Protein 3GFA (pdb70)

Nearest PDB structures (foldseek):
  3gfa-assembly1_B  TM=1.000E+00  e=1.120E-33  Clostridioides difficile 630
  3gr3-assembly1_B  TM=7.393E-01  e=3.574E-12  Bartonella henselae str. Houston-1
  2isj-assembly1_A  TM=7.343E-01  e=1.725E-10  Sinorhizobium meliloti
  3gag-assembly2_C  TM=7.138E-01  e=1.256E-08  Streptococcus mutans
  3gag-assembly2_D  TM=7.125E-01  e=4.572E-08  Streptococcus mutans

Solvent-accessible surface area: 15750 Å² total

B-factor: mean 18.46, std 8.07, range [6.86, 73.03]

Structure (mmCIF, N/CA/C/O backbone):
data_3GFA
#
_entry.id   3GFA
#
_cell.length_a   73.336
_cell.length_b   109.891
_cell.lengt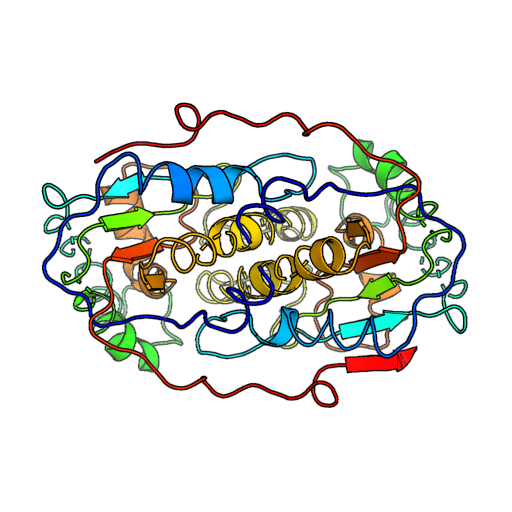h_c   60.635
_cell.angle_alpha   90.00
_cell.angle_beta   104.84
_cell.angle_gamma   90.00
#
_symmetry.space_group_name_H-M   'C 1 2 1'
#
loop_
_entity.id
_entity.type
_entity.pdbx_description
1 polymer 'Putative nitroreductase'
2 non-polymer 'FLAVIN MONONUCLEOTIDE'
3 non-polymer 'CHLORIDE ION'
4 non-polymer GLYCEROL
5 non-polymer (4S)-2-METHYL-2,4-PENTANEDIOL
6 non-polymer (4R)-2-METHYLPENTANE-2,4-DIOL
7 water water
#
loop_
_atom_site.group_PDB
_atom_site.id
_atom_site.type_symbol
_atom_site.label_atom_id
_atom_site.label_alt_id
_atom_site.label_comp_id
_atom_site.label_asym_id
_atom_site.label_entity_id
_atom_site.label_seq_id
_atom_site.pdbx_PDB_ins_code
_atom_site.Cartn_x
_atom_site.Cartn_y
_atom_site.Cartn_z
_atom_site.occupancy
_atom_site.B_iso_or_equiv
_atom_site.auth_seq_id
_atom_site.auth_comp_id
_atom_site.auth_asym_id
_atom_site.auth_atom_id
_atom_site.pdbx_PDB_model_num
ATOM 6 N N . ILE A 1 3 ? 16.537 61.211 -7.633 1.00 34.58 2 ILE A N 1
ATOM 7 C CA . ILE A 1 3 ? 16.507 60.981 -6.219 1.00 32.35 2 ILE A CA 1
ATOM 8 C C . ILE A 1 3 ? 15.081 60.940 -5.790 1.00 30.63 2 ILE A C 1
ATOM 9 O O . ILE A 1 3 ? 14.748 60.238 -4.843 1.00 26.27 2 ILE A O 1
ATOM 10 N N . SER A 1 4 ? 14.225 61.690 -6.476 1.00 30.50 3 SER A N 1
ATOM 11 C CA . SER A 1 4 ? 12.833 61.667 -6.129 1.00 30.14 3 SER A CA 1
ATOM 12 C C . SER A 1 4 ? 12.368 60.231 -6.297 1.00 28.77 3 SER A C 1
ATOM 13 O O . SER A 1 4 ? 11.581 59.744 -5.488 1.00 25.41 3 SER A O 1
ATOM 15 N N . ASP A 1 5 ? 12.848 59.555 -7.348 1.00 28.01 4 ASP A N 1
ATOM 16 C CA . ASP A 1 5 ? 12.428 58.157 -7.552 1.00 25.35 4 ASP A CA 1
ATOM 17 C C . ASP A 1 5 ? 12.855 57.266 -6.386 1.00 20.63 4 ASP A C 1
ATOM 18 O O . ASP A 1 5 ? 12.031 56.519 -5.854 1.00 19.53 4 ASP A O 1
ATOM 23 N N . SER A 1 6 ? 14.118 57.335 -5.973 1.00 18.47 5 SER A N 1
ATOM 24 C CA A SER A 1 6 ? 14.552 56.525 -4.845 0.50 17.13 5 SER A CA 1
ATOM 25 C CA B SER A 1 6 ? 14.585 56.557 -4.830 0.50 18.15 5 SER A CA 1
ATOM 26 C C . SER A 1 6 ? 13.862 56.926 -3.530 1.00 15.83 5 SER A C 1
ATOM 27 O O . SER A 1 6 ? 13.574 56.073 -2.716 1.00 15.90 5 SER A O 1
ATOM 32 N N . ILE A 1 7 ? 13.598 58.217 -3.323 1.00 14.13 6 ILE A N 1
ATOM 33 C CA . ILE A 1 7 ? 12.900 58.635 -2.127 1.00 13.71 6 ILE A CA 1
ATOM 34 C C . ILE A 1 7 ? 11.530 58.014 -2.028 1.00 14.55 6 ILE A C 1
ATOM 35 O O . ILE A 1 7 ? 11.119 57.574 -0.941 1.00 14.34 6 ILE A O 1
ATOM 40 N N . SER A 1 8 ? 10.799 57.983 -3.141 1.00 15.70 7 SER A N 1
ATOM 41 C CA A SER A 1 8 ? 9.459 57.395 -3.199 0.50 17.07 7 SER A CA 1
ATOM 42 C CA B SER A 1 8 ? 9.456 57.413 -3.082 0.50 16.82 7 SER A CA 1
ATOM 43 C C . SER A 1 8 ? 9.450 55.879 -3.074 1.00 16.66 7 SER A C 1
ATOM 44 O O . SER A 1 8 ? 8.562 55.301 -2.461 1.00 17.56 7 SER A O 1
ATOM 49 N N . LYS A 1 9 ? 10.426 55.257 -3.722 1.00 16.39 8 LYS A N 1
ATOM 50 C CA A LYS A 1 9 ? 10.448 53.796 -3.841 0.50 16.81 8 LYS A CA 1
ATOM 51 C CA B LYS A 1 9 ? 10.550 53.801 -3.889 0.50 17.34 8 LYS A CA 1
ATOM 52 C C . LYS A 1 9 ? 11.043 53.082 -2.647 1.00 15.52 8 LYS A C 1
ATOM 53 O O . LYS A 1 9 ? 10.756 51.913 -2.423 1.00 16.68 8 LYS A O 1
ATOM 58 N N . ARG A 1 10 ? 11.845 53.777 -1.858 1.00 14.31 9 ARG A N 1
ATOM 59 C CA . ARG A 1 10 ? 12.508 53.171 -0.721 1.00 13.56 9 ARG A CA 1
ATOM 60 C C . ARG A 1 10 ? 11.502 52.562 0.252 1.00 12.57 9 ARG A C 1
ATOM 61 O O . ARG A 1 10 ? 10.501 53.194 0.603 1.00 13.32 9 ARG A O 1
ATOM 69 N N . ARG A 1 11 ? 11.795 51.343 0.706 1.00 13.89 10 ARG A N 1
ATOM 70 C CA . ARG A 1 11 ? 11.025 50.665 1.756 1.00 13.53 10 ARG A CA 1
ATOM 71 C C . ARG A 1 11 ? 11.970 50.069 2.778 1.00 13.34 10 ARG A C 1
ATOM 72 O O . ARG A 1 11 ? 13.103 49.742 2.439 1.00 13.51 10 ARG A O 1
ATOM 80 N N . SER A 1 12 ? 11.485 49.869 3.993 1.00 13.51 11 SER A N 1
ATOM 81 C CA . SER A 1 12 ? 12.179 49.016 4.959 1.00 13.15 11 SER A CA 1
ATOM 82 C C . SER A 1 12 ? 12.064 47.561 4.491 1.00 13.30 11 SER A C 1
ATOM 83 O O . SER A 1 12 ? 10.959 47.056 4.322 1.00 16.05 11 SER A O 1
ATOM 86 N N . ILE A 1 13 ? 13.210 46.939 4.240 1.00 13.36 12 ILE A N 1
ATOM 87 C CA . ILE A 1 13 ? 13.272 45.570 3.723 1.00 13.97 12 ILE A CA 1
ATOM 88 C C . ILE A 1 13 ? 13.748 44.612 4.796 1.00 15.12 12 ILE A C 1
ATOM 89 O O . ILE A 1 13 ? 14.766 44.830 5.461 1.00 16.33 12 ILE A O 1
ATOM 94 N N . ARG A 1 14 ? 12.972 43.542 4.989 1.00 15.98 13 ARG A N 1
ATOM 95 C CA . ARG A 1 14 ? 13.203 42.617 6.086 1.00 16.58 13 ARG A CA 1
ATOM 96 C C . ARG A 1 14 ? 13.342 41.172 5.608 1.00 18.34 13 ARG A C 1
ATOM 97 O O . ARG A 1 14 ? 13.481 40.263 6.419 1.00 21.43 13 ARG A O 1
ATOM 105 N N . LYS A 1 15 ? 13.355 40.980 4.298 1.00 19.76 14 LYS A N 1
ATOM 106 C CA . LYS A 1 15 ? 13.618 39.674 3.674 1.00 20.12 14 LYS A CA 1
ATOM 107 C C . LYS A 1 15 ? 14.616 39.936 2.586 1.00 18.41 14 LYS A C 1
ATOM 108 O O . LYS A 1 15 ? 14.383 40.823 1.744 1.00 18.66 14 LYS A O 1
ATOM 112 N N . TYR A 1 16 ? 15.705 39.184 2.597 1.00 18.13 15 TYR A N 1
ATOM 113 C CA . TYR A 1 16 ? 16.804 39.358 1.682 1.00 19.36 15 TYR A CA 1
ATOM 114 C C . TYR A 1 16 ? 17.164 38.096 0.887 1.00 18.63 15 TYR A C 1
ATOM 115 O O . TYR A 1 16 ? 16.958 36.951 1.373 1.00 21.17 15 TYR A O 1
ATOM 124 N N . LYS A 1 17 ? 17.776 38.297 -0.280 1.00 20.42 16 LYS A N 1
ATOM 125 C CA A LYS A 1 17 ? 18.417 37.198 -0.992 0.50 20.99 16 LYS A CA 1
ATOM 126 C CA B LYS A 1 17 ? 18.451 37.229 -1.030 0.50 19.46 16 LYS A CA 1
ATOM 127 C C . LYS A 1 17 ? 19.693 36.804 -0.250 1.00 19.66 16 LYS A C 1
ATOM 128 O O . LYS A 1 17 ? 20.432 37.671 0.276 1.00 20.40 16 LYS A O 1
ATOM 139 N N A ASN A 1 18 ? 20.004 35.515 -0.209 0.50 19.46 17 ASN A N 1
ATOM 140 N N B ASN A 1 18 ? 19.982 35.509 -0.256 0.50 17.27 17 ASN A N 1
ATOM 141 C CA A ASN A 1 18 ? 21.135 35.060 0.584 0.50 20.67 17 ASN A CA 1
ATOM 142 C CA B ASN A 1 18 ? 21.169 34.979 0.382 0.50 17.17 17 ASN A CA 1
ATOM 143 C C A ASN A 1 18 ? 22.522 35.476 -0.001 0.50 22.15 17 ASN A C 1
ATOM 144 C C B ASN A 1 18 ? 22.350 35.097 -0.562 0.50 17.70 17 ASN A C 1
ATOM 145 O O A ASN A 1 18 ? 23.548 35.141 0.575 0.50 25.80 17 ASN A O 1
ATOM 146 O O B ASN A 1 18 ? 23.030 34.120 -0.919 0.50 15.24 17 ASN A O 1
ATOM 155 N N . GLN A 1 19 ? 22.539 36.320 -1.031 1.00 20.48 18 GLN A N 1
ATOM 156 C CA A GLN A 1 19 ? 23.693 36.600 -1.873 0.50 21.95 18 GLN A CA 1
ATOM 157 C CA B GLN A 1 19 ? 23.699 36.624 -1.858 0.50 21.89 18 GLN A CA 1
ATOM 158 C C . GLN A 1 19 ? 24.623 37.625 -1.204 1.00 21.33 18 GLN A C 1
ATOM 159 O O . GLN A 1 19 ? 24.153 38.607 -0.624 1.00 20.82 18 GLN A O 1
ATOM 170 N N . SER A 1 20 ? 25.922 37.392 -1.329 1.00 22.74 19 SER A N 1
ATOM 171 C CA A SER A 1 20 ? 26.911 38.278 -0.711 0.50 22.95 19 SER A CA 1
ATOM 172 C CA B SER A 1 20 ? 26.943 38.267 -0.756 0.50 23.16 19 SER A CA 1
ATOM 173 C C . SER A 1 20 ? 26.894 39.659 -1.377 1.00 22.73 19 SER A C 1
ATOM 174 O O . SER A 1 20 ? 26.521 39.824 -2.552 1.00 22.67 19 SER A O 1
ATOM 179 N N . ILE A 1 21 ? 27.246 40.658 -0.585 1.00 20.32 20 ILE A N 1
ATOM 180 C CA . ILE A 1 21 ? 27.391 42.015 -1.075 1.00 19.54 20 ILE A CA 1
ATOM 181 C C . ILE A 1 21 ? 28.877 42.310 -1.123 1.00 19.99 20 ILE A C 1
ATOM 182 O O . ILE A 1 21 ? 29.611 42.050 -0.177 1.00 21.31 20 ILE A O 1
ATOM 187 N N . SER A 1 22 ? 29.328 42.858 -2.233 1.00 19.00 21 SER A N 1
ATOM 188 C CA . SER A 1 22 ? 30.745 43.113 -2.392 1.00 20.63 21 SER A CA 1
ATOM 189 C C . SER A 1 22 ? 31.182 44.274 -1.505 1.00 20.03 21 SER A C 1
ATOM 190 O O . SER A 1 22 ? 30.364 45.151 -1.145 1.00 18.85 21 SER A O 1
ATOM 193 N N . HIS A 1 23 ? 32.451 44.266 -1.134 1.00 19.33 22 HIS A N 1
ATOM 194 C CA A HIS A 1 23 ? 33.066 45.355 -0.398 0.50 19.26 22 HIS A CA 1
ATOM 195 C CA B HIS A 1 23 ? 33.012 45.380 -0.364 0.50 20.26 22 HIS A CA 1
ATOM 196 C C . HIS A 1 23 ? 32.850 46.688 -1.135 1.00 19.84 22 HIS A C 1
ATOM 197 O O . HIS A 1 23 ? 32.591 47.718 -0.518 1.00 17.53 22 HIS A O 1
ATOM 210 N N . GLU A 1 24 ? 32.953 46.649 -2.467 1.00 19.25 23 GLU A N 1
ATOM 211 C CA A GLU A 1 24 ? 32.820 47.848 -3.289 0.50 20.35 23 GLU A CA 1
ATOM 212 C CA B GLU A 1 24 ? 32.768 47.822 -3.359 0.50 19.69 23 GLU A CA 1
ATOM 213 C C . GLU A 1 24 ? 31.406 48.466 -3.208 1.00 19.12 23 GLU A C 1
ATOM 214 O O . GLU A 1 24 ? 31.257 49.691 -3.190 1.00 17.69 23 GLU A O 1
ATOM 225 N N . THR A 1 25 ? 30.388 47.626 -3.161 1.00 17.60 24 THR A N 1
ATOM 226 C CA . THR A 1 25 ? 29.038 48.101 -3.021 1.00 16.22 24 THR A CA 1
ATOM 227 C C . THR A 1 25 ? 28.878 48.783 -1.641 1.00 15.57 24 THR A C 1
ATOM 228 O O . THR A 1 25 ? 28.244 49.850 -1.524 1.00 15.17 24 THR A O 1
ATOM 232 N N . ILE A 1 26 ? 29.435 48.157 -0.613 1.00 14.84 25 ILE A N 1
ATOM 233 C CA . ILE A 1 26 ? 29.375 48.709 0.734 1.00 15.36 25 ILE A CA 1
ATOM 234 C C . ILE A 1 26 ? 30.095 50.055 0.766 1.00 15.35 25 ILE A C 1
ATOM 235 O O . ILE A 1 26 ? 29.613 51.017 1.373 1.00 15.39 25 ILE A O 1
ATOM 240 N N . GLU A 1 27 ? 31.242 50.134 0.117 1.00 16.32 26 GLU A N 1
ATOM 241 C CA A GLU A 1 27 ? 32.033 51.370 -0.020 0.50 18.26 26 GLU A CA 1
ATOM 242 C CA B GLU A 1 27 ? 31.975 51.398 0.072 0.50 16.60 26 GLU A CA 1
ATOM 243 C C . GLU A 1 27 ? 31.167 52.502 -0.601 1.00 15.78 26 GLU A C 1
ATOM 244 O O . GLU A 1 27 ? 31.147 53.644 -0.102 1.00 15.11 26 GLU A O 1
ATOM 255 N N . LYS A 1 28 ? 30.459 52.189 -1.681 1.00 14.94 27 LYS A N 1
ATOM 256 C CA A LYS A 1 28 ? 29.637 53.172 -2.365 0.50 15.18 27 LYS A CA 1
ATOM 257 C CA B LYS A 1 28 ? 29.626 53.182 -2.367 0.50 16.46 27 LYS A CA 1
ATOM 258 C C . LYS A 1 28 ? 28.547 53.700 -1.419 1.00 14.60 27 LYS A C 1
ATOM 259 O O . LYS A 1 28 ? 28.232 54.904 -1.407 1.00 14.42 27 LYS A O 1
ATOM 270 N N . ILE A 1 29 ? 27.956 52.810 -0.626 1.00 13.06 28 ILE A N 1
ATOM 271 C CA . ILE A 1 29 ? 26.875 53.184 0.289 1.00 11.91 28 ILE A CA 1
ATOM 272 C C . ILE A 1 29 ? 27.445 54.075 1.405 1.00 11.19 28 ILE A C 1
ATOM 273 O O . ILE A 1 29 ? 26.883 55.122 1.732 1.00 12.06 28 ILE A O 1
ATOM 278 N N . ILE A 1 30 ? 28.576 53.683 1.982 1.00 11.20 29 ILE A N 1
ATOM 279 C CA . ILE A 1 30 ? 29.167 54.496 3.043 1.00 11.56 29 ILE A CA 1
ATOM 280 C C . ILE A 1 30 ? 29.595 55.862 2.521 1.00 11.91 29 ILE A C 1
ATOM 281 O O . ILE A 1 30 ? 29.414 56.867 3.195 1.00 10.78 29 ILE A O 1
ATOM 286 N N A GLU A 1 31 ? 30.174 55.907 1.331 0.50 11.99 30 GLU A N 1
ATOM 287 N N B GLU A 1 31 ? 30.164 55.901 1.313 0.50 11.69 30 GLU A N 1
ATOM 288 C CA A GLU A 1 31 ? 30.621 57.187 0.794 0.50 12.24 30 GLU A CA 1
ATOM 289 C CA B GLU A 1 31 ? 30.498 57.173 0.627 0.50 11.81 30 GLU A CA 1
ATOM 290 C C A GLU A 1 31 ? 29.419 58.150 0.509 0.50 12.49 30 GLU A C 1
ATOM 291 C C B GLU A 1 31 ? 29.361 58.147 0.637 0.50 12.23 30 GLU A C 1
ATOM 292 O O A GLU A 1 31 ? 29.597 59.367 0.555 0.50 11.97 30 GLU A O 1
ATOM 293 O O B GLU A 1 31 ? 29.514 59.334 0.921 0.50 11.19 30 GLU A O 1
ATOM 304 N N . ALA A 1 32 ? 28.190 57.631 0.319 1.00 12.71 31 ALA A N 1
ATOM 305 C CA . ALA A 1 32 ? 27.009 58.491 0.265 1.00 12.16 31 ALA A CA 1
ATOM 306 C C . ALA A 1 32 ? 26.686 59.034 1.653 1.00 11.66 31 ALA A C 1
ATOM 307 O O . ALA A 1 32 ? 26.352 60.214 1.799 1.00 11.29 31 ALA A O 1
ATOM 309 N N . GLY A 1 33 ? 26.846 58.190 2.667 1.00 11.29 32 GLY A N 1
ATOM 310 C CA . GLY A 1 33 ? 26.662 58.660 4.039 1.00 11.26 32 GLY A CA 1
ATOM 311 C C . GLY A 1 33 ? 27.617 59.795 4.378 1.00 11.18 32 GLY A C 1
ATOM 312 O O . GLY A 1 33 ? 27.253 60.802 4.977 1.00 11.14 32 GLY A O 1
ATOM 313 N N . ILE A 1 34 ? 28.872 59.613 3.989 1.00 10.36 33 ILE A N 1
ATOM 314 C CA . ILE A 1 34 ? 29.932 60.613 4.224 1.00 11.03 33 ILE A CA 1
ATOM 315 C C . ILE A 1 34 ? 29.607 61.974 3.645 1.00 10.45 33 ILE A C 1
ATOM 316 O O . ILE A 1 34 ? 29.971 63.002 4.198 1.00 10.85 33 ILE A O 1
ATOM 321 N N . ASN A 1 35 ? 28.863 61.979 2.552 1.00 9.75 34 ASN A N 1
ATOM 322 C CA . ASN A 1 35 ? 28.451 63.213 1.901 1.00 11.30 34 ASN A CA 1
ATOM 323 C C . ASN A 1 35 ? 27.256 63.908 2.525 1.00 9.95 34 ASN A C 1
ATOM 324 O O . ASN A 1 35 ? 26.825 64.951 2.024 1.00 11.10 34 ASN A O 1
ATOM 329 N N . ALA A 1 36 ? 26.679 63.336 3.571 1.00 9.68 35 ALA A N 1
ATOM 330 C CA . ALA A 1 36 ? 25.631 64.036 4.268 1.00 9.70 35 ALA A CA 1
ATOM 331 C C . ALA A 1 36 ? 26.127 65.358 4.826 1.00 9.83 35 ALA A C 1
ATOM 332 O O . ALA A 1 36 ? 27.294 65.508 5.129 1.00 9.59 35 ALA A O 1
ATOM 334 N N . PRO A 1 37 ? 25.213 66.309 5.014 1.00 9.44 36 PRO A N 1
ATOM 335 C CA . PRO A 1 37 ? 25.544 67.508 5.768 1.00 9.66 36 PRO A CA 1
ATOM 336 C C . PRO A 1 37 ? 25.654 67.157 7.249 1.00 9.20 36 PRO A C 1
ATOM 337 O O . PRO A 1 37 ? 25.154 66.113 7.673 1.00 9.57 36 PRO A O 1
ATOM 341 N N . SER A 1 38 ? 26.315 68.010 8.039 1.00 9.79 37 SER A N 1
ATOM 342 C CA . SER A 1 38 ? 26.349 67.831 9.489 1.00 9.50 37 SER A CA 1
ATOM 343 C C . SER A 1 38 ? 26.579 69.169 10.161 1.00 9.34 37 SER A C 1
ATOM 344 O O . SER A 1 38 ? 27.217 70.066 9.576 1.00 10.79 37 SER A O 1
ATOM 347 N N . SER A 1 39 ? 26.043 69.308 11.361 1.00 10.64 38 SER A N 1
ATOM 348 C CA . SER A 1 39 ? 26.246 70.514 12.139 1.00 10.88 38 SER A CA 1
ATOM 349 C C . SER A 1 39 ? 27.744 70.775 12.303 1.00 10.77 38 SER A C 1
ATOM 350 O O . SER A 1 39 ? 28.502 69.897 12.719 1.00 10.75 38 SER A O 1
ATOM 353 N N . LYS A 1 40 ? 28.142 71.996 11.942 1.00 10.99 39 LYS A N 1
ATOM 354 C CA . LYS A 1 40 ? 29.542 72.454 11.954 1.00 11.60 39 LYS A CA 1
ATOM 355 C C . LYS A 1 40 ? 30.493 71.590 11.145 1.00 11.86 39 LYS A C 1
ATOM 356 O O . LYS A 1 40 ? 31.687 71.585 11.380 1.00 12.51 39 LYS A O 1
ATOM 362 N N . ASN A 1 41 ? 29.942 70.853 10.183 1.00 10.32 40 ASN A N 1
ATOM 363 C CA . ASN A 1 41 ? 30.692 69.876 9.415 1.00 10.89 40 ASN A CA 1
ATOM 364 C C . ASN A 1 41 ? 31.492 68.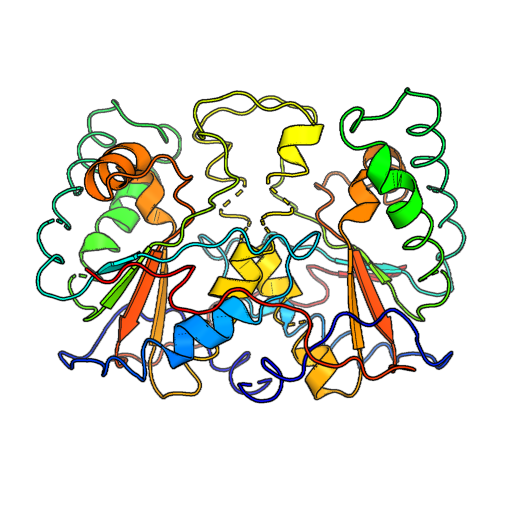935 10.299 1.00 11.85 40 ASN A C 1
ATOM 365 O O . ASN A 1 41 ? 32.552 68.474 9.919 1.00 11.93 40 ASN A O 1
ATOM 370 N N . ARG A 1 42 ? 30.937 68.588 11.452 1.00 11.51 41 ARG A N 1
ATOM 371 C CA A ARG A 1 42 ? 31.612 67.727 12.434 0.50 11.59 41 ARG A CA 1
ATOM 372 C CA B ARG A 1 42 ? 31.674 67.734 12.374 0.50 11.26 41 ARG A CA 1
ATOM 373 C C . ARG A 1 42 ? 31.681 66.264 12.006 1.00 11.46 41 ARG A C 1
ATOM 374 O O . ARG A 1 42 ? 32.497 65.507 12.536 1.00 12.44 41 ARG A O 1
ATOM 389 N N . GLN A 1 43 ? 30.789 65.864 11.097 1.00 10.48 42 GLN A N 1
ATOM 390 C CA . GLN A 1 43 ? 30.826 64.504 10.553 1.00 11.16 42 GLN A CA 1
ATOM 391 C C . GLN A 1 43 ? 30.989 63.442 11.652 1.00 10.83 42 GLN A C 1
ATOM 392 O O . GLN A 1 43 ? 31.952 62.674 11.650 1.00 11.88 42 GLN A O 1
ATOM 398 N N . PRO A 1 44 ? 30.032 63.387 12.583 1.00 9.72 43 PRO A N 1
ATOM 399 C CA . PRO A 1 44 ? 30.222 62.576 13.801 1.00 10.07 43 PRO A CA 1
ATOM 400 C C . PRO A 1 44 ? 29.998 61.073 13.627 1.00 10.78 43 PRO A C 1
ATOM 401 O O . PRO A 1 44 ? 30.260 60.270 14.543 1.00 11.77 43 PRO A O 1
ATOM 405 N N . TRP A 1 45 ? 29.515 60.689 12.457 1.00 10.08 44 TRP A N 1
ATOM 406 C CA . TRP A 1 45 ? 29.265 59.279 12.149 1.00 10.84 44 TRP A CA 1
ATOM 407 C C . TRP A 1 45 ? 30.516 58.442 12.057 1.00 11.28 44 TRP A C 1
ATOM 408 O O . TRP A 1 45 ? 31.505 58.879 11.473 1.00 11.88 44 TRP A O 1
ATOM 419 N N . ARG A 1 46 ? 30.462 57.222 12.611 1.00 10.67 45 ARG A N 1
ATOM 420 C CA . ARG A 1 46 ? 31.506 56.220 12.379 1.00 11.13 45 ARG A CA 1
ATOM 421 C C . ARG A 1 46 ? 30.785 54.913 12.124 1.00 11.01 45 ARG A C 1
ATOM 422 O O . ARG A 1 46 ? 29.692 54.674 12.633 1.00 12.14 45 ARG A O 1
ATOM 430 N N . PHE A 1 47 ? 31.403 54.052 11.337 1.00 11.63 46 PHE A N 1
ATOM 431 C CA . PHE A 1 47 ? 30.756 52.858 10.829 1.00 11.21 46 PHE A CA 1
ATOM 432 C C . PHE A 1 47 ? 31.588 51.623 11.184 1.00 12.19 46 PHE A C 1
ATOM 433 O O . PHE A 1 47 ? 32.814 51.653 11.018 1.00 13.50 46 PHE A O 1
ATOM 441 N N . VAL A 1 48 ? 30.914 50.551 11.603 1.00 11.72 47 VAL A N 1
ATOM 442 C CA . VAL A 1 48 ? 31.564 49.261 11.802 1.00 12.47 47 VAL A CA 1
ATOM 443 C C . VAL A 1 48 ? 30.781 48.262 10.957 1.00 11.14 47 VAL A C 1
ATOM 444 O O . VAL A 1 48 ? 29.609 47.957 11.250 1.00 13.17 47 VAL A O 1
ATOM 448 N N . VAL A 1 49 ? 31.447 47.754 9.924 1.00 12.74 48 VAL A N 1
ATOM 449 C CA . VAL A 1 49 ? 30.838 46.804 8.995 1.00 13.04 48 VAL A CA 1
ATOM 450 C C . VAL A 1 49 ? 30.997 45.400 9.574 1.00 14.54 48 VAL A C 1
ATOM 451 O O . VAL A 1 49 ? 32.109 44.953 9.803 1.00 15.88 48 VAL A O 1
ATOM 455 N N . ILE A 1 50 ? 29.876 44.748 9.821 1.00 14.51 49 ILE A N 1
ATOM 456 C CA . ILE A 1 50 ? 29.813 43.384 10.376 1.00 16.79 49 ILE A CA 1
ATOM 457 C C . ILE A 1 50 ? 29.529 42.435 9.176 1.00 20.07 49 ILE A C 1
ATOM 458 O O . ILE A 1 50 ? 28.454 42.463 8.529 1.00 21.77 49 ILE A O 1
ATOM 463 N N . THR A 1 51 ? 30.524 41.646 8.889 1.00 23.32 50 T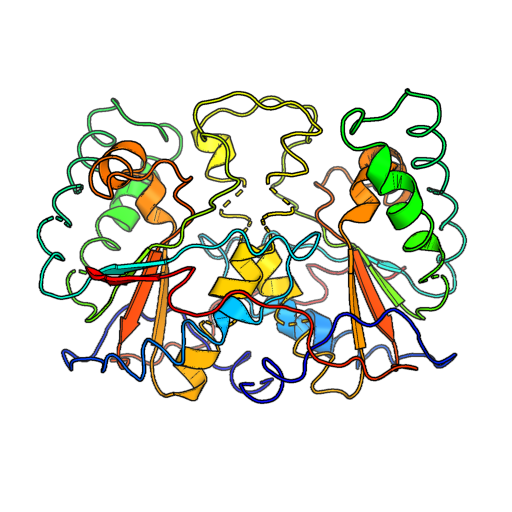HR A N 1
ATOM 464 C CA . THR A 1 51 ? 30.405 40.605 7.864 1.00 25.75 50 THR A CA 1
ATOM 465 C C . THR A 1 51 ? 30.229 39.227 8.504 1.00 26.66 50 THR A C 1
ATOM 466 O O . THR A 1 51 ? 30.168 39.074 9.738 1.00 24.93 50 THR A O 1
ATOM 470 N N . GLU A 1 52 ? 30.176 38.209 7.646 1.00 27.60 51 GLU A N 1
ATOM 471 C CA . GLU A 1 52 ? 30.033 36.830 8.090 1.00 30.13 51 GLU A CA 1
ATOM 472 C C . GLU A 1 52 ? 31.067 36.486 9.151 1.00 31.34 51 GLU A C 1
ATOM 473 O O . GLU A 1 52 ? 30.779 35.779 10.094 1.00 32.52 51 GLU A O 1
ATOM 475 N N . LYS A 1 53 ? 32.263 37.041 9.027 1.00 35.15 52 LYS A N 1
ATOM 476 C CA . LYS A 1 53 ? 33.319 36.842 10.020 1.00 37.57 52 LYS A CA 1
ATOM 477 C C . LYS A 1 53 ? 32.803 36.879 11.471 1.00 37.54 52 LYS A C 1
ATOM 478 O O . LYS A 1 53 ? 33.091 35.983 12.273 1.00 39.53 52 LYS A O 1
ATOM 482 N N . GLU A 1 54 ? 32.013 37.900 11.788 1.00 35.28 53 GLU A N 1
ATOM 483 C CA . GLU A 1 54 ? 31.706 38.257 13.179 1.00 33.55 53 GLU A CA 1
ATOM 484 C C . GLU A 1 54 ? 30.228 38.327 13.505 1.00 29.27 53 GLU A C 1
ATOM 485 O O . GLU A 1 54 ? 29.845 38.690 14.626 1.00 25.57 53 GLU A O 1
ATOM 491 N N . LYS A 1 55 ? 29.389 37.992 12.529 1.00 26.37 54 LYS A N 1
ATOM 492 C CA . LYS A 1 55 ? 27.956 38.069 12.686 1.00 26.16 54 LYS A CA 1
ATOM 493 C C . LYS A 1 55 ? 27.464 37.300 13.905 1.00 24.92 54 LYS A C 1
ATOM 494 O O . LYS A 1 55 ? 26.650 37.790 14.663 1.00 22.31 54 LYS A O 1
ATOM 500 N N . GLU A 1 56 ? 27.925 36.068 14.091 1.00 25.93 55 GLU A N 1
ATOM 501 C CA . GLU A 1 56 ? 27.356 35.256 15.151 1.00 26.43 55 GLU A CA 1
ATOM 502 C C . GLU A 1 56 ? 27.654 35.861 16.515 1.00 24.32 55 GLU A C 1
ATOM 503 O O . GLU A 1 56 ? 26.797 35.897 17.403 1.00 23.49 55 GLU A O 1
ATOM 506 N N . SER A 1 57 ? 28.863 36.349 16.668 1.00 25.39 56 SER A N 1
ATOM 507 C CA . SER A 1 57 ? 29.292 36.970 17.906 1.00 26.36 56 SER A CA 1
ATOM 508 C C . SER A 1 57 ? 28.448 38.234 18.221 1.00 24.16 56 SER A C 1
ATOM 509 O O . SER A 1 57 ? 28.005 38.462 19.361 1.00 24.05 56 SER A O 1
ATOM 525 N N . LEU A 1 59 ? 25.386 38.795 17.098 1.00 19.28 58 LEU A N 1
ATOM 526 C CA . LEU A 1 59 ? 24.026 38.391 17.405 1.00 20.40 58 LEU A CA 1
ATOM 527 C C . LEU A 1 59 ? 23.918 37.881 18.831 1.00 20.13 58 LEU A C 1
ATOM 528 O O . LEU A 1 59 ? 22.907 38.102 19.499 1.00 20.94 58 LEU A O 1
ATOM 533 N N . LYS A 1 60 ? 24.972 37.230 19.304 1.00 20.94 59 LYS A N 1
ATOM 534 C CA . LYS A 1 60 ? 24.997 36.726 20.695 1.00 22.41 59 LYS A CA 1
ATOM 535 C C . LYS A 1 60 ? 24.941 37.882 21.685 1.00 21.42 59 LYS A C 1
ATOM 536 O O . LYS A 1 60 ? 24.233 37.835 22.695 1.00 22.31 59 LYS A O 1
ATOM 538 N N . ALA A 1 61 ? 25.679 38.944 21.387 1.00 20.33 60 ALA A N 1
ATOM 539 C CA . ALA A 1 61 ? 25.664 40.122 22.256 1.00 19.62 60 ALA A CA 1
ATOM 540 C C . ALA A 1 61 ? 24.292 40.763 22.260 1.00 19.86 60 ALA A C 1
ATOM 541 O O . ALA A 1 61 ? 23.775 41.151 23.304 1.00 19.71 60 ALA A O 1
ATOM 556 N N . SER A 1 63 ? 21.390 39.309 21.615 1.00 20.30 62 SER A N 1
ATOM 557 C CA . SER A 1 63 ? 20.483 38.416 22.305 1.00 21.72 62 SER A CA 1
ATOM 558 C C . SER A 1 63 ? 20.649 38.482 23.815 1.00 20.96 62 SER A C 1
ATOM 559 O O . SER A 1 63 ? 19.661 38.469 24.539 1.00 22.34 62 SER A O 1
ATOM 562 N N . LYS A 1 64 ? 21.879 38.600 24.276 1.00 20.33 63 LYS A N 1
ATOM 563 C CA . LYS A 1 64 ? 22.162 38.767 25.717 1.00 21.29 63 LYS A CA 1
ATOM 564 C C . LYS A 1 64 ? 21.522 40.030 26.273 1.00 20.43 63 LYS A C 1
ATOM 565 O O . LYS A 1 64 ? 20.896 40.022 27.338 1.00 20.22 63 LYS A O 1
ATOM 568 N N . GLY A 1 65 ? 21.618 41.127 25.523 1.00 18.59 64 GLY A N 1
ATOM 569 C CA . GLY A 1 65 ? 20.967 42.330 25.959 1.00 18.29 64 GLY A CA 1
ATOM 570 C C . GLY A 1 65 ? 19.469 42.210 26.034 1.00 17.99 64 GLY A C 1
ATOM 571 O O . GLY A 1 65 ? 18.844 42.650 26.999 1.00 18.50 64 GLY A O 1
ATOM 572 N N . ILE 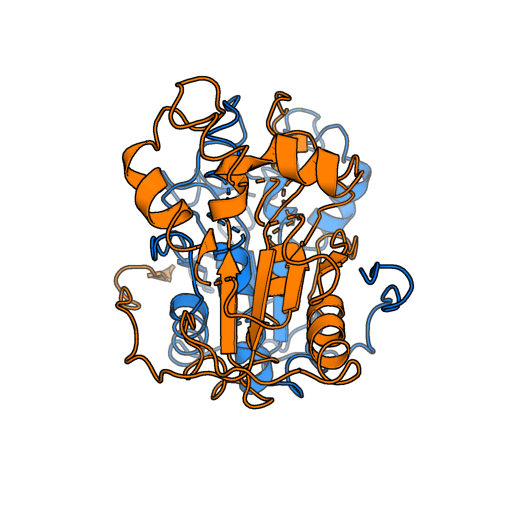A 1 66 ? 18.865 41.593 25.014 1.00 18.18 65 ILE A N 1
ATOM 573 C CA . ILE A 1 66 ? 17.424 41.435 24.985 1.00 18.30 65 ILE A CA 1
ATOM 574 C C . ILE A 1 66 ? 16.975 40.546 26.165 1.00 19.26 65 ILE A C 1
ATOM 575 O O . ILE A 1 66 ? 15.978 40.833 26.824 1.00 19.75 65 ILE A O 1
ATOM 580 N N . GLN A 1 67 ? 17.739 39.506 26.439 1.00 20.23 66 GLN A N 1
ATOM 581 C CA . GLN A 1 67 ? 17.421 38.612 27.579 1.00 22.04 66 GLN A CA 1
ATOM 582 C C . GLN A 1 67 ? 17.508 39.388 28.887 1.00 22.54 66 GLN A C 1
ATOM 583 O O . GLN A 1 67 ? 16.663 39.229 29.771 1.00 22.52 66 GLN A O 1
ATOM 589 N N . ASN A 1 68 ? 18.503 40.257 28.991 1.00 22.28 67 ASN A N 1
ATOM 590 C CA A ASN A 1 68 ? 18.660 41.095 30.187 0.50 22.43 67 ASN A CA 1
ATOM 591 C CA B ASN A 1 68 ? 18.669 41.074 30.173 0.50 22.13 67 ASN A CA 1
ATOM 592 C C . ASN A 1 68 ? 17.457 41.984 30.358 1.00 21.95 67 ASN A C 1
ATOM 593 O O . ASN A 1 68 ? 16.990 42.202 31.473 1.00 23.97 67 ASN A O 1
ATOM 602 N N . GLU A 1 69 ? 16.943 42.526 29.244 1.00 20.84 68 GLU A N 1
ATOM 603 C CA A GLU A 1 69 ? 15.714 43.313 29.278 0.50 21.24 68 GLU A CA 1
ATOM 604 C CA B GLU A 1 69 ? 15.729 43.302 29.269 0.50 20.84 68 GLU A CA 1
ATOM 605 C C . GLU A 1 69 ? 14.531 42.470 29.731 1.00 21.73 68 GLU A C 1
ATOM 606 O O . GLU A 1 69 ? 13.736 42.915 30.550 1.00 21.95 68 GLU A O 1
ATOM 617 N N . ILE A 1 70 ? 14.399 41.267 29.174 1.00 22.30 69 ILE A N 1
ATOM 618 C CA . ILE A 1 70 ? 13.299 40.354 29.537 1.00 23.09 69 ILE A CA 1
ATOM 619 C C . ILE A 1 70 ? 13.337 40.088 31.044 1.00 23.21 69 ILE A C 1
ATOM 620 O O . ILE A 1 70 ? 12.285 40.085 31.692 1.00 24.83 69 ILE A O 1
ATOM 625 N N . ASN A 1 71 ? 14.538 39.914 31.579 1.00 23.68 70 ASN A N 1
ATOM 626 C CA . ASN A 1 71 ? 14.762 39.685 33.026 1.00 25.26 70 ASN A CA 1
ATOM 627 C C . ASN A 1 71 ? 14.591 40.940 33.902 1.00 27.15 70 ASN A C 1
ATOM 628 O O . ASN A 1 71 ? 14.746 40.857 35.123 1.00 28.33 70 ASN A O 1
ATOM 633 N N . ASP A 1 72 ? 14.250 42.078 33.301 1.00 27.91 71 ASP A N 1
ATOM 634 C CA . ASP A 1 72 ? 14.009 43.347 34.016 1.00 29.08 71 ASP A CA 1
ATOM 635 C C . ASP A 1 72 ? 15.297 43.920 34.604 1.00 28.02 71 ASP A C 1
ATOM 636 O O . ASP A 1 72 ? 15.259 44.611 35.629 1.00 28.63 71 ASP A O 1
ATOM 641 N N . ASN A 1 73 ? 16.424 43.653 33.946 1.00 25.12 72 ASN A N 1
ATOM 642 C CA . ASN A 1 73 ? 17.720 44.205 34.304 1.00 24.40 72 ASN A CA 1
ATOM 643 C C . ASN A 1 73 ? 18.226 45.111 33.187 1.00 22.33 72 ASN A C 1
ATOM 644 O O . ASN A 1 73 ? 19.428 45.281 33.026 1.00 22.46 72 ASN A O 1
ATOM 649 N N . GLY A 1 74 ? 17.285 45.641 32.421 1.00 21.05 73 GLY A N 1
ATOM 650 C CA . GLY A 1 74 ? 17.605 46.407 31.219 1.00 20.59 73 GLY A CA 1
ATOM 651 C C . GLY A 1 74 ? 17.380 47.897 31.363 1.00 19.25 73 GLY A C 1
ATOM 652 O O . GLY A 1 74 ? 17.344 48.436 32.463 1.00 20.58 73 GLY A O 1
ATOM 653 N N . LEU A 1 75 ? 17.268 48.578 30.227 1.00 18.16 74 LEU A N 1
ATOM 654 C CA . LEU A 1 75 ? 17.179 50.033 30.198 1.00 17.47 74 LEU A CA 1
ATOM 655 C C . LEU A 1 75 ? 15.859 50.605 29.695 1.00 17.99 74 LEU A C 1
ATOM 656 O O . LEU A 1 75 ? 15.658 51.821 29.755 1.00 18.78 74 LEU A O 1
ATOM 661 N N . LEU A 1 76 ? 14.972 49.756 29.163 1.00 16.92 75 LEU A N 1
ATOM 662 C CA . LEU A 1 76 ? 13.728 50.229 28.566 1.00 18.69 75 LEU A CA 1
ATOM 663 C C . LEU A 1 76 ? 12.492 49.547 29.184 1.00 19.32 75 LEU A C 1
ATOM 664 O O . LEU A 1 76 ? 11.715 48.919 28.481 1.00 20.71 75 LEU A O 1
ATOM 669 N N . PRO A 1 77 ? 12.292 49.689 30.512 1.00 20.36 76 PRO A N 1
ATOM 670 C CA . PRO A 1 77 ? 11.161 49.008 31.159 1.00 21.26 76 PRO A CA 1
ATOM 671 C C . PRO A 1 77 ? 9.776 49.435 30.663 1.00 22.10 76 PRO A C 1
ATOM 672 O O . PRO A 1 77 ? 8.799 48.691 30.857 1.00 24.33 76 PRO A O 1
ATOM 676 N N . GLY A 1 78 ? 9.665 50.627 30.086 1.00 21.33 77 GLY A N 1
ATOM 677 C CA . GLY A 1 78 ? 8.440 51.119 29.490 1.00 22.34 77 GLY A CA 1
ATOM 678 C C . GLY A 1 78 ? 8.158 50.624 28.077 1.00 22.45 77 GLY A C 1
ATOM 679 O O . GLY A 1 78 ? 7.173 51.033 27.478 1.00 24.76 77 GLY A O 1
ATOM 680 N N . SER A 1 79 ? 9.038 49.767 27.551 1.00 22.25 78 SER A N 1
ATOM 681 C CA . SER A 1 79 ? 8.949 49.276 26.180 1.00 22.36 78 SER A CA 1
ATOM 682 C C . SER A 1 79 ? 8.978 47.765 26.080 1.00 22.38 78 SER A C 1
ATOM 683 O O . SER A 1 79 ? 9.370 47.208 25.060 1.00 21.82 78 SER A O 1
ATOM 686 N N . ARG A 1 80 ? 8.512 47.078 27.123 1.00 23.19 79 ARG A N 1
ATOM 687 C CA . ARG A 1 80 ? 8.468 45.614 27.089 1.00 23.96 79 ARG A CA 1
ATOM 688 C C . ARG A 1 80 ? 7.636 45.085 25.930 1.00 22.24 79 ARG A C 1
ATOM 689 O O . ARG A 1 80 ? 7.950 44.015 25.390 1.00 23.75 79 ARG A O 1
ATOM 697 N N . GLN A 1 81 ? 6.626 45.835 25.506 1.00 22.65 80 GLN A N 1
ATOM 698 C CA . GLN A 1 81 ? 5.785 45.417 24.378 1.00 23.71 80 GLN A CA 1
ATOM 699 C C . GLN A 1 81 ? 6.540 45.354 23.054 1.00 23.22 80 GLN A C 1
ATOM 700 O O . GLN A 1 81 ? 6.039 44.781 22.090 1.00 23.01 80 GLN A O 1
ATOM 706 N N . HIS A 1 82 ? 7.731 45.958 23.023 1.00 21.52 81 HIS A N 1
ATOM 707 C CA . HIS A 1 82 ? 8.557 46.021 21.818 1.00 21.23 81 HIS A CA 1
ATOM 708 C C . HIS A 1 82 ? 9.688 45.005 21.788 1.00 20.14 81 HIS A C 1
ATOM 709 O O . HIS A 1 82 ? 10.431 44.924 20.804 1.00 19.80 81 HIS A O 1
ATOM 716 N N . ILE A 1 83 ? 9.800 44.177 22.834 1.00 19.98 82 ILE A N 1
ATOM 717 C CA . ILE A 1 83 ? 10.818 43.140 22.886 1.00 19.78 82 ILE A CA 1
ATOM 718 C C . ILE A 1 83 ? 10.600 42.098 21.777 1.00 20.35 82 ILE A C 1
ATOM 719 O O . ILE A 1 83 ? 11.548 41.660 21.128 1.00 18.47 82 ILE A O 1
ATOM 724 N N . ALA A 1 84 ? 9.347 41.722 21.528 1.00 21.66 83 ALA A N 1
ATOM 725 C CA . ALA A 1 84 ? 9.062 40.764 20.452 1.00 21.23 83 ALA A CA 1
ATOM 726 C C . ALA A 1 84 ? 9.618 41.285 19.121 1.00 20.42 83 ALA A C 1
ATOM 727 O O . ALA A 1 84 ? 10.235 40.534 18.356 1.00 21.64 83 ALA A O 1
ATOM 729 N N . GLY A 1 85 ? 9.389 42.571 18.855 1.00 19.23 84 GLY A N 1
ATOM 730 C CA . GLY A 1 85 ? 9.941 43.213 17.639 1.00 18.60 84 GLY A CA 1
ATOM 731 C C . GLY A 1 85 ? 11.460 43.156 17.587 1.00 17.66 84 GLY A C 1
ATOM 732 O O . GLY A 1 85 ? 12.053 42.880 16.556 1.00 18.66 84 GLY A O 1
ATOM 733 N N . ALA A 1 86 ? 12.104 43.386 18.725 1.00 17.33 85 ALA A N 1
ATOM 734 C CA . ALA A 1 86 ? 13.555 43.274 18.787 1.00 15.99 85 ALA A CA 1
ATOM 735 C C . ALA A 1 86 ? 14.047 41.880 18.461 1.00 17.02 85 ALA A C 1
ATOM 736 O O . ALA A 1 86 ? 15.021 41.723 17.742 1.00 16.14 85 ALA A O 1
ATOM 738 N N . ASN A 1 87 ? 13.345 40.852 18.945 1.00 18.40 86 ASN A N 1
ATOM 739 C CA . ASN A 1 87 ? 13.710 39.497 18.595 1.00 19.08 86 ASN A CA 1
ATOM 740 C C . ASN A 1 87 ? 13.546 39.222 17.106 1.00 18.30 86 ASN A C 1
ATOM 741 O O . ASN A 1 87 ? 14.352 38.498 16.506 1.00 20.21 86 ASN A O 1
ATOM 746 N N . TYR A 1 88 ? 12.522 39.805 16.501 1.00 19.16 87 TYR A N 1
ATOM 747 C CA A TYR A 1 88 ? 12.340 39.700 15.053 0.50 19.91 87 TYR A CA 1
ATOM 748 C CA B TYR A 1 88 ? 12.337 39.690 15.045 0.50 19.94 87 TYR A CA 1
ATOM 749 C C . TYR A 1 88 ? 13.500 40.395 14.322 1.00 19.02 87 TYR A C 1
ATOM 750 O O . TYR A 1 88 ? 14.059 39.878 13.360 1.00 17.62 87 TYR A O 1
ATOM 767 N N . THR A 1 89 ? 13.906 41.568 14.807 1.00 16.62 88 THR A N 1
ATOM 768 C CA . THR A 1 89 ? 15.025 42.260 14.185 1.00 15.12 88 THR A CA 1
ATOM 769 C C . THR A 1 89 ? 16.307 41.451 14.262 1.00 15.20 88 THR A C 1
ATOM 770 O O . THR A 1 89 ? 17.089 41.460 13.331 1.00 15.09 88 THR A O 1
ATOM 774 N N . VAL A 1 90 ? 16.554 40.745 15.362 1.00 16.42 89 VAL A N 1
ATOM 775 C CA . VAL A 1 90 ? 17.731 39.924 15.460 1.00 17.18 89 VAL A CA 1
ATOM 776 C C . VAL A 1 90 ? 17.735 38.877 14.344 1.00 17.05 89 VAL A C 1
ATOM 777 O O . VAL A 1 90 ? 18.777 38.623 13.721 1.00 17.09 89 VAL A O 1
ATOM 781 N N . GLU A 1 91 ? 16.577 38.275 14.090 1.00 17.70 90 GLU A N 1
ATOM 782 C CA A GLU A 1 91 ? 16.426 37.268 13.024 0.50 18.02 90 GLU A CA 1
ATOM 783 C CA B GLU A 1 91 ? 16.540 37.260 13.039 0.50 17.40 90 GLU A CA 1
ATOM 784 C C . GLU A 1 91 ? 16.740 37.882 11.658 1.00 17.45 90 GLU A C 1
ATOM 785 O O . GLU A 1 91 ? 17.410 37.273 10.798 1.00 18.82 90 GLU A O 1
ATOM 796 N N . ILE A 1 92 ? 16.240 39.098 11.452 1.00 16.27 91 ILE A N 1
ATOM 797 C CA . ILE A 1 92 ? 16.503 39.802 10.186 1.00 15.95 91 ILE A CA 1
ATOM 798 C C . ILE A 1 92 ? 17.990 40.052 10.038 1.00 16.17 91 ILE A C 1
ATOM 799 O O . ILE A 1 92 ? 18.555 39.824 8.970 1.00 17.26 91 ILE A O 1
ATOM 812 N N . LYS A 1 94 ? 20.380 38.342 11.344 1.00 18.99 93 LYS A N 1
ATOM 813 C CA . LYS A 1 94 ? 21.037 37.050 11.130 1.00 19.09 93 LYS A CA 1
ATOM 814 C C . LYS A 1 94 ? 20.982 36.652 9.660 1.00 18.81 93 LYS A C 1
ATOM 815 O O . LYS A 1 94 ? 21.951 36.114 9.107 1.00 19.46 93 LYS A O 1
ATOM 821 N N . GLN A 1 95 ? 19.865 36.933 9.019 1.00 17.75 94 GLN A N 1
ATOM 822 C CA . GLN A 1 95 ? 19.733 36.602 7.606 1.00 18.88 94 GLN A CA 1
ATOM 823 C C . GLN A 1 95 ? 20.338 37.592 6.620 1.00 17.99 94 GLN A C 1
ATOM 824 O O . GLN A 1 95 ? 20.782 37.216 5.543 1.00 17.26 94 GLN A O 1
ATOM 830 N N . ALA A 1 96 ? 20.357 38.868 6.975 1.00 17.51 95 ALA A N 1
ATOM 831 C CA . ALA A 1 96 ? 20.866 39.871 6.060 1.00 16.48 95 ALA A CA 1
ATOM 832 C C . ALA A 1 96 ? 22.310 39.615 5.793 1.00 15.78 95 ALA A C 1
ATOM 833 O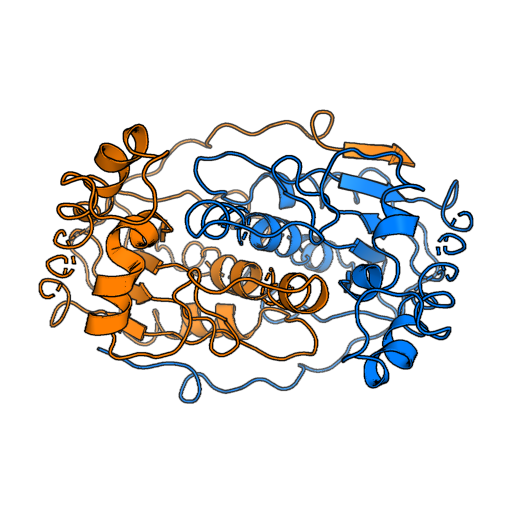 O . ALA A 1 96 ? 23.078 39.289 6.700 1.00 17.44 95 ALA A O 1
ATOM 835 N N . PRO A 1 97 ? 22.735 39.770 4.532 1.00 16.75 96 PRO A N 1
ATOM 836 C CA . PRO A 1 97 ? 24.154 39.553 4.313 1.00 17.50 96 PRO A CA 1
ATOM 837 C C . PRO A 1 97 ? 25.144 40.482 4.995 1.00 17.52 96 PRO A C 1
ATOM 838 O O . PRO A 1 97 ? 26.274 40.072 5.255 1.00 21.03 96 PRO A O 1
ATOM 842 N N . VAL A 1 98 ? 24.762 41.731 5.252 1.00 15.93 97 VAL A N 1
ATOM 843 C CA A VAL A 1 98 ? 25.653 42.733 5.840 0.50 15.34 97 VAL A CA 1
ATOM 844 C CA B VAL A 1 98 ? 25.662 42.593 5.972 0.50 15.88 97 VAL A CA 1
ATOM 845 C C . VAL A 1 98 ? 24.859 43.531 6.856 1.00 14.60 97 VAL A C 1
ATOM 846 O O . VAL A 1 98 ? 23.722 43.889 6.562 1.00 14.69 97 VAL A O 1
ATOM 853 N N . THR A 1 99 ? 25.469 43.856 7.993 1.00 13.29 98 THR A N 1
ATOM 854 C CA . THR A 1 99 ? 24.910 44.861 8.910 1.00 13.54 98 THR A CA 1
ATOM 855 C C . THR A 1 99 ? 26.026 45.828 9.227 1.00 13.81 98 THR A C 1
ATOM 856 O O . THR A 1 99 ? 27.152 45.409 9.481 1.00 16.06 98 THR A O 1
ATOM 860 N N . ILE A 1 100 ? 25.717 47.117 9.158 1.00 12.69 99 ILE A N 1
ATOM 861 C CA . ILE A 1 100 ? 26.670 48.158 9.496 1.00 12.38 99 ILE A CA 1
ATOM 862 C C . ILE A 1 100 ? 26.183 48.856 10.755 1.00 11.76 99 ILE A C 1
ATOM 863 O O . ILE A 1 100 ? 25.047 49.346 10.820 1.00 11.92 99 ILE A O 1
ATOM 868 N N . PHE A 1 101 ? 27.034 48.900 11.777 1.00 11.83 100 PHE A N 1
ATOM 869 C CA . PHE A 1 101 ? 26.712 49.696 12.963 1.00 11.66 100 PHE A CA 1
ATOM 870 C C . PHE A 1 101 ? 27.143 51.131 12.749 1.00 11.41 100 PHE A C 1
ATOM 871 O O . PHE A 1 101 ? 28.190 51.388 12.170 1.00 12.33 100 PHE A O 1
ATOM 879 N N . ILE A 1 102 ? 26.290 52.053 13.188 1.00 10.53 101 ILE A N 1
ATOM 880 C CA A ILE A 1 102 ? 26.546 53.486 13.078 0.50 9.98 101 ILE A CA 1
ATOM 881 C CA B ILE A 1 102 ? 26.545 53.486 13.086 0.50 10.74 101 ILE A CA 1
ATOM 882 C C . ILE A 1 102 ? 26.734 54.037 14.494 1.00 10.15 101 ILE A C 1
ATOM 883 O O . ILE A 1 102 ? 25.889 53.844 15.392 1.00 11.14 101 ILE A O 1
ATOM 892 N N . LEU A 1 103 ? 27.861 54.700 14.690 1.00 10.66 102 LEU A N 1
ATOM 893 C CA . LEU A 1 103 ? 28.235 55.282 15.958 1.00 11.16 102 LEU A CA 1
ATOM 894 C C . LEU A 1 103 ? 28.339 56.791 15.836 1.00 11.05 102 LEU A C 1
ATOM 895 O O . LEU A 1 103 ? 28.449 57.328 14.747 1.00 10.85 102 LEU A O 1
ATOM 900 N N . ASN A 1 104 ? 28.251 57.469 16.971 1.00 10.43 103 ASN A N 1
ATOM 901 C CA . ASN A 1 104 ? 28.402 58.930 17.056 1.00 9.80 103 ASN A CA 1
ATOM 902 C C . ASN A 1 104 ? 29.631 59.190 17.924 1.00 10.93 103 ASN A C 1
ATOM 903 O O . ASN A 1 104 ? 29.584 58.977 19.143 1.00 11.20 103 ASN A O 1
ATOM 908 N N . ILE A 1 105 ? 30.728 59.590 17.290 1.00 9.71 104 ILE A N 1
ATOM 909 C CA . ILE A 1 105 ? 31.989 59.843 18.014 1.00 10.90 104 ILE A CA 1
ATOM 910 C C . ILE A 1 105 ? 31.879 60.993 19.022 1.00 12.45 104 ILE A C 1
ATOM 911 O O . ILE A 1 105 ? 32.683 61.090 19.959 1.00 13.01 104 ILE A O 1
ATOM 916 N N . LEU A 1 106 ? 30.863 61.829 18.862 1.00 11.21 105 LEU A N 1
ATOM 917 C CA . LEU A 1 106 ? 30.637 62.983 19.722 1.00 10.30 105 LEU A CA 1
ATOM 918 C C . LEU A 1 106 ? 29.542 62.737 20.755 1.00 10.91 105 LEU A C 1
ATOM 919 O O . LEU A 1 106 ? 29.121 63.651 21.459 1.00 13.73 105 LEU A O 1
ATOM 924 N N . GLY A 1 107 ? 29.054 61.497 20.833 1.00 11.98 106 GLY A N 1
ATOM 925 C CA . GLY A 1 107 ? 27.885 61.221 21.632 1.00 12.32 106 GLY A CA 1
ATOM 926 C C . GLY A 1 107 ? 28.158 61.024 23.094 1.00 13.74 106 GLY A C 1
ATOM 927 O O . GLY A 1 107 ? 29.103 60.344 23.479 1.00 15.51 106 GLY A O 1
ATOM 928 N N . LYS A 1 108 ? 27.255 61.540 23.920 1.00 15.16 107 LYS A N 1
ATOM 929 C CA A LYS A 1 108 ? 27.327 61.238 25.345 0.50 15.91 107 LYS A CA 1
ATOM 930 C CA B LYS A 1 108 ? 27.258 61.318 25.364 0.50 16.63 107 LYS A CA 1
ATOM 931 C C . LYS A 1 108 ? 26.427 60.067 25.700 1.00 16.11 107 LYS A C 1
ATOM 932 O O . LYS A 1 108 ? 25.406 59.770 25.031 1.00 16.66 107 LYS A O 1
ATOM 943 N N . SER A 1 109 ? 26.813 59.349 26.748 1.00 15.08 108 SER A N 1
ATOM 944 C CA . SER A 1 109 ? 26.077 58.178 27.124 1.00 14.60 108 SER A CA 1
ATOM 945 C C . SER A 1 109 ? 24.602 58.414 27.339 1.00 13.95 108 SER A C 1
ATOM 946 O O . SER A 1 109 ? 24.225 59.400 27.960 1.00 13.62 108 SER A O 1
ATOM 949 N N A PRO A 1 110 ? 23.752 57.537 26.812 0.50 14.39 109 PRO A N 1
ATOM 950 N N B PRO A 1 110 ? 23.745 57.450 26.919 0.50 13.46 109 PRO A N 1
ATOM 951 C CA A PRO A 1 110 ? 22.340 57.506 27.198 0.50 13.68 109 PRO A CA 1
ATOM 952 C CA B PRO A 1 110 ? 22.328 57.582 27.259 0.50 12.34 109 PRO A CA 1
ATOM 953 C C A PRO A 1 110 ? 22.049 57.393 28.707 0.50 13.10 109 PRO A C 1
ATOM 954 C C B PRO A 1 110 ? 22.063 57.489 28.750 0.50 12.05 109 PRO A C 1
ATOM 955 O O A PRO A 1 110 ? 20.933 57.672 29.127 0.50 13.81 109 PRO A O 1
ATOM 956 O O B PRO A 1 110 ? 20.992 57.882 29.205 0.50 13.16 109 PRO A O 1
ATOM 963 N N . LEU A 1 111 ? 23.039 56.964 29.491 1.00 12.59 110 LEU A N 1
ATOM 964 C CA . LEU A 1 111 ? 22.885 56.774 30.925 1.00 13.88 110 LEU A CA 1
ATOM 965 C C . LEU A 1 111 ? 23.112 58.022 31.724 1.00 14.29 110 LEU A C 1
ATOM 966 O O . LEU A 1 111 ? 22.773 58.067 32.906 1.00 16.60 110 LEU A O 1
ATOM 971 N N . GLU A 1 112 ? 23.665 59.036 31.092 1.00 13.55 111 GLU A N 1
ATOM 972 C CA . GLU A 1 112 ? 24.004 60.308 31.745 1.00 14.99 111 GLU A CA 1
ATOM 973 C C . GLU A 1 112 ? 22.954 61.340 31.543 1.00 14.15 111 GLU A C 1
ATOM 974 O O . GLU A 1 112 ? 22.308 61.365 30.503 1.00 13.79 111 GLU A O 1
ATOM 980 N N . LYS A 1 113 ? 22.797 62.221 32.528 1.00 13.69 112 LYS A N 1
ATOM 981 C CA . LYS A 1 113 ? 21.870 63.349 32.452 1.00 14.02 112 LYS A CA 1
ATOM 982 C C . LYS A 1 113 ? 22.571 64.537 31.805 1.00 14.80 112 LYS A C 1
ATOM 983 O O . LYS A 1 113 ? 23.792 64.740 31.989 1.00 15.17 112 LYS A O 1
ATOM 989 N N . LEU A 1 114 ? 21.819 65.291 31.000 1.00 13.69 113 LEU A N 1
ATOM 990 C CA . LEU A 1 114 ? 22.390 66.284 30.111 1.00 13.53 113 LEU A CA 1
ATOM 991 C C . LEU A 1 114 ? 21.808 67.674 30.378 1.00 13.58 113 LEU A C 1
ATOM 992 O O . LEU A 1 114 ? 20.603 67.828 30.644 1.00 15.09 113 LEU A O 1
ATOM 997 N N . SER A 1 115 ? 22.674 68.665 30.302 1.00 13.33 114 SER A N 1
ATOM 998 C CA . SER A 1 115 ? 22.275 70.059 30.299 1.00 13.34 114 SER A CA 1
ATOM 999 C C . SER A 1 115 ? 21.515 70.370 29.024 1.00 13.34 114 SER A C 1
ATOM 1000 O O . SER A 1 115 ? 21.590 69.631 28.055 1.00 12.83 114 SER A O 1
ATOM 1003 N N . PRO A 1 116 ? 20.794 71.490 29.013 1.00 12.92 115 PRO A N 1
ATOM 1004 C CA . PRO A 1 116 ? 20.204 71.907 27.727 1.00 13.55 115 PRO A CA 1
ATOM 1005 C C . PRO A 1 116 ? 21.203 72.011 26.591 1.00 12.86 115 PRO A C 1
ATOM 1006 O O . PRO A 1 116 ? 20.924 71.555 25.482 1.00 13.18 115 PRO A O 1
ATOM 1010 N N . GLU A 1 117 ? 22.380 72.581 26.850 1.00 12.79 116 GLU A N 1
ATOM 1011 C CA . GLU A 1 117 ? 23.397 72.705 25.810 1.00 11.96 116 GLU A CA 1
ATOM 1012 C C . GLU A 1 117 ? 23.817 71.327 25.306 1.00 12.13 116 GLU A C 1
ATOM 1013 O O . GLU A 1 117 ? 23.984 71.117 24.102 1.00 12.27 116 GLU A O 1
ATOM 1019 N N . GLU A 1 118 ? 24.011 70.380 26.221 1.00 11.68 117 GLU A N 1
ATOM 1020 C CA A GLU A 1 118 ? 24.356 69.019 25.848 0.50 11.43 117 GLU A CA 1
ATOM 1021 C CA B GLU A 1 118 ? 24.387 69.050 25.796 0.50 11.61 117 GLU A CA 1
ATOM 1022 C C . GLU A 1 118 ? 23.279 68.396 24.978 1.00 11.20 117 GLU A C 1
ATOM 1023 O O . GLU A 1 118 ? 23.571 67.675 24.013 1.00 11.87 117 GLU A O 1
ATOM 1034 N N . ARG A 1 119 ? 22.030 68.642 25.337 1.00 11.69 118 ARG A N 1
ATOM 1035 C CA . ARG A 1 119 ? 20.907 68.141 24.559 1.00 11.62 118 ARG A CA 1
ATOM 1036 C C . ARG A 1 119 ? 20.928 68.700 23.149 1.00 11.15 118 ARG A C 1
ATOM 1037 O O . ARG A 1 119 ? 20.734 67.951 22.184 1.00 11.99 118 ARG A O 1
ATOM 1045 N N . PHE A 1 120 ? 21.173 69.997 23.023 1.00 10.21 119 PHE A N 1
ATOM 1046 C CA . PHE A 1 120 ? 21.204 70.598 21.703 1.00 11.51 119 PHE A CA 1
ATOM 1047 C C . PHE A 1 120 ? 22.315 70.005 20.833 1.00 11.25 119 PHE A C 1
ATOM 1048 O O . PHE A 1 120 ? 22.120 69.761 19.632 1.00 10.76 119 PHE A O 1
ATOM 1056 N N . TYR A 1 121 ? 23.509 69.772 21.409 1.00 11.18 120 TYR A N 1
ATOM 1057 C CA . TYR A 1 121 ? 24.571 69.105 20.652 1.00 12.03 120 TYR A CA 1
ATOM 1058 C C . TYR A 1 121 ? 24.146 67.701 20.223 1.00 11.48 120 TYR A C 1
ATOM 1059 O O . TYR A 1 121 ? 24.396 67.290 19.091 1.00 12.21 120 TYR A O 1
ATOM 1068 N N . GLU A 1 122 ? 23.534 66.946 21.120 1.00 11.01 121 GLU A N 1
ATOM 1069 C CA A GLU A 1 122 ? 23.027 65.612 20.760 0.50 10.97 121 GLU A CA 1
ATOM 1070 C CA B GLU A 1 122 ? 23.083 65.626 20.722 0.50 11.74 121 GLU A CA 1
ATOM 1071 C C . GLU A 1 122 ? 22.028 65.717 19.614 1.00 11.27 121 GLU A C 1
ATOM 1072 O O . GLU A 1 122 ? 22.078 64.939 18.662 1.00 12.12 121 GLU A O 1
ATOM 1091 N N . ALA A 1 124 ? 21.577 68.040 17.346 1.00 10.53 123 ALA A N 1
ATOM 1092 C CA . ALA A 1 124 ? 22.239 68.412 16.103 1.00 9.83 123 ALA A CA 1
ATOM 1093 C C . ALA A 1 124 ? 23.027 67.252 15.496 1.00 10.26 123 ALA A C 1
ATOM 1094 O O . ALA A 1 124 ? 22.927 66.974 14.293 1.00 10.88 123 ALA A O 1
ATOM 1096 N N . ASN A 1 125 ? 23.803 66.567 16.330 1.00 10.55 124 ASN A N 1
ATOM 1097 C CA . ASN A 1 125 ? 24.588 65.467 15.839 1.00 10.32 124 ASN A CA 1
ATOM 1098 C C . ASN A 1 125 ? 23.711 64.304 15.405 1.00 9.74 124 ASN A C 1
ATOM 1099 O O . ASN A 1 125 ? 24.009 63.659 14.389 1.00 10.57 124 ASN A O 1
ATOM 1117 N N . GLN A 1 127 ? 20.558 64.330 14.267 1.00 9.80 126 GLN A N 1
ATOM 1118 C CA A GLN A 1 127 ? 19.936 64.703 12.987 0.50 9.79 126 GLN A CA 1
ATOM 1119 C CA B GLN A 1 127 ? 19.883 64.504 13.015 0.50 8.44 126 GLN A CA 1
ATOM 1120 C C . GLN A 1 127 ? 20.879 64.492 11.836 1.00 8.91 126 GLN A C 1
ATOM 1121 O O . GLN A 1 127 ? 20.507 64.013 10.753 1.00 9.74 126 GLN A O 1
ATOM 1132 N N . SER A 1 128 ? 22.122 64.932 12.054 1.00 9.64 127 SER A N 1
ATOM 1133 C CA . SER A 1 128 ? 23.183 64.800 11.060 1.00 10.00 127 SER A CA 1
ATOM 1134 C C . SER A 1 128 ? 23.385 63.329 10.707 1.00 8.55 127 SER A C 1
ATOM 1135 O O . SER A 1 128 ? 23.513 62.977 9.530 1.00 9.14 127 SER A O 1
ATOM 1138 N N . ILE A 1 129 ? 23.477 62.480 11.727 1.00 9.10 128 ILE A N 1
ATOM 1139 C CA . ILE A 1 129 ? 23.659 61.069 11.482 1.00 9.56 128 ILE A CA 1
ATOM 1140 C C . ILE A 1 129 ? 22.450 60.476 10.761 1.00 9.07 128 ILE A C 1
ATOM 1141 O O . ILE A 1 129 ? 22.599 59.631 9.890 1.00 9.35 128 ILE A O 1
ATOM 1146 N N . GLY A 1 130 ? 21.246 60.945 11.087 1.00 9.18 129 GLY A N 1
ATOM 1147 C CA . GLY A 1 130 ? 20.109 60.512 10.306 1.00 9.73 129 GLY A CA 1
ATOM 1148 C C . GLY A 1 130 ? 20.225 60.870 8.840 1.00 9.23 129 GLY A C 1
ATOM 1149 O O . GLY A 1 130 ? 19.800 60.079 7.992 1.00 9.08 129 GLY A O 1
ATOM 1150 N N . ALA A 1 131 ? 20.749 62.053 8.537 1.00 8.94 130 ALA A N 1
ATOM 1151 C CA . ALA A 1 131 ? 21.004 62.394 7.129 1.00 8.26 130 ALA A CA 1
ATOM 1152 C C . ALA A 1 131 ? 21.938 61.377 6.459 1.00 8.35 130 ALA A C 1
ATOM 1153 O O . ALA A 1 131 ? 21.728 60.966 5.314 1.00 9.07 130 ALA A O 1
ATOM 1155 N N . ALA A 1 132 ? 23.001 61.013 7.169 1.00 8.64 131 ALA A N 1
ATOM 1156 C CA . ALA A 1 132 ? 23.930 60.034 6.635 1.00 9.05 131 ALA A CA 1
ATOM 1157 C C . ALA A 1 1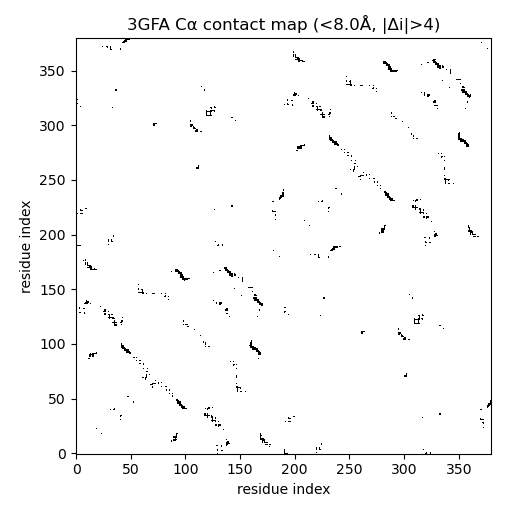32 ? 23.264 58.698 6.385 1.00 8.47 131 ALA A C 1
ATOM 1158 O O . ALA A 1 132 ? 23.458 58.108 5.319 1.00 9.11 131 ALA A O 1
ATOM 1160 N N . ILE A 1 133 ? 22.534 58.196 7.367 1.00 9.05 132 ILE A N 1
ATOM 1161 C CA . ILE A 1 133 ? 21.920 56.881 7.203 1.00 8.87 132 ILE A CA 1
ATOM 1162 C C . ILE A 1 133 ? 20.851 56.913 6.102 1.00 10.00 132 ILE A C 1
ATOM 1163 O O . ILE A 1 133 ? 20.676 55.951 5.348 1.00 10.55 132 ILE A O 1
ATOM 1168 N N . GLN A 1 134 ? 20.137 58.032 5.992 1.00 8.68 133 GLN A N 1
ATOM 1169 C CA . GLN A 1 134 ? 19.173 58.167 4.904 1.00 9.61 133 GLN A CA 1
ATOM 1170 C C . GLN A 1 134 ? 19.887 58.170 3.557 1.00 9.77 133 GLN A C 1
ATOM 1171 O O . GLN A 1 134 ? 19.440 57.524 2.589 1.00 10.30 133 GLN A O 1
ATOM 1177 N N . ASN A 1 135 ? 21.008 58.878 3.448 1.00 9.57 134 ASN A N 1
ATOM 1178 C CA . ASN A 1 135 ? 21.790 58.827 2.202 1.00 9.46 134 ASN A CA 1
ATOM 1179 C C . ASN A 1 135 ? 22.167 57.377 1.866 1.00 9.40 134 ASN A C 1
ATOM 1180 O O . ASN A 1 135 ? 22.165 56.975 0.689 1.00 10.06 134 ASN A O 1
ATOM 1198 N N . SER A 1 137 ? 20.656 54.663 2.788 1.00 10.29 136 SER A N 1
ATOM 1199 C CA . SER A 1 137 ? 19.440 53.944 2.448 1.00 11.01 136 SER A CA 1
ATOM 1200 C C . SER A 1 137 ? 19.051 54.197 0.995 1.00 10.48 136 SER A C 1
ATOM 1201 O O . SER A 1 137 ? 18.676 53.293 0.244 1.00 11.54 136 SER A O 1
ATOM 1204 N N . LEU A 1 138 ? 19.079 55.464 0.617 1.00 10.71 137 LEU A N 1
ATOM 1205 C CA . LEU A 1 138 ? 18.720 55.857 -0.734 1.00 11.19 137 LEU A CA 1
ATOM 1206 C C . LEU A 1 138 ? 19.704 55.313 -1.760 1.00 11.61 137 LEU A C 1
ATOM 1207 O O . LEU A 1 138 ? 19.334 54.932 -2.865 1.00 12.55 137 LEU A O 1
ATOM 1212 N N . THR A 1 139 ? 20.978 55.290 -1.413 1.00 10.98 138 THR A N 1
ATOM 1213 C CA . THR A 1 139 ? 21.991 54.761 -2.296 1.00 10.86 138 THR A CA 1
ATOM 1214 C C . THR A 1 139 ? 21.838 53.260 -2.476 1.00 12.23 138 THR A C 1
ATOM 1215 O O . THR A 1 139 ? 21.997 52.739 -3.589 1.00 12.81 138 THR A O 1
ATOM 1219 N N . ALA A 1 140 ? 21.496 52.559 -1.401 1.00 12.34 139 ALA A N 1
ATOM 1220 C CA . ALA A 1 140 ? 21.183 51.123 -1.520 1.00 12.65 139 ALA A CA 1
ATOM 1221 C C . ALA A 1 140 ? 20.061 50.911 -2.536 1.00 12.88 139 ALA A C 1
ATOM 1222 O O . ALA A 1 140 ? 20.192 50.074 -3.453 1.00 14.49 139 ALA A O 1
ATOM 1224 N N . VAL A 1 141 ? 19.001 51.720 -2.460 1.00 12.94 140 VAL A N 1
ATOM 1225 C CA . VAL A 1 141 ? 17.901 51.591 -3.423 1.00 14.06 140 VAL A CA 1
ATOM 1226 C C . VAL A 1 141 ? 18.428 51.792 -4.859 1.00 15.29 140 VAL A C 1
ATOM 1227 O O . VAL A 1 141 ? 18.119 51.018 -5.786 1.00 16.20 140 VAL A O 1
ATOM 1231 N N . GLU A 1 142 ? 19.246 52.827 -5.070 1.00 14.61 141 GLU A N 1
ATOM 1232 C CA . GLU A 1 142 ? 19.791 53.126 -6.388 1.00 15.47 141 GLU A CA 1
ATOM 1233 C C . GLU A 1 142 ? 20.598 51.971 -6.957 1.00 15.88 141 GLU A C 1
ATOM 1234 O O . GLU A 1 142 ? 20.615 51.745 -8.176 1.00 18.61 141 GLU A O 1
ATOM 1237 N N . LEU A 1 143 ? 21.280 51.252 -6.076 1.00 14.93 142 LEU A N 1
ATOM 1238 C CA . LEU A 1 143 ? 22.101 50.110 -6.439 1.00 15.06 142 LEU A CA 1
ATOM 1239 C C . LEU A 1 143 ? 21.324 48.795 -6.577 1.00 15.19 142 LEU A C 1
ATOM 1240 O O . LEU A 1 143 ? 21.929 47.769 -6.865 1.00 18.85 142 LEU A O 1
ATOM 1245 N N . GLY A 1 144 ? 20.018 48.813 -6.334 1.00 14.99 143 GLY A N 1
ATOM 1246 C CA . GLY A 1 144 ? 19.215 47.605 -6.441 1.00 15.91 143 GLY A CA 1
ATOM 1247 C C . GLY A 1 144 ? 19.175 46.807 -5.166 1.00 15.79 143 GLY A C 1
ATOM 1248 O O . GLY A 1 144 ? 18.648 45.691 -5.143 1.00 17.70 143 GLY A O 1
ATOM 1249 N N . LEU A 1 145 ? 19.750 47.353 -4.097 1.00 15.62 144 LEU A N 1
ATOM 1250 C CA . LEU A 1 145 ? 19.649 46.727 -2.776 1.00 15.49 144 LEU A CA 1
ATOM 1251 C C . LEU A 1 145 ? 18.455 47.240 -1.980 1.00 14.28 144 LEU A C 1
ATOM 1252 O O . LEU A 1 145 ? 17.780 48.190 -2.365 1.00 17.58 144 LEU A O 1
ATOM 1257 N N . GLY A 1 146 ? 18.170 46.563 -0.874 1.00 15.14 145 GLY A N 1
ATOM 1258 C CA . GLY A 1 146 ? 17.271 47.066 0.160 1.00 15.31 145 GLY A CA 1
ATOM 1259 C C . GLY A 1 146 ? 18.047 47.190 1.447 1.00 14.20 145 GLY A C 1
ATOM 1260 O O . GLY A 1 146 ? 19.162 46.722 1.558 1.00 13.21 145 GLY A O 1
ATOM 1261 N N . SER A 1 147 ? 17.425 47.846 2.404 1.00 12.39 146 SER A N 1
ATOM 1262 C CA . SER A 1 147 ? 18.009 48.014 3.718 1.00 12.21 146 SER A CA 1
ATOM 1263 C C . SER A 1 147 ? 16.932 48.136 4.788 1.00 12.85 146 SER A C 1
ATOM 1264 O O . SER A 1 147 ? 15.736 48.384 4.501 1.00 13.03 146 SER A O 1
ATOM 1267 N N . LEU A 1 148 ? 17.389 47.963 6.021 1.00 12.76 147 LEU A N 1
ATOM 1268 C CA . LEU A 1 148 ? 16.570 48.167 7.189 1.00 11.97 147 LEU A CA 1
ATOM 1269 C C . LEU A 1 148 ? 17.355 48.984 8.194 1.00 11.44 147 LEU A C 1
ATOM 1270 O O . LEU A 1 148 ? 18.422 48.556 8.641 1.00 12.43 147 LEU A O 1
ATOM 1275 N N . TRP A 1 149 ? 16.781 50.116 8.586 1.00 12.15 148 TRP A N 1
ATOM 1276 C CA . TRP A 1 149 ? 17.333 50.979 9.628 1.00 10.73 148 TRP A CA 1
ATOM 1277 C C . TRP A 1 149 ? 16.893 50.401 10.944 1.00 10.59 148 TRP A C 1
ATOM 1278 O O . TRP A 1 149 ? 15.717 50.080 11.093 1.00 12.03 148 TRP A O 1
ATOM 1289 N N . ILE A 1 150 ? 17.811 50.265 11.901 1.00 10.60 149 ILE A N 1
ATOM 1290 C CA . ILE A 1 150 ? 17.508 49.529 13.143 1.00 11.62 149 ILE A CA 1
ATOM 1291 C C . ILE A 1 150 ? 17.894 50.302 14.406 1.00 11.74 149 ILE A C 1
ATOM 1292 O O . ILE A 1 150 ? 19.062 50.591 14.607 1.00 12.06 149 ILE A O 1
ATOM 1297 N N . CYS A 1 151 ? 16.911 50.601 15.249 1.00 11.70 150 CYS A N 1
ATOM 1298 C CA . CYS A 1 151 ? 17.166 51.046 16.621 1.00 13.07 150 CYS A CA 1
ATOM 1299 C C . CYS A 1 151 ? 16.814 50.006 17.670 1.00 13.07 150 CYS A C 1
ATOM 1300 O O . CYS A 1 151 ? 17.053 50.244 18.843 1.00 12.89 150 CYS A O 1
ATOM 1303 N N . ASP A 1 152 ? 16.340 48.823 17.263 1.00 12.59 151 ASP A N 1
ATOM 1304 C CA . ASP A 1 152 ? 16.153 47.753 18.242 1.00 13.19 151 ASP A CA 1
ATOM 1305 C C . ASP A 1 152 ? 17.454 47.343 18.940 1.00 13.79 151 ASP A C 1
ATOM 1306 O O . ASP A 1 152 ? 17.408 46.699 19.988 1.00 13.97 151 ASP A O 1
ATOM 1311 N N . VAL A 1 153 ? 18.600 47.691 18.355 1.00 12.75 152 VAL A N 1
ATOM 1312 C CA . VAL A 1 153 ? 19.876 47.579 19.042 1.00 13.43 152 VAL A CA 1
ATOM 1313 C C . VAL A 1 153 ? 19.921 48.257 20.404 1.00 12.72 152 VAL A C 1
ATOM 1314 O O . VAL A 1 153 ? 20.770 47.897 21.225 1.00 13.62 152 VAL A O 1
ATOM 1318 N N . TYR A 1 154 ? 19.029 49.212 20.656 1.00 13.66 153 TYR A N 1
ATOM 1319 C CA . TYR A 1 154 ? 19.016 49.864 21.957 1.00 12.86 153 TYR A CA 1
ATOM 1320 C C . TYR A 1 154 ? 18.644 48.904 23.093 1.00 13.35 153 TYR A C 1
ATOM 1321 O O . TYR A 1 154 ? 19.011 49.143 24.228 1.00 14.65 153 TYR A O 1
ATOM 1330 N N . PHE A 1 155 ? 17.980 47.803 22.766 1.00 14.24 154 PHE A N 1
ATOM 1331 C CA . PHE A 1 155 ? 17.710 46.765 23.761 1.00 15.36 154 PHE A CA 1
ATOM 1332 C C . PHE A 1 155 ? 18.947 45.983 24.152 1.00 15.94 154 PHE A C 1
ATOM 1333 O O . PHE A 1 155 ? 18.860 45.098 25.012 1.00 17.31 154 PHE A O 1
ATOM 1341 N N . ALA A 1 156 ? 20.083 46.238 23.501 1.00 14.71 155 ALA A N 1
ATOM 1342 C CA . ALA A 1 156 ? 21.357 45.624 23.872 1.00 14.48 155 ALA A CA 1
ATOM 1343 C C . ALA A 1 156 ? 22.463 46.670 23.836 1.00 13.72 155 ALA A C 1
ATOM 1344 O O . ALA A 1 156 ? 23.581 46.413 23.419 1.00 14.50 155 ALA A O 1
ATOM 1346 N N . TYR A 1 157 ? 22.113 47.882 24.263 1.00 14.30 156 TYR A N 1
ATOM 1347 C CA . TYR A 1 157 ? 23.018 49.008 24.127 1.00 13.98 156 TYR A CA 1
ATOM 1348 C C . TYR A 1 157 ? 24.396 48.736 24.742 1.00 14.18 156 TYR A C 1
ATOM 1349 O O . TYR A 1 157 ? 25.446 48.869 24.100 1.00 14.62 156 TYR A O 1
ATOM 1358 N N . ARG A 1 158 ? 24.405 48.396 26.025 1.00 14.42 157 ARG A N 1
ATOM 1359 C CA . ARG A 1 158 ? 25.673 48.218 26.727 1.00 14.87 157 ARG A CA 1
ATOM 1360 C C . ARG A 1 158 ? 26.429 47.033 26.223 1.00 15.45 157 ARG A C 1
ATOM 1361 O O . ARG A 1 158 ? 27.650 47.042 26.112 1.00 16.05 157 ARG A O 1
ATOM 1369 N N . GLU A 1 159 ? 25.676 45.981 25.923 1.00 15.52 158 GLU A N 1
ATOM 1370 C CA . GLU A 1 159 ? 26.276 44.749 25.472 1.00 16.06 158 GLU A CA 1
ATOM 1371 C C . GLU A 1 159 ? 26.940 44.921 24.104 1.00 14.73 158 GLU A C 1
ATOM 1372 O O . GLU A 1 159 ? 28.036 44.406 23.866 1.00 16.32 158 GLU A O 1
ATOM 1378 N N . LEU A 1 160 ? 26.276 45.652 23.201 1.00 15.00 159 LEU A N 1
ATOM 1379 C CA . LEU A 1 160 ? 26.868 45.879 21.883 1.00 15.12 159 LEU A CA 1
ATOM 1380 C C . LEU A 1 160 ? 28.018 46.869 21.916 1.00 15.08 159 LEU A C 1
ATOM 1381 O O . LEU A 1 160 ? 28.971 46.734 21.189 1.00 15.33 159 LEU A O 1
ATOM 1386 N N . CYS A 1 161 ? 27.941 47.878 22.778 1.00 15.25 160 CYS A N 1
ATOM 1387 C CA . CYS A 1 161 ? 29.072 48.794 22.927 1.00 15.84 160 CYS A CA 1
ATOM 1388 C C . CYS A 1 161 ? 30.306 48.052 23.466 1.00 16.34 160 CYS A C 1
ATOM 1389 O O . CYS A 1 161 ? 31.402 48.329 23.038 1.00 17.53 160 CYS A O 1
ATOM 1392 N N . GLU A 1 162 ? 30.098 47.113 24.402 1.00 17.75 161 GLU A N 1
ATOM 1393 C CA A GLU A 1 162 ? 31.192 46.293 24.910 0.50 18.94 161 GLU A CA 1
ATOM 1394 C CA B GLU A 1 162 ? 31.176 46.261 24.914 0.50 20.41 161 GLU A CA 1
ATOM 1395 C C . GLU A 1 162 ? 31.727 45.406 23.782 1.00 18.87 161 GLU A C 1
ATOM 1396 O O . GLU A 1 162 ? 32.948 45.315 23.587 1.00 18.82 161 GLU A O 1
ATOM 1407 N N . TRP A 1 163 ? 30.812 44.780 23.036 1.00 17.77 162 TRP A N 1
ATOM 1408 C CA . TRP A 1 163 ? 31.204 43.879 21.925 1.00 19.11 162 TRP A CA 1
ATOM 1409 C C . TRP A 1 163 ? 32.037 44.628 20.880 1.00 18.47 162 TRP A C 1
ATOM 1410 O O . TRP A 1 163 ? 33.062 44.150 20.399 1.00 19.71 162 TRP A O 1
ATOM 1421 N N . LEU A 1 164 ? 31.576 45.814 20.513 1.00 17.01 163 LEU A N 1
ATOM 1422 C CA . LEU A 1 164 ? 32.296 46.661 19.587 1.00 18.27 163 LEU A CA 1
ATOM 1423 C C . LEU A 1 164 ? 33.594 47.217 20.162 1.00 17.46 163 LEU A C 1
ATOM 1424 O O . LEU A 1 164 ? 34.431 47.723 19.422 1.00 20.25 163 LEU A O 1
ATOM 1429 N N . ASN A 1 165 ? 33.735 47.170 21.491 1.00 17.84 164 ASN A N 1
ATOM 1430 C CA . ASN A 1 165 ? 34.847 47.756 22.213 1.00 17.76 164 ASN A CA 1
ATOM 1431 C C . ASN A 1 165 ? 35.073 49.195 21.766 1.00 17.67 164 ASN A C 1
ATOM 1432 O O . ASN A 1 165 ? 36.177 49.613 21.413 1.00 18.71 164 ASN A O 1
ATOM 1437 N N . THR A 1 166 ? 33.984 49.957 21.803 1.00 15.42 165 THR A N 1
ATOM 1438 C CA . THR A 1 166 ? 34.009 51.319 21.336 1.00 15.46 165 THR A CA 1
ATOM 1439 C C . THR A 1 166 ? 33.872 52.307 22.469 1.00 13.88 165 THR A C 1
ATOM 1440 O O . THR A 1 166 ? 33.188 52.011 23.439 1.00 15.31 165 THR A O 1
ATOM 1444 N N . ASP A 1 167 ? 34.484 53.478 22.361 1.00 14.49 166 ASP A N 1
ATOM 1445 C CA A ASP A 1 167 ? 34.214 54.573 23.292 0.50 14.67 166 ASP A CA 1
ATOM 1446 C CA B ASP A 1 167 ? 34.252 54.609 23.268 0.50 14.53 166 ASP A CA 1
ATOM 1447 C C . ASP A 1 167 ? 33.184 55.542 22.737 1.00 15.47 166 ASP A C 1
ATOM 1448 O O . ASP A 1 167 ? 32.889 56.559 23.349 1.00 18.02 166 ASP A O 1
ATOM 1457 N N . SER A 1 168 ? 32.633 55.232 21.575 1.00 13.69 167 SER A N 1
ATOM 1458 C CA . SER A 1 168 ? 31.608 56.079 20.959 1.00 13.70 167 SER A CA 1
ATOM 1459 C C . SER A 1 168 ? 30.201 55.636 21.320 1.00 11.85 167 SER A C 1
ATOM 1460 O O . SER A 1 168 ? 29.973 54.528 21.766 1.00 13.94 167 SER A O 1
ATOM 1463 N N . GLN A 1 169 ? 29.253 56.520 21.063 1.00 11.51 168 GLN A N 1
ATOM 1464 C CA . GLN A 1 169 ? 27.841 56.274 21.312 1.00 11.14 168 GLN A CA 1
ATOM 1465 C C . GLN A 1 169 ? 27.262 55.432 20.177 1.00 11.87 168 GLN A C 1
ATOM 1466 O O . GLN A 1 169 ? 27.471 55.735 19.021 1.00 12.45 168 GLN A O 1
ATOM 1472 N N . LEU A 1 170 ? 26.549 54.374 20.513 1.00 11.54 169 LEU A N 1
ATOM 1473 C CA . LEU A 1 170 ? 25.883 53.560 19.514 1.00 11.77 169 LEU A CA 1
ATOM 1474 C C . LEU A 1 170 ? 24.585 54.260 19.084 1.00 11.42 169 LEU A C 1
ATOM 1475 O O . LEU A 1 170 ? 23.747 54.581 19.926 1.00 12.69 169 LEU A O 1
ATOM 1480 N N . VAL A 1 171 ? 24.396 54.480 17.782 1.00 11.19 170 VAL A N 1
ATOM 1481 C CA . VAL A 1 171 ? 23.222 55.185 17.296 1.00 11.65 170 VAL A CA 1
ATOM 1482 C C . VAL A 1 171 ? 22.193 54.248 16.640 1.00 10.27 170 VAL A C 1
ATOM 1483 O O . VAL A 1 171 ? 20.998 54.405 16.820 1.00 11.83 170 VAL A O 1
ATOM 1487 N N . ALA A 1 172 ? 22.671 53.309 15.840 1.00 10.09 171 ALA A N 1
ATOM 1488 C CA . ALA A 1 172 ? 21.796 52.495 15.000 1.00 10.31 171 ALA A CA 1
ATOM 1489 C C . ALA A 1 172 ? 22.596 51.391 14.353 1.00 10.25 171 ALA A C 1
ATOM 1490 O O . ALA A 1 172 ? 23.825 51.394 14.403 1.00 11.68 171 ALA A O 1
ATOM 1492 N N . ALA A 1 173 ? 21.882 50.467 13.717 1.00 11.21 172 ALA A N 1
ATOM 1493 C CA . ALA A 1 173 ? 22.465 49.588 12.736 1.00 11.62 172 ALA A CA 1
ATOM 1494 C C . ALA A 1 173 ? 21.670 49.736 11.455 1.00 12.04 172 ALA A C 1
ATOM 1495 O O . ALA A 1 173 ? 20.536 50.215 11.470 1.00 12.32 172 ALA A O 1
ATOM 1497 N N . ILE A 1 174 ? 22.282 49.352 10.347 1.00 10.86 173 ILE A N 1
ATOM 1498 C CA . ILE A 1 174 ? 21.547 49.212 9.087 1.00 11.60 173 ILE A CA 1
ATOM 1499 C C . ILE A 1 174 ? 21.916 47.875 8.460 1.00 12.59 173 ILE A C 1
ATOM 1500 O O . ILE A 1 174 ? 23.087 47.570 8.259 1.00 12.77 173 ILE A O 1
ATOM 1505 N N . SER A 1 175 ? 20.901 47.052 8.200 1.00 12.08 174 SER A N 1
ATOM 1506 C CA . SER A 1 175 ? 21.106 45.766 7.509 1.00 12.77 174 SER A CA 1
ATOM 1507 C C . SER A 1 175 ? 20.836 45.988 6.040 1.00 13.61 174 SER A C 1
ATOM 1508 O O . SER A 1 175 ? 19.997 46.817 5.675 1.00 14.07 174 SER A O 1
ATOM 1511 N N . LEU A 1 176 ? 21.598 45.293 5.205 1.00 14.14 175 LEU A N 1
ATOM 1512 C CA . LEU A 1 176 ? 21.599 45.516 3.775 1.00 16.46 175 LEU A CA 1
ATOM 1513 C C . LEU A 1 176 ? 21.693 44.211 3.019 1.00 14.79 175 LEU A C 1
ATOM 1514 O O . LEU A 1 176 ? 22.309 43.266 3.473 1.00 15.34 175 LEU A O 1
ATOM 1519 N N . GLY A 1 177 ? 21.117 44.193 1.830 1.00 14.68 176 GLY A N 1
ATOM 1520 C CA . GLY A 1 177 ? 21.220 43.036 0.940 1.00 16.56 176 GLY A CA 1
ATOM 1521 C C . GLY A 1 177 ? 20.332 43.223 -0.259 1.00 15.80 176 GLY A C 1
ATOM 1522 O O . GLY A 1 177 ? 19.566 44.193 -0.338 1.00 16.71 176 GLY A O 1
ATOM 1523 N N . TYR A 1 178 ? 20.382 42.279 -1.193 1.00 16.32 177 TYR A N 1
ATOM 1524 C CA . TYR A 1 178 ? 19.415 42.332 -2.289 1.00 17.96 177 TYR A CA 1
ATOM 1525 C C . TYR A 1 178 ? 18.061 41.925 -1.724 1.00 16.67 177 TYR A C 1
ATOM 1526 O O . TYR A 1 178 ? 17.944 40.977 -0.937 1.00 16.80 177 TYR A O 1
ATOM 1535 N N . PRO A 1 179 ? 16.999 42.635 -2.126 1.00 16.64 178 PRO A N 1
ATOM 1536 C CA . PRO A 1 179 ? 15.708 42.396 -1.500 1.00 16.55 178 PRO A CA 1
ATOM 1537 C C . PRO A 1 179 ? 15.025 41.107 -1.955 1.00 17.22 178 PRO A C 1
ATOM 1538 O O . PRO A 1 179 ? 15.167 40.709 -3.104 1.00 17.67 178 PRO A O 1
ATOM 1542 N N . ASP A 1 180 ? 14.268 40.497 -1.057 1.00 17.04 179 ASP A N 1
ATOM 1543 C CA . ASP A 1 180 ? 13.437 39.334 -1.405 1.00 18.42 179 ASP A CA 1
ATOM 1544 C C . ASP A 1 180 ? 11.981 39.617 -1.055 1.00 19.09 179 ASP A C 1
ATOM 1545 O O . ASP A 1 180 ? 11.207 38.708 -0.760 1.00 21.75 179 ASP A O 1
ATOM 1550 N N . GLU A 1 181 ? 11.608 40.896 -1.095 1.00 18.88 180 GLU A N 1
ATOM 1551 C CA . GLU A 1 181 ? 10.219 41.334 -0.990 1.00 20.08 180 GLU A CA 1
ATOM 1552 C C . GLU A 1 181 ? 10.136 42.723 -1.612 1.00 21.32 180 GLU A C 1
ATOM 1553 O O . GLU A 1 181 ? 11.167 43.365 -1.808 1.00 20.10 180 GLU A O 1
ATOM 1559 N N . GLU A 1 182 ? 8.920 43.155 -1.931 1.00 22.07 181 GLU A N 1
ATOM 1560 C CA . GLU A 1 182 ? 8.665 44.448 -2.546 1.00 22.96 181 GLU A CA 1
ATOM 1561 C C . GLU A 1 182 ? 7.406 45.043 -1.920 1.00 22.97 181 GLU A C 1
ATOM 1562 O O . GLU A 1 182 ? 6.329 45.031 -2.517 1.00 22.88 181 GLU A O 1
ATOM 1565 N N . PRO A 1 183 ? 7.534 45.583 -0.705 1.00 21.28 182 PRO A N 1
ATOM 1566 C CA . PRO A 1 183 ? 6.369 46.081 0.021 1.00 22.59 182 PRO A CA 1
ATOM 1567 C C . PRO A 1 183 ? 5.722 47.303 -0.643 1.00 23.03 182 PRO A C 1
ATOM 1568 O O . PRO A 1 183 ? 6.415 48.137 -1.229 1.00 22.39 182 PRO A O 1
ATOM 1572 N N . SER A 1 184 ? 4.393 47.429 -0.563 1.00 25.22 183 SER A N 1
ATOM 1573 C CA . SER A 1 184 ? 3.758 48.655 -0.994 1.00 25.56 183 SER A CA 1
ATOM 1574 C C . SER A 1 184 ? 4.075 49.737 0.055 1.00 24.04 183 SER A C 1
ATOM 1575 O O . SER A 1 184 ? 4.561 49.432 1.156 1.00 23.15 183 SER A O 1
ATOM 1578 N N . ARG A 1 185 ? 3.823 50.973 -0.323 1.00 22.15 184 ARG A N 1
ATOM 1579 C CA . ARG A 1 185 ? 4.131 52.118 0.537 1.00 21.21 184 ARG A CA 1
ATOM 1580 C C . ARG A 1 185 ? 3.503 51.945 1.911 1.00 21.34 184 ARG A C 1
ATOM 1581 O O . ARG A 1 185 ? 2.302 51.589 2.044 1.00 23.17 184 ARG A O 1
ATOM 1589 N N . ARG A 1 186 ? 4.284 52.211 2.961 1.00 19.31 185 ARG A N 1
ATOM 1590 C CA . ARG A 1 186 ? 3.754 52.109 4.313 1.00 18.54 185 ARG A CA 1
ATOM 1591 C C . ARG A 1 186 ? 2.823 53.304 4.589 1.00 17.64 185 ARG A C 1
ATOM 1592 O O . ARG A 1 186 ? 2.847 54.308 3.894 1.00 18.32 185 ARG A O 1
ATOM 1600 N N . PRO A 1 187 ? 1.930 53.185 5.576 1.00 17.60 186 PRO A N 1
ATOM 1601 C CA . PRO A 1 187 ? 1.038 54.296 5.837 1.00 17.30 186 PRO A CA 1
ATOM 1602 C C . PRO A 1 187 ? 1.790 55.593 6.138 1.00 16.61 186 PRO A C 1
ATOM 1603 O O . PRO A 1 187 ? 2.841 55.566 6.787 1.00 17.42 186 PRO A O 1
ATOM 1607 N N . ARG A 1 188 ? 1.243 56.703 5.669 1.00 15.48 187 ARG A N 1
ATOM 1608 C CA . ARG A 1 188 ? 1.780 58.022 6.009 1.00 14.77 187 ARG A CA 1
ATOM 1609 C C . ARG A 1 188 ? 0.659 58.993 6.286 1.00 15.79 187 ARG A C 1
ATOM 1610 O O . ARG A 1 188 ? -0.350 59.023 5.578 1.00 17.37 187 ARG A O 1
ATOM 1618 N N . LEU A 1 189 ? 0.879 59.839 7.274 1.00 15.24 188 LEU A N 1
ATOM 1619 C CA . LEU A 1 189 ? 0.098 61.051 7.438 1.00 15.62 188 LEU A CA 1
ATOM 1620 C C . LEU A 1 189 ? 0.253 61.907 6.190 1.00 16.51 188 LEU A C 1
ATOM 1621 O O . LEU A 1 189 ? 1.276 61.875 5.510 1.00 17.98 188 LEU A O 1
ATOM 1626 N N . GLN A 1 190 ? -0.785 62.661 5.873 1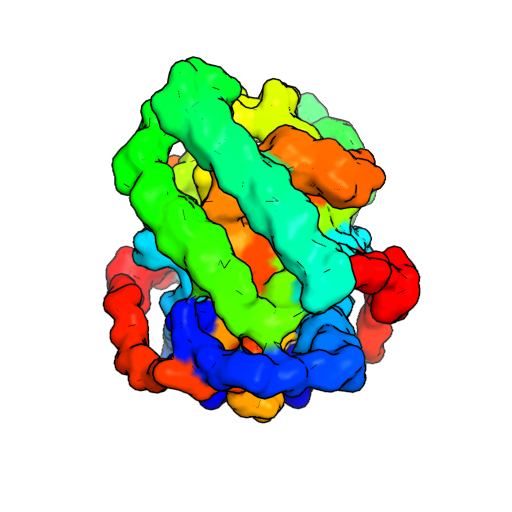.00 16.31 189 GLN A N 1
ATOM 1627 C CA A GLN A 1 190 ? -0.796 63.530 4.710 0.50 16.12 189 GLN A CA 1
ATOM 1628 C CA B GLN A 1 190 ? -0.727 63.493 4.679 0.50 17.04 189 GLN A CA 1
ATOM 1629 C C . GLN A 1 190 ? -0.171 64.876 5.021 1.00 15.01 189 GLN A C 1
ATOM 1630 O O . GLN A 1 190 ? -0.052 65.270 6.203 1.00 15.21 189 GLN A O 1
ATOM 1641 N N A LEU A 1 191 ? 0.152 65.603 3.988 0.50 14.26 190 LEU A N 1
ATOM 1642 N N B LEU A 1 191 ? 0.189 65.646 3.976 0.50 14.75 190 LEU A N 1
ATOM 1643 C CA A LEU A 1 191 ? 0.755 66.875 4.160 0.50 13.77 190 LEU A CA 1
ATOM 1644 C CA B LEU A 1 191 ? 0.674 67.047 4.115 0.50 14.50 190 LEU A CA 1
ATOM 1645 C C A LEU A 1 191 ? -0.133 67.844 5.018 0.50 13.20 190 LEU A C 1
ATOM 1646 C C B LEU A 1 191 ? -0.152 67.761 5.132 0.50 13.52 190 LEU A C 1
ATOM 1647 O O A LEU A 1 191 ? 0.390 68.625 5.827 0.50 12.56 190 LEU A O 1
ATOM 1648 O O B LEU A 1 191 ? 0.373 68.305 6.099 0.50 13.56 190 LEU A O 1
ATOM 1657 N N . SER A 1 192 ? -1.467 67.761 4.900 1.00 13.16 191 SER A N 1
ATOM 1658 C CA . SER A 1 192 ? -2.357 68.572 5.701 1.00 14.33 191 SER A CA 1
ATOM 1659 C C . SER A 1 192 ? -2.374 68.219 7.177 1.00 14.26 191 SER A C 1
ATOM 1660 O O . SER A 1 192 ? -2.775 69.047 8.017 1.00 16.09 191 SER A O 1
ATOM 1663 N N . ASP A 1 193 ? -1.976 66.985 7.477 1.00 13.08 192 ASP A N 1
ATOM 1664 C CA . ASP A 1 193 ? -1.935 66.506 8.862 1.00 14.97 192 ASP A CA 1
ATOM 1665 C C . ASP A 1 193 ? -0.698 66.992 9.606 1.00 14.44 192 ASP A C 1
ATOM 1666 O O . ASP A 1 193 ? -0.715 67.048 10.839 1.00 16.74 192 ASP A O 1
ATOM 1671 N N . VAL A 1 194 ? 0.361 67.341 8.870 1.00 12.97 193 VAL A N 1
ATOM 1672 C CA . VAL A 1 194 ? 1.652 67.626 9.492 1.00 12.25 193 VAL A CA 1
ATOM 1673 C C . VAL A 1 194 ? 2.212 69.006 9.157 1.00 12.62 193 VAL A C 1
ATOM 1674 O O . VAL A 1 194 ? 3.312 69.335 9.616 1.00 12.39 193 VAL A O 1
ATOM 1678 N N . THR A 1 195 ? 1.465 69.841 8.431 1.00 12.05 194 THR A N 1
ATOM 1679 C CA A THR A 1 195 ? 1.988 71.138 7.972 0.75 12.94 194 THR A CA 1
ATOM 1680 C CA B THR A 1 195 ? 1.980 71.138 7.976 0.25 12.96 194 THR A CA 1
ATOM 1681 C C . THR A 1 195 ? 1.062 72.272 8.382 1.00 13.42 194 THR A C 1
ATOM 1682 O O . THR A 1 195 ? -0.167 72.146 8.256 1.00 14.81 194 THR A O 1
ATOM 1689 N N . GLU A 1 196 ? 1.662 73.365 8.845 1.00 13.59 195 GLU A N 1
ATOM 1690 C CA A GLU A 1 196 ? 0.981 74.644 9.156 0.50 14.64 195 GLU A CA 1
ATOM 1691 C CA B GLU A 1 196 ? 0.931 74.618 9.058 0.50 14.20 195 GLU A CA 1
ATOM 1692 C C . GLU A 1 196 ? 1.638 75.703 8.278 1.00 13.77 195 GLU A C 1
ATOM 1693 O O . GLU A 1 196 ? 2.849 75.866 8.356 1.00 14.64 195 GLU A O 1
ATOM 1704 N N . TRP A 1 197 ? 0.876 76.411 7.457 1.00 13.26 196 TRP A N 1
ATOM 1705 C CA . TRP A 1 197 ? 1.416 77.427 6.573 1.00 13.66 196 TRP A CA 1
ATOM 1706 C C . TRP A 1 197 ? 1.174 78.820 7.131 1.00 16.32 196 TRP A C 1
ATOM 1707 O O . TRP A 1 197 ? 0.021 79.222 7.377 1.00 17.69 196 TRP A O 1
ATOM 1718 N N . ARG A 1 198 ? 2.289 79.507 7.362 1.00 17.09 197 ARG A N 1
ATOM 1719 C CA A ARG A 1 198 ? 2.340 80.880 7.861 0.50 18.71 197 ARG A CA 1
ATOM 1720 C CA B ARG A 1 198 ? 2.318 80.878 7.856 0.50 18.31 197 ARG A CA 1
ATOM 1721 C C . ARG A 1 198 ? 3.217 81.687 6.912 1.00 18.82 197 ARG A C 1
ATOM 1722 O O . ARG A 1 198 ? 4.189 82.363 7.271 1.00 19.73 197 ARG A O 1
ATOM 1738 N N . ILE B 1 3 ? 19.213 59.885 -7.562 1.00 33.03 2 ILE B N 1
ATOM 1739 C CA . ILE B 1 3 ? 19.489 60.384 -6.172 1.00 31.70 2 ILE B CA 1
ATOM 1740 C C . ILE B 1 3 ? 20.963 60.437 -5.903 1.00 30.66 2 ILE B C 1
ATOM 1741 O O . ILE B 1 3 ? 21.431 61.276 -5.138 1.00 29.27 2 ILE B O 1
ATOM 1743 N N . SER B 1 4 ? 21.720 59.529 -6.501 1.00 30.11 3 SER B N 1
ATOM 1744 C CA . SER B 1 4 ? 23.149 59.538 -6.290 1.00 28.54 3 SER B CA 1
ATOM 1745 C C . SER B 1 4 ? 23.660 60.905 -6.759 1.00 28.38 3 SER B C 1
ATOM 1746 O O . SER B 1 4 ? 24.495 61.527 -6.089 1.00 26.44 3 SER B O 1
ATOM 1748 N N . ASP B 1 5 ? 23.130 61.370 -7.898 1.00 27.94 4 ASP B N 1
ATOM 1749 C CA A ASP B 1 5 ? 23.487 62.698 -8.412 0.50 26.43 4 ASP B CA 1
ATOM 1750 C CA B ASP B 1 5 ? 23.470 62.689 -8.422 0.50 27.01 4 ASP B CA 1
ATOM 1751 C C . ASP B 1 5 ? 23.193 63.782 -7.373 1.00 24.59 4 ASP B C 1
ATOM 1752 O O . ASP B 1 5 ? 24.043 64.596 -7.076 1.00 22.95 4 ASP B O 1
ATOM 1761 N N . SER B 1 6 ? 21.987 63.782 -6.818 1.00 20.76 5 SER B N 1
ATOM 1762 C CA . SER B 1 6 ? 21.635 64.812 -5.853 1.00 18.74 5 SER B CA 1
ATOM 1763 C C . SER B 1 6 ? 22.462 64.710 -4.569 1.00 17.03 5 SER B C 1
ATOM 1764 O O . SER B 1 6 ? 22.835 65.726 -3.979 1.00 16.30 5 SER B O 1
ATOM 1767 N N . ILE B 1 7 ? 22.747 63.489 -4.126 1.00 16.49 6 ILE B N 1
ATOM 1768 C CA . ILE B 1 7 ? 23.548 63.305 -2.899 1.00 13.77 6 ILE B CA 1
ATOM 1769 C C . ILE B 1 7 ? 24.917 63.931 -3.018 1.00 16.39 6 ILE B C 1
ATOM 1770 O O . ILE B 1 7 ? 25.401 64.577 -2.095 1.00 15.32 6 ILE B O 1
ATOM 1775 N N . SER B 1 8 ? 25.506 63.754 -4.201 1.00 18.80 7 SER B N 1
ATOM 1776 C CA A SER B 1 8 ? 26.806 64.279 -4.548 0.50 19.57 7 SER B CA 1
ATOM 1777 C CA B SER B 1 8 ? 26.829 64.287 -4.479 0.50 20.80 7 SER B CA 1
ATOM 1778 C C . SER B 1 8 ? 26.819 65.790 -4.706 1.00 18.13 7 SER B C 1
ATOM 1779 O O . SER B 1 8 ? 27.725 66.454 -4.231 1.00 20.53 7 SER B O 1
ATOM 1784 N N . LYS B 1 9 ? 25.796 66.296 -5.405 1.00 17.38 8 LYS B N 1
ATOM 1785 C CA . LYS B 1 9 ? 25.726 67.707 -5.800 1.00 17.72 8 LYS B CA 1
ATOM 1786 C C . LYS B 1 9 ? 25.262 68.633 -4.697 1.00 15.89 8 LYS B C 1
ATOM 1787 O O . LYS B 1 9 ? 25.516 69.840 -4.734 1.00 17.09 8 LYS B O 1
ATOM 1790 N N . ARG B 1 10 ? 24.569 68.079 -3.709 1.00 13.43 9 ARG B N 1
ATOM 1791 C CA . ARG B 1 10 ? 24.014 68.878 -2.632 1.00 13.76 9 ARG B CA 1
ATOM 1792 C C . ARG B 1 10 ? 25.062 69.685 -1.872 1.00 12.53 9 ARG B C 1
ATOM 1793 O O . ARG B 1 10 ? 26.090 69.154 -1.493 1.00 13.48 9 ARG B O 1
ATOM 1801 N N . ARG B 1 11 ? 24.790 70.973 -1.683 1.00 12.14 10 ARG B N 1
ATOM 1802 C CA . ARG B 1 11 ? 25.573 71.864 -0.881 1.00 12.55 10 ARG B CA 1
ATOM 1803 C C . ARG B 1 11 ? 24.680 72.656 0.055 1.00 11.79 10 ARG B C 1
ATOM 1804 O O . ARG B 1 11 ? 23.506 72.919 -0.249 1.00 12.56 10 ARG B O 1
ATOM 1812 N N . SER B 1 12 ? 25.223 73.078 1.185 1.00 10.98 11 SER B N 1
ATOM 1813 C CA . SER B 1 12 ? 24.590 74.081 2.003 1.00 10.56 11 SER B CA 1
ATOM 1814 C C . SER B 1 12 ? 24.663 75.431 1.287 1.00 11.37 11 SER B C 1
ATOM 1815 O O . SER B 1 12 ? 25.748 75.893 0.954 1.00 12.76 11 SER B O 1
ATOM 1818 N N . ILE B 1 13 ? 23.512 76.041 1.014 1.00 11.05 12 ILE B N 1
ATOM 1819 C CA . ILE B 1 13 ? 23.446 77.278 0.229 1.00 12.12 12 ILE B CA 1
ATOM 1820 C C . ILE B 1 13 ? 23.122 78.436 1.157 1.00 12.45 12 ILE B C 1
ATOM 1821 O O . ILE B 1 13 ? 22.158 78.380 1.911 1.00 12.61 12 ILE B O 1
ATOM 1826 N N . ARG B 1 14 ? 23.925 79.493 1.083 1.00 12.81 13 ARG B N 1
ATOM 1827 C CA . ARG B 1 14 ? 23.817 80.639 1.985 1.00 13.13 13 ARG B CA 1
ATOM 1828 C C . ARG B 1 14 ? 23.673 81.972 1.233 1.00 13.97 13 ARG B C 1
ATOM 1829 O O . ARG B 1 14 ? 23.760 83.049 1.845 1.00 17.64 13 ARG B O 1
ATOM 1837 N N . LYS B 1 15 ? 23.439 81.891 -0.061 1.00 13.52 14 LYS B N 1
ATOM 1838 C CA . LYS B 1 15 ? 23.132 83.061 -0.888 1.00 14.47 14 LYS B CA 1
ATOM 1839 C C . LYS B 1 15 ? 21.994 82.656 -1.820 1.00 13.33 14 LYS B C 1
ATOM 1840 O O . LYS B 1 15 ? 22.076 81.622 -2.454 1.00 13.82 14 LYS B O 1
ATOM 1845 N N . TYR B 1 16 ? 20.960 83.489 -1.875 1.00 13.79 15 TYR B N 1
ATOM 1846 C CA . TYR B 1 16 ? 19.720 83.194 -2.597 1.00 13.56 15 TYR B CA 1
ATOM 1847 C C . TYR B 1 16 ? 19.347 84.369 -3.517 1.00 13.58 15 TYR B C 1
ATOM 1848 O O . TYR B 1 16 ? 19.556 85.541 -3.179 1.00 14.65 15 TYR B O 1
ATOM 1857 N N . LYS B 1 17 ? 18.780 84.021 -4.658 1.00 13.85 16 LYS B N 1
ATOM 1858 C CA . LYS B 1 17 ? 18.106 84.981 -5.527 1.00 14.39 16 LYS B CA 1
ATOM 1859 C C . LYS B 1 17 ? 16.865 85.528 -4.850 1.00 13.63 16 LYS B C 1
ATOM 1860 O O . LYS B 1 17 ? 16.236 84.877 -3.990 1.00 14.62 16 LYS B O 1
ATOM 1866 N N . ASN B 1 18 ? 16.481 86.738 -5.253 1.00 14.88 17 ASN B N 1
ATOM 1867 C CA . ASN B 1 18 ? 15.206 87.336 -4.800 1.00 17.45 17 ASN B CA 1
ATOM 1868 C C . ASN B 1 18 ? 14.125 86.798 -5.735 1.00 18.67 17 ASN B C 1
ATOM 1869 O O . ASN B 1 18 ? 13.781 87.410 -6.766 1.00 21.45 17 ASN B O 1
ATOM 1874 N N . GLN B 1 19 ? 13.621 85.629 -5.414 1.00 16.44 18 GLN B N 1
ATOM 1875 C CA . GLN B 1 19 ? 12.717 84.894 -6.288 1.00 18.49 18 GLN B CA 1
ATOM 1876 C C . GLN B 1 19 ? 11.833 83.999 -5.415 1.00 17.54 18 GLN B C 1
ATOM 1877 O O . GLN B 1 19 ? 12.348 83.222 -4.625 1.00 17.04 18 GLN B O 1
ATOM 1883 N N . SER B 1 20 ? 10.519 84.140 -5.541 1.00 17.14 19 SER B N 1
ATOM 1884 C CA A SER B 1 20 ? 9.574 83.344 -4.781 0.50 16.82 19 SER B CA 1
ATOM 1885 C CA B SER B 1 20 ? 9.577 83.339 -4.771 0.50 17.73 19 SER B CA 1
ATOM 1886 C C . SER B 1 20 ? 9.538 81.889 -5.256 1.00 16.27 19 SER B C 1
ATOM 1887 O O . SER B 1 20 ? 9.970 81.553 -6.371 1.00 16.77 19 SER B O 1
ATOM 1892 N N . ILE B 1 21 ? 9.002 81.036 -4.411 1.00 15.16 20 ILE B N 1
ATOM 1893 C CA . ILE B 1 21 ? 8.870 79.614 -4.692 1.00 15.77 20 ILE B CA 1
ATOM 1894 C C . ILE B 1 21 ? 7.364 79.327 -4.680 1.00 15.11 20 ILE B C 1
ATOM 1895 O O . ILE B 1 21 ? 6.637 79.768 -3.786 1.00 15.33 20 ILE B O 1
ATOM 1900 N N . SER B 1 22 ? 6.903 78.573 -5.662 1.00 14.07 21 SER B N 1
ATOM 1901 C CA . SER B 1 22 ? 5.491 78.230 -5.702 1.00 14.24 21 SER B CA 1
ATOM 1902 C C . SER B 1 22 ? 5.143 77.292 -4.555 1.00 14.62 21 SER B C 1
ATOM 1903 O O . SER B 1 22 ? 5.943 76.500 -4.055 1.00 14.28 21 SER B O 1
ATOM 1906 N N . HIS B 1 23 ? 3.883 77.317 -4.175 1.00 14.05 22 HIS B N 1
ATOM 1907 C CA A HIS B 1 23 ? 3.477 76.473 -3.053 0.50 13.79 22 HIS B CA 1
ATOM 1908 C CA B HIS B 1 23 ? 3.426 76.492 -3.109 0.50 13.19 22 HIS B CA 1
ATOM 1909 C C . HIS B 1 23 ? 3.607 75.002 -3.406 1.00 13.06 22 HIS B C 1
ATOM 1910 O O . HIS B 1 23 ? 3.971 74.211 -2.533 1.00 12.62 22 HIS B O 1
ATOM 1923 N N . GLU B 1 24 ? 3.322 74.617 -4.642 1.00 12.30 23 GLU B N 1
ATOM 1924 C CA . GLU B 1 24 ? 3.445 73.229 -5.022 1.00 11.74 23 GLU B CA 1
ATOM 1925 C C . GLU B 1 24 ? 4.891 72.731 -4.969 1.00 12.69 23 GLU B C 1
ATOM 1926 O O . GLU B 1 24 ? 5.133 71.582 -4.694 1.00 11.78 23 GLU B O 1
ATOM 1932 N N . THR B 1 25 ? 5.843 73.612 -5.250 1.00 11.36 24 THR B N 1
ATOM 1933 C CA . THR B 1 25 ? 7.253 73.257 -5.100 1.00 11.46 24 THR B CA 1
ATOM 1934 C C . THR B 1 25 ? 7.572 72.958 -3.637 1.00 11.72 24 THR B C 1
ATOM 1935 O O . THR B 1 25 ? 8.235 71.956 -3.323 1.00 12.11 24 THR B O 1
ATOM 1939 N N . ILE B 1 26 ? 7.099 73.810 -2.735 1.00 11.86 25 ILE B N 1
ATOM 1940 C CA A ILE B 1 26 ? 7.280 73.593 -1.299 0.50 11.94 25 ILE B CA 1
ATOM 1941 C CA B ILE B 1 26 ? 7.283 73.582 -1.304 0.50 12.03 25 ILE B CA 1
ATOM 1942 C C . ILE B 1 26 ? 6.605 72.278 -0.875 1.00 11.62 25 ILE B C 1
ATOM 1943 O O . ILE B 1 26 ? 7.164 71.486 -0.130 1.00 11.90 25 ILE B O 1
ATOM 1952 N N . GLU B 1 27 ? 5.403 72.031 -1.382 1.00 11.20 26 GLU B N 1
ATOM 1953 C CA . GLU B 1 27 ? 4.728 70.783 -1.084 1.00 11.86 26 GLU B CA 1
ATOM 1954 C C . GLU B 1 27 ? 5.524 69.555 -1.529 1.00 11.37 26 GLU B C 1
ATOM 1955 O O . GLU B 1 27 ? 5.595 68.558 -0.809 1.00 11.48 26 GLU B O 1
ATOM 1961 N N . LYS B 1 28 ? 6.149 69.627 -2.697 1.00 12.06 27 LYS B N 1
ATOM 1962 C CA . LYS B 1 28 ? 6.942 68.508 -3.187 1.00 11.51 27 LYS B CA 1
ATOM 1963 C C . LYS B 1 28 ? 8.117 68.217 -2.241 1.00 10.40 27 LYS B C 1
ATOM 1964 O O . LYS B 1 28 ? 8.432 67.066 -1.930 1.00 11.45 27 LYS B O 1
ATOM 1970 N N . ILE B 1 29 ? 8.711 69.267 -1.729 1.00 10.79 28 ILE B N 1
ATOM 1971 C CA . ILE B 1 29 ? 9.817 69.142 -0.782 1.00 10.82 28 ILE B CA 1
ATOM 1972 C C . ILE B 1 29 ? 9.336 68.483 0.510 1.00 10.85 28 ILE B C 1
ATOM 1973 O O . ILE B 1 29 ? 9.930 67.516 1.012 1.00 11.34 28 ILE B O 1
ATOM 1978 N N . ILE B 1 30 ? 8.219 68.985 1.048 1.00 10.39 29 ILE B N 1
ATOM 1979 C CA . ILE B 1 30 ? 7.661 68.414 2.268 1.00 11.06 29 ILE B CA 1
ATOM 1980 C C . ILE B 1 30 ? 7.230 66.953 2.079 1.00 10.38 29 ILE B C 1
ATOM 1981 O O . ILE B 1 30 ? 7.437 66.104 2.961 1.00 11.52 29 ILE B O 1
ATOM 1986 N N . GLU B 1 31 ? 6.600 66.655 0.944 1.00 10.47 30 GLU B N 1
ATOM 1987 C CA . GLU B 1 31 ? 6.224 65.288 0.615 1.00 11.92 30 GLU B CA 1
ATOM 1988 C C . GLU B 1 31 ? 7.413 64.337 0.665 1.00 10.82 30 GLU B C 1
ATOM 1989 O O . GLU B 1 31 ? 7.269 63.171 1.114 1.00 11.35 30 GLU B O 1
ATOM 1995 N N . ALA B 1 32 ? 8.568 64.808 0.189 1.00 11.05 31 ALA B N 1
ATOM 1996 C CA . ALA B 1 32 ? 9.778 63.989 0.287 1.00 10.20 31 ALA B CA 1
ATOM 1997 C C . ALA B 1 32 ? 10.085 63.678 1.768 1.00 9.49 31 ALA B C 1
ATOM 1998 O O . ALA B 1 32 ? 10.479 62.561 2.105 1.00 10.64 31 ALA B O 1
ATOM 2000 N N . GLY B 1 33 ? 9.997 64.697 2.617 1.00 10.40 32 GLY B N 1
ATOM 2001 C CA . GLY B 1 33 ? 10.210 64.543 4.050 1.00 10.21 32 GLY B CA 1
ATOM 2002 C C . GLY B 1 33 ? 9.304 63.485 4.622 1.00 11.00 32 GLY B C 1
ATOM 2003 O O . GLY B 1 33 ? 9.751 62.596 5.357 1.00 10.98 32 GLY B O 1
ATOM 2004 N N . ILE B 1 34 ? 8.012 63.570 4.280 1.00 10.41 33 ILE B N 1
ATOM 2005 C CA . ILE B 1 34 ? 7.008 62.631 4.794 1.00 11.43 33 ILE B CA 1
ATOM 2006 C C . ILE B 1 34 ? 7.307 61.174 4.414 1.00 11.41 33 ILE B C 1
ATOM 2007 O O . ILE B 1 34 ? 7.003 60.266 5.152 1.00 12.38 33 ILE B O 1
ATOM 2012 N N . ASN B 1 35 ? 7.963 60.993 3.274 1.00 11.42 34 ASN B N 1
ATOM 2013 C CA . ASN B 1 35 ? 8.358 59.673 2.821 1.00 12.93 34 ASN B CA 1
ATOM 2014 C C . ASN B 1 35 ? 9.609 59.109 3.492 1.00 12.22 34 ASN B C 1
ATOM 2015 O O . ASN B 1 35 ? 10.008 57.998 3.175 1.00 11.84 34 ASN B O 1
ATOM 2020 N N . ALA B 1 36 ? 10.211 59.850 4.416 1.00 11.55 35 ALA B N 1
ATOM 2021 C CA . ALA B 1 36 ? 11.296 59.304 5.187 1.00 10.78 35 ALA B CA 1
ATOM 2022 C C . ALA B 1 36 ? 10.824 58.119 6.010 1.00 11.32 35 ALA B C 1
ATOM 2023 O O . ALA B 1 36 ? 9.645 58.022 6.395 1.00 11.61 35 ALA B O 1
ATOM 2025 N N . PRO B 1 37 ? 11.740 57.225 6.337 1.00 11.15 36 PRO B N 1
ATOM 2026 C CA . PRO B 1 37 ? 11.446 56.213 7.350 1.00 11.44 36 PRO B CA 1
ATOM 2027 C C . PRO B 1 37 ? 11.397 56.855 8.730 1.00 11.41 36 PRO B C 1
ATOM 2028 O O . PRO B 1 37 ? 11.899 57.957 8.943 1.00 11.19 36 PRO B O 1
ATOM 2032 N N . SER B 1 38 ? 10.755 56.176 9.679 1.00 11.98 37 SER B N 1
ATOM 2033 C CA . SER B 1 38 ? 10.801 56.620 11.048 1.00 12.02 37 SER B CA 1
ATOM 2034 C C . SER B 1 38 ? 10.605 55.458 11.985 1.00 12.32 37 SER B C 1
ATOM 2035 O O . SER B 1 38 ? 9.963 54.467 11.643 1.00 13.27 37 SER B O 1
ATOM 2038 N N . SER B 1 39 ? 11.204 55.577 13.170 1.00 12.68 38 SER B N 1
ATOM 2039 C CA . SER B 1 39 ? 11.106 54.545 14.182 1.00 13.59 38 SER B CA 1
ATOM 2040 C C . SER B 1 39 ? 9.629 54.315 14.523 1.00 14.82 38 SER B C 1
ATOM 2041 O O . SER B 1 39 ? 8.910 55.277 14.815 1.00 14.35 38 SER B O 1
ATOM 2044 N N . LYS B 1 40 ? 9.220 53.049 14.418 1.00 14.03 39 LYS B N 1
ATOM 2045 C CA . LYS B 1 40 ? 7.847 52.587 14.658 1.00 14.95 39 LYS B CA 1
ATOM 2046 C C . LYS B 1 40 ? 6.841 53.306 13.752 1.00 15.16 39 LYS B C 1
ATOM 2047 O O . LYS B 1 40 ? 5.645 53.352 14.033 1.00 16.00 39 LYS B O 1
ATOM 2053 N N . ASN B 1 41 ? 7.335 53.816 12.621 1.00 14.58 40 ASN B N 1
ATOM 2054 C CA . ASN B 1 41 ? 6.524 54.642 11.722 1.00 14.56 40 ASN B CA 1
ATOM 2055 C C . ASN B 1 41 ? 5.770 55.747 12.445 1.00 13.46 40 ASN B C 1
ATOM 2056 O O . ASN B 1 41 ? 4.644 56.135 12.033 1.00 14.97 40 ASN B O 1
ATOM 2061 N N . ARG B 1 42 ? 6.392 56.300 13.491 1.00 13.56 41 ARG B N 1
ATOM 2062 C CA A ARG B 1 42 ? 5.785 57.337 14.327 0.50 14.34 41 ARG B CA 1
ATOM 2063 C CA B ARG B 1 42 ? 5.705 57.316 14.265 0.50 14.34 41 ARG B CA 1
ATOM 2064 C C . ARG B 1 42 ? 5.647 58.683 13.631 1.00 14.58 41 ARG B C 1
ATOM 2065 O O . ARG B 1 42 ? 4.863 59.514 14.053 1.00 15.44 41 ARG B O 1
ATOM 2080 N N . GLN B 1 43 ? 6.446 58.920 12.597 1.00 12.54 42 GLN B N 1
ATOM 2081 C CA . GLN B 1 43 ? 6.347 60.146 11.829 1.00 13.27 42 GLN B CA 1
ATOM 2082 C C . GLN B 1 43 ? 6.259 61.376 12.728 1.00 12.55 42 GLN B C 1
ATOM 2083 O O . GLN B 1 43 ? 5.277 62.117 12.681 1.00 13.50 42 GLN B O 1
ATOM 2089 N N . PRO B 1 44 ? 7.301 61.597 13.557 1.00 11.86 43 PRO B N 1
ATOM 2090 C CA . PRO B 1 44 ? 7.201 62.623 14.586 1.00 12.38 43 PRO B CA 1
ATOM 2091 C C . PRO B 1 44 ? 7.346 64.070 14.092 1.00 11.70 43 PRO B C 1
ATOM 2092 O O . PRO B 1 44 ? 7.166 65.005 14.839 1.00 12.03 43 PRO B O 1
ATOM 2096 N N . TRP B 1 45 ? 7.745 64.228 12.837 1.00 11.24 44 TRP B N 1
ATOM 2097 C CA . TRP B 1 45 ? 7.938 65.547 12.238 1.00 11.22 44 TRP B CA 1
ATOM 2098 C C . TRP B 1 45 ? 6.663 66.337 12.097 1.00 11.44 44 TRP B C 1
ATOM 2099 O O . TRP B 1 45 ? 5.658 65.805 11.654 1.00 12.43 44 TRP B O 1
ATOM 2110 N N . ARG B 1 46 ? 6.744 67.636 12.386 1.00 11.52 45 ARG B N 1
ATOM 2111 C CA . ARG B 1 46 ? 5.699 68.588 12.036 1.00 12.30 45 ARG B CA 1
ATOM 2112 C C . ARG B 1 46 ? 6.398 69.806 11.453 1.00 12.14 45 ARG B C 1
ATOM 2113 O O . ARG B 1 46 ? 7.481 70.146 11.873 1.00 12.74 45 ARG B O 1
ATOM 2121 N N . PHE B 1 47 ? 5.746 70.452 10.496 1.00 11.95 46 PHE B N 1
ATOM 2122 C CA . PHE B 1 47 ? 6.338 71.529 9.712 1.00 12.42 46 PHE B CA 1
ATOM 2123 C C . PHE B 1 47 ? 5.532 72.814 9.847 1.00 12.17 46 PHE B C 1
ATOM 2124 O O . PHE B 1 47 ? 4.298 72.783 9.734 1.00 13.15 46 PHE B O 1
ATOM 2132 N N . VAL B 1 48 ? 6.223 73.921 10.084 1.00 11.90 47 VAL B N 1
ATOM 2133 C CA . VAL B 1 48 ? 5.615 75.234 10.033 1.00 11.76 47 VAL B CA 1
ATOM 2134 C C . VAL B 1 48 ? 6.327 76.041 8.969 1.00 12.07 47 VAL B C 1
ATOM 2135 O O . VAL B 1 48 ? 7.522 76.334 9.089 1.00 11.81 47 VAL B O 1
ATOM 2139 N N . VAL B 1 49 ? 5.614 76.367 7.900 1.00 11.58 48 VAL B N 1
ATOM 2140 C CA . VAL B 1 49 ? 6.202 77.040 6.756 1.00 12.30 48 VAL B CA 1
ATOM 2141 C C . VAL B 1 49 ? 6.074 78.537 6.948 1.00 12.97 48 VAL B C 1
ATOM 2142 O O . VAL B 1 49 ? 4.965 79.040 7.039 1.00 14.14 48 VAL B O 1
ATOM 2146 N N . ILE B 1 50 ? 7.205 79.237 6.979 1.00 13.36 49 ILE B N 1
ATOM 2147 C CA . ILE B 1 50 ? 7.237 80.693 7.186 1.00 14.29 49 ILE B CA 1
ATOM 2148 C C . ILE B 1 50 ? 7.523 81.376 5.867 1.00 15.20 49 ILE B C 1
ATOM 2149 O O . ILE B 1 50 ? 8.560 81.164 5.252 1.00 14.56 49 ILE B O 1
ATOM 2154 N N . THR B 1 51 ? 6.554 82.167 5.406 1.00 15.78 50 THR B N 1
ATOM 2155 C CA . THR B 1 51 ? 6.654 82.883 4.129 1.00 18.09 50 THR B CA 1
ATOM 2156 C C . THR B 1 51 ? 6.872 84.361 4.421 1.00 19.91 50 THR B C 1
ATOM 2157 O O . THR B 1 51 ? 6.984 84.754 5.582 1.00 20.03 50 THR B O 1
ATOM 2161 N N . GLU B 1 52 ? 6.906 85.175 3.358 1.00 21.01 51 GLU B N 1
ATOM 2162 C CA . GLU B 1 52 ? 7.366 86.555 3.499 1.00 23.88 51 GLU B CA 1
ATOM 2163 C C . GLU B 1 52 ? 6.565 87.325 4.522 1.00 24.75 51 GLU B C 1
ATOM 2164 O O . GLU B 1 52 ? 7.126 88.165 5.215 1.00 26.41 51 GLU B O 1
ATOM 2170 N N . LYS B 1 53 ? 5.288 87.015 4.686 1.00 27.57 52 LYS B N 1
ATOM 2171 C CA . LYS B 1 53 ? 4.452 87.780 5.596 1.00 30.05 52 LYS B CA 1
ATOM 2172 C C . LYS B 1 53 ? 4.919 87.694 7.024 1.00 27.53 52 LYS B C 1
ATOM 2173 O O . LYS B 1 53 ? 4.751 88.662 7.782 1.00 28.61 52 LYS B O 1
ATOM 2177 N N . GLU B 1 54 ? 5.465 86.535 7.411 1.00 23.84 53 GLU B N 1
ATOM 2178 C CA A GLU B 1 54 ? 5.884 86.321 8.792 0.50 22.86 53 GLU B CA 1
ATOM 2179 C CA B GLU B 1 54 ? 5.879 86.297 8.788 0.50 23.25 53 GLU B CA 1
ATOM 2180 C C . GLU B 1 54 ? 7.396 86.296 8.932 1.00 20.15 53 GLU B C 1
ATOM 2181 O O . GLU B 1 54 ? 7.904 86.087 10.014 1.00 20.89 53 GLU B O 1
ATOM 2192 N N . LYS B 1 55 ? 8.118 86.556 7.851 1.00 20.12 54 LYS B N 1
ATOM 2193 C CA . LYS B 1 55 ? 9.594 86.573 7.907 1.00 19.97 54 LYS B CA 1
ATOM 2194 C C . LYS B 1 55 ? 10.135 87.544 8.957 1.00 21.01 54 LYS B C 1
ATOM 2195 O O . LYS B 1 55 ? 11.023 87.194 9.769 1.00 20.47 54 LYS B O 1
ATOM 2201 N N . GLU B 1 56 ? 9.643 88.780 8.960 1.00 21.42 55 GLU B N 1
ATOM 2202 C CA . GLU B 1 56 ? 10.224 89.769 9.859 1.00 23.27 55 GLU B CA 1
ATOM 2203 C C . GLU B 1 56 ? 10.013 89.385 11.299 1.00 21.21 55 GLU B C 1
ATOM 2204 O O . GLU B 1 56 ? 10.946 89.495 12.119 1.00 20.76 55 GLU B O 1
ATOM 2210 N N . SER B 1 57 ? 8.828 88.888 11.620 1.00 20.95 56 SER B N 1
ATOM 2211 C CA . SER B 1 57 ? 8.486 88.473 12.972 1.00 22.01 56 SER B CA 1
ATOM 2212 C C . SER B 1 57 ? 9.375 87.299 13.460 1.00 21.70 56 SER B C 1
ATOM 2213 O O . SER B 1 57 ? 9.832 87.245 14.631 1.00 22.29 56 SER B O 1
ATOM 2229 N N . LEU B 1 59 ? 12.418 86.625 12.286 1.00 20.38 58 LEU B N 1
ATOM 2230 C CA . LEU B 1 59 ? 13.781 87.159 12.433 1.00 20.11 58 LEU B CA 1
ATOM 2231 C C . LEU B 1 59 ? 13.918 87.920 13.754 1.00 20.47 58 LEU B C 1
ATOM 2232 O O . LEU B 1 59 ? 14.937 87.842 14.437 1.00 19.55 58 LEU B O 1
ATOM 2237 N N . LYS B 1 60 ? 12.876 88.632 14.140 1.00 20.36 59 LYS B N 1
ATOM 2238 C CA . LYS B 1 60 ? 12.878 89.345 15.421 1.00 20.49 59 LYS B CA 1
ATOM 2239 C C . LYS B 1 60 ? 12.950 88.413 16.627 1.00 20.80 59 LYS B C 1
ATOM 2240 O O . LYS B 1 60 ? 13.704 88.681 17.558 1.00 19.87 59 LYS B O 1
ATOM 2243 N N . ALA B 1 61 ? 12.245 87.282 16.584 1.00 20.60 60 ALA B N 1
ATOM 2244 C CA . ALA B 1 61 ? 12.241 86.312 17.666 1.00 20.00 60 ALA B CA 1
ATOM 2245 C C . ALA B 1 61 ? 13.614 85.660 17.778 1.00 19.17 60 ALA B C 1
ATOM 2246 O O . ALA B 1 61 ? 14.159 85.480 18.885 1.00 19.67 60 ALA B O 1
ATOM 2261 N N . SER B 1 63 ? 16.505 86.954 16.685 1.00 19.12 62 SER B N 1
ATOM 2262 C CA . SER B 1 63 ? 17.445 87.979 17.144 1.00 20.49 62 SER B CA 1
ATOM 2263 C C . SER B 1 63 ? 17.324 88.224 18.647 1.00 19.88 62 SER B C 1
ATOM 2264 O O . SER B 1 63 ? 18.344 88.391 19.351 1.00 20.31 62 SER B O 1
ATOM 2267 N N . LYS B 1 64 ? 16.112 88.200 19.168 1.00 19.01 63 LYS B N 1
ATOM 2268 C CA . LYS B 1 64 ? 15.868 88.316 20.606 1.00 21.14 63 LYS B CA 1
ATOM 2269 C C . LYS B 1 64 ? 16.599 87.242 21.393 1.00 19.36 63 LYS B C 1
ATOM 2270 O O . LYS B 1 64 ? 17.267 87.535 22.400 1.00 20.00 63 LYS B O 1
ATOM 2275 N N . GLY B 1 65 ? 16.467 85.983 20.964 1.00 18.04 64 GLY B N 1
ATOM 2276 C CA . GLY B 1 65 ? 17.124 84.906 21.655 1.00 17.25 64 GLY B CA 1
ATOM 2277 C C . GLY B 1 65 ? 18.623 85.038 21.618 1.00 16.18 64 GLY B C 1
ATOM 2278 O O . GLY B 1 65 ? 19.307 84.799 22.625 1.00 17.53 64 GLY B O 1
ATOM 2279 N N . ILE B 1 66 ? 19.153 85.396 20.457 1.00 16.08 65 ILE B N 1
ATOM 2280 C CA . ILE B 1 66 ? 20.593 85.569 20.274 1.00 16.40 65 ILE B CA 1
ATOM 2281 C C . ILE B 1 66 ? 21.081 86.669 21.235 1.00 17.15 65 ILE B C 1
ATOM 2282 O O . ILE B 1 66 ? 22.077 86.499 21.938 1.00 17.59 65 ILE B O 1
ATOM 2287 N N . GLN B 1 67 ? 20.358 87.779 21.308 1.00 18.57 66 GLN B N 1
ATOM 2288 C CA . GLN B 1 67 ? 20.754 88.834 22.250 1.00 19.50 66 GLN B CA 1
ATOM 2289 C C . GLN B 1 67 ? 20.725 88.343 23.688 1.00 19.34 66 GLN B C 1
ATOM 2290 O O . GLN B 1 67 ? 21.618 88.675 24.492 1.00 20.04 66 GLN B O 1
ATOM 2296 N N . ASN B 1 68 ? 19.736 87.541 24.038 1.00 18.92 67 ASN B N 1
ATOM 2297 C CA A ASN B 1 68 ? 19.652 86.966 25.364 0.50 19.47 67 ASN B CA 1
ATOM 2298 C CA B ASN B 1 68 ? 19.657 86.939 25.376 0.50 20.33 67 ASN B CA 1
ATOM 2299 C C . ASN B 1 68 ? 20.869 86.068 25.675 1.00 18.94 67 ASN B C 1
ATOM 2300 O O . ASN B 1 68 ? 21.417 86.089 26.800 1.00 20.18 67 ASN B O 1
ATOM 2309 N N . GLU B 1 69 ? 21.330 85.321 24.675 1.00 17.45 68 GLU B N 1
ATOM 2310 C CA A GLU B 1 69 ? 22.551 84.522 24.825 0.50 16.38 68 GLU B CA 1
ATOM 2311 C CA B GLU B 1 69 ? 22.547 84.537 24.787 0.50 16.75 68 GLU B CA 1
ATOM 2312 C C . GLU B 1 69 ? 23.764 85.432 25.027 1.00 15.75 68 GLU B C 1
ATOM 2313 O O . GLU B 1 69 ? 24.613 85.175 25.898 1.00 17.06 68 GLU B O 1
ATOM 2324 N N . ILE B 1 70 ? 23.866 86.475 24.225 1.00 15.66 69 ILE B N 1
ATOM 2325 C CA . ILE B 1 70 ? 24.957 87.434 24.349 1.00 17.16 69 ILE B CA 1
ATOM 2326 C C . ILE B 1 70 ? 24.986 88.030 25.775 1.00 17.63 69 ILE B C 1
ATOM 2327 O O . ILE B 1 70 ? 26.064 88.224 26.357 1.00 18.14 69 ILE B O 1
ATOM 2332 N N . ASN B 1 71 ? 23.805 88.238 26.343 1.00 18.40 70 ASN B N 1
ATOM 2333 C CA . ASN B 1 71 ? 23.629 88.808 27.690 1.00 21.61 70 ASN B CA 1
ATOM 2334 C C . ASN B 1 71 ? 23.791 87.791 28.818 1.00 22.14 70 ASN B C 1
ATOM 2335 O O . ASN B 1 71 ? 23.441 88.092 29.963 1.00 24.86 70 ASN B O 1
ATOM 2340 N N . ASP B 1 72 ? 24.275 86.591 28.478 1.00 20.98 71 ASP B N 1
ATOM 2341 C CA A ASP B 1 72 ? 24.549 85.481 29.399 0.50 21.15 71 ASP B CA 1
ATOM 2342 C CA B ASP B 1 72 ? 24.530 85.553 29.478 0.50 21.70 71 ASP B CA 1
ATOM 2343 C C . ASP B 1 72 ? 23.285 85.016 30.136 1.00 21.91 71 ASP B C 1
ATOM 2344 O O . ASP B 1 72 ? 23.338 84.545 31.280 1.00 23.06 71 ASP B O 1
ATOM 2353 N N . ASN B 1 73 ? 22.151 85.080 29.426 1.00 21.08 72 ASN B N 1
ATOM 2354 C CA A ASN B 1 73 ? 20.886 84.628 29.952 0.50 22.35 72 ASN B CA 1
ATOM 2355 C CA B ASN B 1 73 ? 20.865 84.641 29.930 0.50 21.88 72 ASN B CA 1
ATOM 2356 C C . ASN B 1 73 ? 20.280 83.532 29.081 1.00 21.31 72 ASN B C 1
ATOM 2357 O O . ASN B 1 73 ? 19.068 83.296 29.112 1.00 22.26 72 ASN B O 1
ATOM 2366 N N . GLY B 1 74 ? 21.137 82.855 28.324 1.00 18.53 73 GLY B N 1
ATOM 2367 C CA . GLY B 1 74 ? 20.692 81.840 27.405 1.00 18.90 73 GLY B CA 1
ATOM 2368 C C . GLY B 1 74 ? 20.871 80.409 27.858 1.00 18.44 73 GLY B C 1
ATOM 2369 O O . GLY B 1 74 ? 20.957 80.102 29.056 1.00 20.33 73 GLY B O 1
ATOM 2370 N N . LEU B 1 75 ? 20.870 79.509 26.870 1.00 15.53 74 LEU B N 1
ATOM 2371 C CA . LEU B 1 75 ? 20.945 78.069 27.108 1.00 15.17 74 LEU B CA 1
ATOM 2372 C C . LEU B 1 75 ? 22.213 77.402 26.635 1.00 14.08 74 LEU B C 1
ATOM 2373 O O . LEU B 1 75 ? 22.383 76.217 26.929 1.00 15.08 74 LEU B O 1
ATOM 2378 N N . LEU B 1 76 ? 23.056 78.097 25.877 1.00 14.19 75 LEU B N 1
ATOM 2379 C CA . LEU B 1 76 ? 24.272 77.512 25.320 1.00 14.43 75 LEU B CA 1
ATOM 2380 C C . LEU B 1 76 ? 25.514 78.333 25.713 1.00 13.52 75 LEU B C 1
ATOM 2381 O O . LEU B 1 76 ? 26.298 78.782 24.856 1.00 15.25 75 LEU B O 1
ATOM 2386 N N . PRO B 1 77 ? 25.724 78.479 27.033 1.00 15.44 76 PRO B N 1
ATOM 2387 C CA . PRO B 1 77 ? 26.836 79.307 27.497 1.00 17.01 76 PRO B CA 1
ATOM 2388 C C . PRO B 1 77 ? 28.208 78.831 27.059 1.00 16.42 76 PRO B C 1
ATOM 2389 O O . PRO B 1 77 ? 29.126 79.636 26.936 1.00 19.41 76 PRO B O 1
ATOM 2393 N N . GLY B 1 78 ? 28.369 77.529 26.831 1.00 15.78 77 GLY B N 1
ATOM 2394 C CA . GLY B 1 78 ? 29.613 77.012 26.284 1.00 15.86 77 GLY B CA 1
ATOM 2395 C C . GLY B 1 78 ? 29.870 77.181 24.810 1.00 16.00 77 GLY B C 1
ATOM 2396 O O . GLY B 1 78 ? 30.889 76.733 24.293 1.00 17.54 77 GLY B O 1
ATOM 2397 N N . SER B 1 79 ? 28.935 77.837 24.114 1.00 16.34 78 SER B N 1
ATOM 2398 C CA . SER B 1 79 ? 28.972 77.988 22.671 1.00 15.94 78 SER B CA 1
ATOM 2399 C C . SER B 1 79 ? 28.963 79.452 22.242 1.00 15.98 78 SER B C 1
ATOM 2400 O O . SER B 1 79 ? 28.564 79.784 21.122 1.00 16.01 78 SER B O 1
ATOM 2403 N N . ARG B 1 80 ? 29.472 80.332 23.098 1.00 16.66 79 ARG B N 1
ATOM 2404 C CA . ARG B 1 80 ? 29.523 81.765 22.762 1.00 17.55 79 ARG B CA 1
ATOM 2405 C C . ARG B 1 80 ? 30.298 82.050 21.472 1.00 18.01 79 ARG B C 1
ATOM 2406 O O . ARG B 1 80 ? 29.965 82.995 20.736 1.00 18.06 79 ARG B O 1
ATOM 2414 N N . GLN B 1 81 ? 31.316 81.255 21.179 1.00 17.93 80 GLN B N 1
ATOM 2415 C CA . GLN B 1 81 ? 32.097 81.404 19.958 1.00 19.85 80 GLN B CA 1
ATOM 2416 C C . GLN B 1 81 ? 31.252 81.203 18.689 1.00 18.85 80 GLN B C 1
ATOM 2417 O O . GLN B 1 81 ? 31.676 81.565 17.598 1.00 20.46 80 GLN B O 1
ATOM 2423 N N . HIS B 1 82 ? 30.086 80.582 18.856 1.00 16.49 81 HIS B N 1
ATOM 2424 C CA . HIS B 1 82 ? 29.199 80.285 17.725 1.00 16.34 81 HIS B CA 1
ATOM 2425 C C . HIS B 1 82 ? 28.094 81.317 17.529 1.00 14.75 81 HIS B C 1
ATOM 2426 O O . HIS B 1 82 ? 27.330 81.233 16.573 1.00 15.97 81 HIS B O 1
ATOM 2433 N N . ILE B 1 83 ? 28.039 82.336 18.374 1.00 15.19 82 ILE B N 1
ATOM 2434 C CA . ILE B 1 83 ? 26.998 83.362 18.233 1.00 15.66 82 ILE B CA 1
ATOM 2435 C C . ILE B 1 83 ? 27.150 84.153 16.937 1.00 15.54 82 ILE B C 1
ATOM 2436 O O . ILE B 1 83 ? 26.159 84.460 16.263 1.00 15.46 82 ILE B O 1
ATOM 2441 N N . ALA B 1 84 ? 28.372 84.469 16.552 1.00 16.53 83 ALA B N 1
ATOM 2442 C CA . ALA B 1 84 ? 28.586 85.191 15.301 1.00 16.97 83 ALA B CA 1
ATOM 2443 C C . ALA B 1 84 ? 28.006 84.416 14.112 1.00 16.98 83 ALA B C 1
ATOM 2444 O O . ALA B 1 84 ? 27.393 85.007 13.209 1.00 17.16 83 ALA B O 1
ATOM 2446 N N . GLY B 1 85 ? 28.183 83.103 14.116 1.00 16.04 84 GLY B N 1
ATOM 2447 C CA . GLY B 1 85 ? 27.622 82.271 13.071 1.00 16.00 84 GLY B CA 1
ATOM 2448 C C . GLY B 1 85 ? 26.108 82.341 13.087 1.00 14.57 84 GLY B C 1
ATOM 2449 O O . GLY B 1 85 ? 25.456 82.426 12.037 1.00 15.81 84 GLY B O 1
ATOM 2450 N N . ALA B 1 86 ? 25.518 82.340 14.276 1.00 13.71 85 ALA B N 1
ATOM 2451 C CA . ALA B 1 86 ? 24.051 82.443 14.411 1.00 14.22 85 ALA B CA 1
ATOM 2452 C C . ALA B 1 86 ? 23.524 83.754 13.862 1.00 14.91 85 ALA B C 1
ATOM 2453 O O . ALA B 1 86 ? 22.497 83.798 13.200 1.00 15.40 85 ALA B O 1
ATOM 2455 N N . ASN B 1 87 ? 24.245 84.829 14.117 1.00 15.37 86 ASN B N 1
ATOM 2456 C CA . ASN B 1 87 ? 23.885 86.111 13.503 1.00 16.64 86 ASN B CA 1
ATOM 2457 C C . ASN B 1 87 ? 23.970 86.077 11.979 1.00 16.10 86 ASN B C 1
ATOM 2458 O O . ASN B 1 87 ? 23.109 86.665 11.300 1.00 17.56 86 ASN B O 1
ATOM 2463 N N . TYR B 1 88 ? 24.942 85.368 11.407 1.00 16.71 87 TYR B N 1
ATOM 2464 C CA A TYR B 1 88 ? 25.041 85.230 9.950 0.50 15.54 87 TYR B CA 1
ATOM 2465 C CA B TYR B 1 88 ? 25.057 85.203 9.937 0.50 17.07 87 TYR B CA 1
ATOM 2466 C C . TYR B 1 88 ? 23.859 84.393 9.455 1.00 15.29 87 TYR B C 1
ATOM 2467 O O . TYR B 1 88 ? 23.235 84.727 8.455 1.00 15.71 87 TYR B O 1
ATOM 2484 N N . THR B 1 89 ? 23.503 83.348 10.198 1.00 14.35 88 THR B N 1
ATOM 2485 C CA . THR B 1 89 ? 22.335 82.530 9.835 1.00 14.27 88 THR B CA 1
ATOM 2486 C C . THR B 1 89 ? 21.061 83.367 9.748 1.00 14.64 88 THR B C 1
ATOM 2487 O O . THR B 1 89 ? 20.267 83.200 8.823 1.00 15.20 88 THR B O 1
ATOM 2491 N N . VAL B 1 90 ? 20.889 84.299 10.680 1.00 15.85 89 VAL B N 1
ATOM 2492 C CA . VAL B 1 90 ? 19.751 85.221 10.619 1.00 16.38 89 VAL B CA 1
ATOM 2493 C C . VAL B 1 90 ? 19.737 85.987 9.302 1.00 16.41 89 VAL B C 1
ATOM 2494 O O . VAL B 1 90 ? 18.665 86.107 8.675 1.00 17.01 89 VAL B O 1
ATOM 2498 N N . GLU B 1 91 ? 20.888 86.462 8.850 1.00 17.10 90 GLU B N 1
ATOM 2499 C CA . GLU B 1 91 ? 20.984 87.209 7.607 1.00 17.44 90 GLU B CA 1
ATOM 2500 C C . GLU B 1 91 ? 20.691 86.335 6.406 1.00 17.27 90 GLU B C 1
ATOM 2501 O O . GLU B 1 91 ? 20.098 86.804 5.414 1.00 17.97 90 GLU B O 1
ATOM 2507 N N . ILE B 1 92 ? 21.045 85.048 6.487 1.00 15.68 91 ILE B N 1
ATOM 2508 C CA . ILE B 1 92 ? 20.736 84.124 5.410 1.00 16.36 91 ILE B CA 1
ATOM 2509 C C . ILE B 1 92 ? 19.225 83.839 5.356 1.00 17.14 91 ILE B C 1
ATOM 2510 O O . ILE B 1 92 ? 18.636 83.817 4.266 1.00 18.29 91 ILE B O 1
ATOM 2523 N N . LYS B 1 94 ? 16.986 85.787 6.159 1.00 19.63 93 LYS B N 1
ATOM 2524 C CA . LYS B 1 94 ? 16.417 86.991 5.537 1.00 20.96 93 LYS B CA 1
ATOM 2525 C C . LYS B 1 94 ? 16.401 86.948 4.001 1.00 19.30 93 LYS B C 1
ATOM 2526 O O . LYS B 1 94 ? 15.502 87.535 3.336 1.00 21.58 93 LYS B O 1
ATOM 2532 N N . GLN B 1 95 ? 17.387 86.328 3.401 1.00 18.71 94 GLN B N 1
ATOM 2533 C CA . GLN B 1 95 ? 17.510 86.242 1.977 1.00 19.39 94 GLN B CA 1
ATOM 2534 C C . GLN B 1 95 ? 16.612 85.168 1.394 1.00 18.23 94 GLN B C 1
ATOM 2535 O O . GLN B 1 95 ? 16.235 85.266 0.254 1.00 18.99 94 GLN B O 1
ATOM 2541 N N . ALA B 1 96 ? 16.318 84.101 2.153 1.00 16.70 95 ALA B N 1
ATOM 2542 C CA . ALA B 1 96 ? 15.551 83.010 1.638 1.00 15.13 95 ALA B CA 1
ATOM 2543 C C . ALA B 1 96 ? 14.060 83.357 1.588 1.00 14.42 95 ALA B C 1
ATOM 2544 O O . ALA B 1 96 ? 13.510 83.895 2.542 1.00 16.06 95 ALA B O 1
ATOM 2546 N N . PRO B 1 97 ? 13.390 82.993 0.488 1.00 13.25 96 PRO B N 1
ATOM 2547 C CA . PRO B 1 97 ? 11.941 83.275 0.423 1.00 14.29 96 PRO B CA 1
ATOM 2548 C C . PRO B 1 97 ? 11.104 82.465 1.407 1.00 13.61 96 PRO B C 1
ATOM 2549 O O . PRO B 1 97 ? 10.030 82.920 1.806 1.00 15.00 96 PRO B O 1
ATOM 2553 N N . VAL B 1 98 ? 11.575 81.272 1.775 1.00 12.92 97 VAL B N 1
ATOM 2554 C CA . VAL B 1 98 ? 10.822 80.369 2.654 1.00 13.40 97 VAL B CA 1
ATOM 2555 C C . VAL B 1 98 ? 11.770 79.758 3.645 1.00 12.30 97 VAL B C 1
ATOM 2556 O O . VAL B 1 98 ? 12.883 79.344 3.263 1.00 12.90 97 VAL B O 1
ATOM 2560 N N . THR B 1 99 ? 11.316 79.689 4.888 1.00 11.41 98 THR B N 1
ATOM 2561 C CA . THR B 1 99 ? 11.975 78.883 5.925 1.00 11.27 98 THR B CA 1
ATOM 2562 C C . THR B 1 99 ? 10.932 77.989 6.575 1.00 11.20 98 THR B C 1
ATOM 2563 O O . THR B 1 99 ? 9.866 78.449 6.976 1.00 12.85 98 THR B O 1
ATOM 2567 N N . ILE B 1 100 ? 11.242 76.697 6.680 1.00 11.25 99 ILE B N 1
ATOM 2568 C CA . ILE B 1 100 ? 10.348 75.747 7.323 1.00 11.35 99 ILE B CA 1
ATOM 2569 C C . ILE B 1 100 ? 10.940 75.334 8.663 1.00 10.52 99 ILE B C 1
ATOM 2570 O O . ILE B 1 100 ? 12.093 74.888 8.706 1.00 11.38 99 ILE B O 1
ATOM 2575 N N . PHE B 1 101 ? 10.170 75.505 9.729 1.00 10.52 100 PHE B N 1
ATOM 2576 C CA . PHE B 1 101 ? 10.555 75.005 11.029 1.00 12.24 100 PHE B CA 1
ATOM 2577 C C . PHE B 1 101 ? 10.102 73.584 11.137 1.00 11.93 100 PHE B C 1
ATOM 2578 O O . PHE B 1 101 ? 8.971 73.249 10.758 1.00 12.47 100 PHE B O 1
ATOM 2586 N N . ILE B 1 102 ? 10.999 72.758 11.678 1.00 11.46 101 ILE B N 1
ATOM 2587 C CA A ILE B 1 102 ? 10.719 71.346 11.866 0.50 9.90 101 ILE B CA 1
ATOM 2588 C CA B ILE B 1 102 ? 10.759 71.338 11.853 0.50 11.16 101 ILE B CA 1
ATOM 2589 C C . ILE B 1 102 ? 10.651 71.049 13.352 1.00 11.36 101 ILE B C 1
ATOM 2590 O O . ILE B 1 102 ? 11.587 71.355 14.116 1.00 11.81 101 ILE B O 1
ATOM 2599 N N . LEU B 1 103 ? 9.528 70.496 13.758 1.00 11.58 102 LEU B N 1
ATOM 2600 C CA . LEU B 1 103 ? 9.229 70.178 15.134 1.00 12.14 102 LEU B CA 1
ATOM 2601 C C . LEU B 1 103 ? 9.148 68.666 15.303 1.00 11.60 102 LEU B C 1
ATOM 2602 O O . LEU B 1 103 ? 8.894 67.939 14.345 1.00 12.60 102 LEU B O 1
ATOM 2607 N N . ASN B 1 104 ? 9.391 68.210 16.532 1.00 12.05 103 ASN B N 1
ATOM 2608 C CA . ASN B 1 104 ? 9.234 66.842 16.952 1.00 12.47 103 ASN B CA 1
ATOM 2609 C C . ASN B 1 104 ? 8.064 66.813 17.935 1.00 12.61 103 ASN B C 1
ATOM 2610 O O . ASN B 1 104 ? 8.178 67.258 19.092 1.00 13.20 103 ASN B O 1
ATOM 2615 N N . ILE B 1 105 ? 6.918 66.328 17.461 1.00 12.60 104 ILE B N 1
ATOM 2616 C CA . ILE B 1 105 ? 5.714 66.324 18.276 1.00 13.98 104 ILE B CA 1
ATOM 2617 C C . ILE B 1 105 ? 5.859 65.407 19.515 1.00 15.17 104 ILE B C 1
ATOM 2618 O O . ILE B 1 105 ? 5.127 65.555 20.477 1.00 18.12 104 ILE B O 1
ATOM 2623 N N . LEU B 1 106 ? 6.783 64.458 19.443 1.00 15.94 105 LEU B N 1
ATOM 2624 C CA . LEU B 1 106 ? 7.083 63.526 20.512 1.00 16.70 105 LEU B CA 1
ATOM 2625 C C . LEU B 1 106 ? 8.227 63.966 21.419 1.00 16.58 105 LEU B C 1
ATOM 2626 O O . LEU B 1 106 ? 8.668 63.193 22.288 1.00 19.08 105 LEU B O 1
ATOM 2631 N N . GLY B 1 107 ? 8.678 65.200 21.266 1.00 13.60 106 GLY B N 1
ATOM 2632 C CA . GLY B 1 107 ? 9.916 65.601 21.919 1.00 13.77 106 GLY B CA 1
ATOM 2633 C C . GLY B 1 107 ? 9.747 66.248 23.258 1.00 14.30 106 GLY B C 1
ATOM 2634 O O . GLY B 1 107 ? 8.859 67.082 23.462 1.00 16.44 106 GLY B O 1
ATOM 2635 N N . LYS B 1 108 ? 10.631 65.884 24.175 1.00 14.27 107 LYS B N 1
ATOM 2636 C CA . LYS B 1 108 ? 10.688 66.514 25.487 1.00 15.74 107 LYS B CA 1
ATOM 2637 C C . LYS B 1 108 ? 11.535 67.765 25.468 1.00 15.34 107 LYS B C 1
ATOM 2638 O O . LYS B 1 108 ? 12.483 67.889 24.688 1.00 16.28 107 LYS B O 1
ATOM 2644 N N . SER B 1 109 ? 11.227 68.701 26.349 1.00 16.43 108 SER B N 1
ATOM 2645 C CA . SER B 1 109 ? 11.989 69.931 26.452 1.00 16.44 108 SER B CA 1
ATOM 2646 C C . SER B 1 109 ? 13.448 69.651 26.686 1.00 15.61 108 SER B C 1
ATOM 2647 O O . SER B 1 109 ? 13.783 68.746 27.478 1.00 14.78 108 SER B O 1
ATOM 2650 N N . PRO B 1 110 ? 14.323 70.442 26.064 1.00 15.15 109 PRO B N 1
ATOM 2651 C CA . PRO B 1 110 ? 15.752 70.378 26.365 1.00 14.75 109 PRO B CA 1
ATOM 2652 C C . PRO B 1 110 ? 16.071 70.687 27.817 1.00 15.32 109 PRO B C 1
ATOM 2653 O O . PRO B 1 110 ? 17.153 70.350 28.276 1.00 15.44 109 PRO B O 1
ATOM 2657 N N . LEU B 1 111 ? 15.129 71.324 28.511 1.00 15.63 110 LEU B N 1
ATOM 2658 C CA . LEU B 1 111 ? 15.331 71.677 29.920 1.00 17.14 110 LEU B CA 1
ATOM 2659 C C . LEU B 1 111 ? 15.011 70.541 30.894 1.00 17.52 110 LEU B C 1
ATOM 2660 O O . LEU B 1 111 ? 15.330 70.628 32.083 1.00 19.80 110 LEU B O 1
ATOM 2665 N N . GLU B 1 112 ? 14.344 69.498 30.419 1.00 17.03 111 GLU B N 1
ATOM 2666 C CA . GLU B 1 112 ? 14.003 68.354 31.236 1.00 17.67 111 GLU B CA 1
ATOM 2667 C C . GLU B 1 112 ? 15.104 67.314 31.194 1.00 16.72 111 GLU B C 1
ATOM 2668 O O . GLU B 1 112 ? 15.804 67.163 30.174 1.00 17.18 111 GLU B O 1
ATOM 2674 N N . LYS B 1 113 ? 15.257 66.597 32.317 1.00 16.98 112 LYS B N 1
ATOM 2675 C CA . LYS B 1 113 ? 16.218 65.500 32.396 1.00 17.25 112 LYS B CA 1
ATOM 2676 C C . LYS B 1 113 ? 15.567 64.207 31.920 1.00 16.91 112 LYS B C 1
ATOM 2677 O O . LYS B 1 113 ? 14.368 63.985 32.160 1.00 19.79 112 LYS B O 1
ATOM 2683 N N . LEU B 1 114 ? 16.349 63.392 31.200 1.00 15.59 113 LEU B N 1
ATOM 2684 C CA . LEU B 1 114 ? 15.825 62.198 30.532 1.00 15.59 113 LEU B CA 1
ATOM 2685 C C . LEU B 1 114 ? 16.430 60.915 31.064 1.00 14.66 113 LEU B C 1
ATOM 2686 O O . LEU B 1 114 ? 17.640 60.791 31.198 1.00 14.56 113 LEU B O 1
ATOM 2691 N N . SER B 1 115 ? 15.579 59.924 31.288 1.00 13.90 114 SER B N 1
ATOM 2692 C CA . SER B 1 115 ? 16.018 58.576 31.563 1.00 14.61 114 SER B CA 1
ATOM 2693 C C . SER B 1 115 ? 16.671 57.952 30.345 1.00 13.82 114 SER B C 1
ATOM 2694 O O . SER B 1 115 ? 16.529 58.472 29.246 1.00 14.28 114 SER B O 1
ATOM 2697 N N . PRO B 1 116 ? 17.400 56.85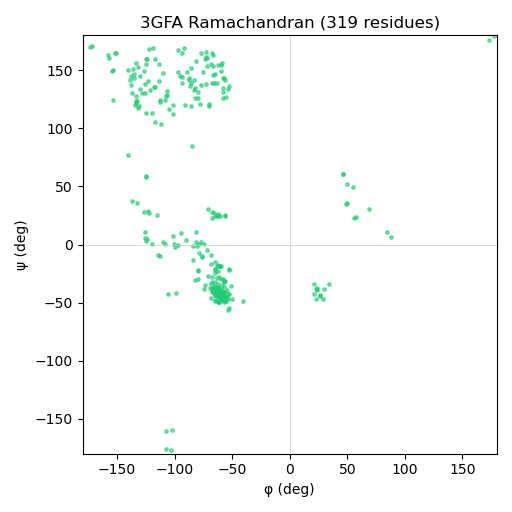1 30.533 1.00 13.98 115 PRO B N 1
ATOM 2698 C CA . PRO B 1 116 ? 17.959 56.172 29.359 1.00 14.19 115 PRO B CA 1
ATOM 2699 C C . PRO B 1 116 ? 16.910 55.857 28.304 1.00 13.79 115 PRO B C 1
ATOM 2700 O O . PRO B 1 116 ? 17.124 56.103 27.113 1.00 14.22 115 PRO B O 1
ATOM 2704 N N . GLU B 1 117 ? 15.751 55.382 28.738 1.00 13.97 116 GLU B N 1
ATOM 2705 C CA . GLU B 1 117 ? 14.696 55.055 27.782 1.00 14.33 116 GLU B CA 1
ATOM 2706 C C . GLU B 1 117 ? 14.204 56.288 27.026 1.00 13.79 116 GLU B C 1
ATOM 2707 O O . GLU B 1 117 ? 14.014 56.253 25.816 1.00 14.47 116 GLU B O 1
ATOM 2713 N N . GLU B 1 118 ? 14.021 57.389 27.739 1.00 13.47 117 GLU B N 1
ATOM 2714 C CA . GLU B 1 118 ? 13.635 58.629 27.111 1.00 13.94 117 GLU B CA 1
ATOM 2715 C C . GLU B 1 118 ? 14.710 59.104 26.115 1.00 13.20 117 GLU B C 1
ATOM 2716 O O . GLU B 1 118 ? 14.374 59.655 25.076 1.00 13.16 117 GLU B O 1
ATOM 2722 N N . ARG B 1 119 ? 15.988 58.914 26.439 1.00 11.58 118 ARG B N 1
ATOM 2723 C CA . ARG B 1 119 ? 17.066 59.231 25.518 1.00 11.46 118 ARG B CA 1
ATOM 2724 C C . ARG B 1 119 ? 16.963 58.410 24.248 1.00 11.33 118 ARG B C 1
ATOM 2725 O O . ARG B 1 119 ? 17.158 58.930 23.155 1.00 11.97 118 ARG B O 1
ATOM 2733 N N . PHE B 1 120 ? 16.757 57.114 24.394 1.00 12.17 119 PHE B N 1
ATOM 2734 C CA . PHE B 1 120 ? 16.633 56.248 23.236 1.00 12.70 119 PHE B CA 1
ATOM 2735 C C . PHE B 1 120 ? 15.497 56.664 22.324 1.00 13.31 119 PHE B C 1
ATOM 2736 O O . PHE B 1 120 ? 15.639 56.664 21.107 1.00 12.61 119 PHE B O 1
ATOM 2744 N N . TYR B 1 121 ? 14.364 57.024 22.902 1.00 13.80 120 TYR B N 1
ATOM 2745 C CA A TYR B 1 121 ? 13.241 57.509 22.102 0.50 13.21 120 TYR B CA 1
ATOM 2746 C CA B TYR B 1 121 ? 13.224 57.526 22.154 0.50 13.67 120 TYR B CA 1
ATOM 2747 C C . TYR B 1 121 ? 13.607 58.809 21.394 1.00 12.38 120 TYR B C 1
ATOM 2748 O O . TYR B 1 121 ? 13.323 58.967 20.195 1.00 13.45 120 TYR B O 1
ATOM 2765 N N . GLU B 1 122 ? 14.260 59.725 22.088 1.00 11.27 121 GLU B N 1
ATOM 2766 C CA . GLU B 1 122 ? 14.717 60.946 21.435 1.00 11.27 121 GLU B CA 1
ATOM 2767 C C . GLU B 1 122 ? 15.688 60.679 20.296 1.00 11.53 121 GLU B C 1
ATOM 2768 O O . GLU B 1 122 ? 15.560 61.268 19.224 1.00 11.44 121 GLU B O 1
ATOM 2782 N N . ALA B 1 124 ? 16.039 57.993 18.487 1.00 11.23 123 ALA B N 1
ATOM 2783 C CA . ALA B 1 124 ? 15.349 57.375 17.366 1.00 11.65 123 ALA B CA 1
ATOM 2784 C C . ALA B 1 124 ? 14.522 58.398 16.623 1.00 12.26 123 ALA B C 1
ATOM 2785 O O . ALA B 1 124 ? 14.517 58.412 15.387 1.00 11.65 123 ALA B O 1
ATOM 2787 N N . ASN B 1 125 ? 13.822 59.261 17.364 1.00 11.77 124 ASN B N 1
ATOM 2788 C CA . ASN B 1 125 ? 13.030 60.297 16.707 1.00 12.22 124 ASN B CA 1
ATOM 2789 C C . ASN B 1 125 ? 13.885 61.296 15.970 1.00 12.04 124 ASN B C 1
ATOM 2790 O O . ASN B 1 125 ? 13.519 61.755 14.885 1.00 13.10 124 ASN B O 1
ATOM 2808 N N . GLN B 1 127 ? 16.905 60.851 14.628 1.00 11.26 126 GLN B N 1
ATOM 2809 C CA . GLN B 1 127 ? 17.386 60.233 13.406 1.00 11.94 126 GLN B CA 1
ATOM 2810 C C . GLN B 1 127 ? 16.330 60.245 12.317 1.00 10.29 126 GLN B C 1
ATOM 2811 O O . GLN B 1 127 ? 16.621 60.509 11.150 1.00 10.90 126 GLN B O 1
ATOM 2817 N N . SER B 1 128 ? 15.111 59.902 12.702 1.00 10.69 127 SER B N 1
ATOM 2818 C CA . SER B 1 128 ? 14.003 59.889 11.780 1.00 10.03 127 SER B CA 1
ATOM 2819 C C . SER B 1 128 ? 13.791 61.267 11.145 1.00 10.10 127 SER B C 1
ATOM 2820 O O . SER B 1 128 ? 13.593 61.391 9.944 1.00 10.66 127 SER B O 1
ATOM 2823 N N . ILE B 1 129 ? 13.814 62.306 11.980 1.00 9.56 128 ILE B N 1
ATOM 2824 C CA . ILE B 1 129 ? 13.624 63.665 11.488 1.00 9.46 128 ILE B CA 1
ATOM 2825 C C . ILE B 1 129 ? 14.797 64.082 10.595 1.00 9.54 128 ILE B C 1
ATOM 2826 O O . ILE B 1 129 ? 14.613 64.747 9.586 1.00 9.47 128 ILE B O 1
ATOM 2831 N N . GLY B 1 130 ? 16.014 63.687 10.961 1.00 9.65 129 GLY B N 1
ATOM 2832 C CA . GLY B 1 130 ? 17.128 63.904 10.047 1.00 9.01 129 GLY B CA 1
ATOM 2833 C C . GLY B 1 130 ? 16.931 63.275 8.683 1.00 8.93 129 GLY B C 1
ATOM 2834 O O . GLY B 1 130 ? 17.295 63.880 7.688 1.00 9.52 129 GLY B O 1
ATOM 2835 N N . ALA B 1 131 ? 16.382 62.057 8.641 1.00 9.28 130 ALA B N 1
ATOM 2836 C CA . ALA B 1 131 ? 16.093 61.442 7.361 1.00 9.52 130 ALA B CA 1
ATOM 2837 C C . ALA B 1 131 ? 15.087 62.293 6.570 1.00 9.43 130 ALA B C 1
ATOM 2838 O O . ALA B 1 131 ? 15.270 62.479 5.370 1.00 9.58 130 ALA B O 1
ATOM 2840 N N . ALA B 1 132 ? 14.071 62.831 7.242 1.00 9.44 131 ALA B N 1
ATOM 2841 C CA . ALA B 1 132 ? 13.102 63.688 6.588 1.00 8.55 131 ALA B CA 1
ATOM 2842 C C . ALA B 1 132 ? 13.770 64.933 6.010 1.00 8.87 131 ALA B C 1
ATOM 2843 O O . ALA B 1 132 ? 13.515 65.315 4.868 1.00 9.71 131 ALA B O 1
ATOM 2845 N N . ILE B 1 133 ? 14.569 65.604 6.834 1.00 8.77 132 ILE B N 1
ATOM 2846 C CA . ILE B 1 133 ? 15.163 66.880 6.394 1.00 8.59 132 ILE B CA 1
ATOM 2847 C C . ILE B 1 133 ? 16.175 66.618 5.278 1.00 8.98 132 ILE B C 1
ATOM 2848 O O . ILE B 1 133 ? 16.281 67.409 4.378 1.00 9.51 132 ILE B O 1
ATOM 2853 N N . GLN B 1 134 ? 16.894 65.482 5.314 1.00 8.33 133 GLN B N 1
ATOM 2854 C CA . GLN B 1 134 ? 17.786 65.132 4.214 1.00 8.81 133 GLN B CA 1
ATOM 2855 C C . GLN B 1 134 ? 16.979 64.873 2.932 1.00 8.88 133 GLN B C 1
ATOM 2856 O O . GLN B 1 134 ? 17.355 65.328 1.868 1.00 9.93 133 GLN B O 1
ATOM 2862 N N . ASN B 1 135 ? 15.865 64.159 3.031 1.00 9.20 134 ASN B N 1
ATOM 2863 C CA . ASN B 1 135 ? 15.004 63.992 1.862 1.00 8.44 134 ASN B CA 1
ATOM 2864 C C . ASN B 1 135 ? 14.577 65.338 1.300 1.00 9.73 134 ASN B C 1
ATOM 2865 O O . ASN B 1 135 ? 14.560 65.521 0.070 1.00 10.35 134 ASN B O 1
ATOM 2878 N N . SER B 1 137 ? 16.166 68.230 1.605 1.00 9.01 136 SER B N 1
ATOM 2879 C CA . SER B 1 137 ? 17.341 68.863 1.045 1.00 9.50 136 SER B CA 1
ATOM 2880 C C . SER B 1 137 ? 17.662 68.313 -0.326 1.00 9.66 136 SER B C 1
ATOM 2881 O O . SER B 1 137 ? 17.996 69.071 -1.230 1.00 10.88 136 SER B O 1
ATOM 2884 N N . LEU B 1 138 ? 17.588 66.990 -0.473 1.00 8.93 137 LEU B N 1
ATOM 2885 C CA . LEU B 1 138 ? 17.921 66.367 -1.722 1.00 9.27 137 LEU B CA 1
ATOM 2886 C C . LEU B 1 138 ? 16.866 66.715 -2.764 1.00 10.24 137 LEU B C 1
ATOM 2887 O O . LEU B 1 138 ? 17.179 66.902 -3.925 1.00 11.45 137 LEU B O 1
ATOM 2892 N N . THR B 1 139 ? 15.611 66.773 -2.345 1.00 10.36 138 THR B N 1
ATOM 2893 C CA . THR B 1 139 ? 14.524 67.129 -3.281 1.00 10.70 138 THR B CA 1
ATOM 2894 C C . THR B 1 139 ? 14.666 68.564 -3.755 1.00 10.93 138 THR B C 1
ATOM 2895 O O . THR B 1 139 ? 14.476 68.854 -4.936 1.00 11.37 138 THR B O 1
ATOM 2899 N N . ALA B 1 140 ? 15.053 69.469 -2.869 1.00 10.91 139 ALA B N 1
ATOM 2900 C CA . ALA B 1 140 ? 15.356 70.844 -3.295 1.00 10.90 139 ALA B CA 1
ATOM 2901 C C . ALA B 1 140 ? 16.378 70.879 -4.398 1.00 12.34 139 ALA B C 1
ATOM 2902 O O . ALA B 1 140 ? 16.195 71.580 -5.405 1.00 13.19 139 ALA B O 1
ATOM 2904 N N . VAL B 1 141 ? 17.445 70.103 -4.246 1.00 12.52 140 VAL B N 1
ATOM 2905 C CA . VAL B 1 141 ? 18.477 70.044 -5.281 1.00 13.74 140 VAL B CA 1
ATOM 2906 C C . VAL B 1 141 ? 17.873 69.604 -6.601 1.00 14.90 140 VAL B C 1
ATOM 2907 O O . VAL B 1 141 ? 18.136 70.194 -7.670 1.00 15.00 140 VAL B O 1
ATOM 2911 N N . GLU B 1 142 ? 17.086 68.540 -6.548 1.00 14.32 141 GLU B N 1
ATOM 2912 C CA A GLU B 1 142 ? 16.489 67.990 -7.769 0.50 16.71 141 GLU B CA 1
ATOM 2913 C CA B GLU B 1 142 ? 16.477 67.984 -7.757 0.50 16.54 141 GLU B CA 1
ATOM 2914 C C . GLU B 1 142 ? 15.616 69.007 -8.494 1.00 16.81 141 GLU B C 1
ATOM 2915 O O . GLU B 1 142 ? 15.509 68.974 -9.732 1.00 17.64 141 GLU B O 1
ATOM 2926 N N . LEU B 1 143 ? 15.009 69.915 -7.744 1.00 15.07 142 LEU B N 1
ATOM 2927 C CA . LEU B 1 143 ? 14.124 70.925 -8.299 1.00 15.32 142 LEU B CA 1
ATOM 2928 C C . LEU B 1 143 ? 14.820 72.226 -8.696 1.00 16.08 142 LEU B C 1
ATOM 2929 O O . LEU B 1 143 ? 14.172 73.178 -9.094 1.00 18.22 142 LEU B O 1
ATOM 2934 N N . GLY B 1 144 ? 16.144 72.270 -8.578 1.00 15.54 143 GLY B N 1
ATOM 2935 C CA . GLY B 1 144 ? 16.878 73.465 -8.927 1.00 16.00 143 GLY B CA 1
ATOM 2936 C C . GLY B 1 144 ? 16.962 74.499 -7.826 1.00 15.57 143 GLY B C 1
ATOM 2937 O O . GLY B 1 144 ? 17.367 75.648 -8.064 1.00 17.55 143 GLY B O 1
ATOM 2938 N N . LEU B 1 145 ? 16.566 74.107 -6.621 1.00 14.14 144 LEU B N 1
ATOM 2939 C CA A LEU B 1 145 ? 16.611 74.991 -5.472 0.50 15.11 144 LEU B CA 1
ATOM 2940 C CA B LEU B 1 145 ? 16.617 74.988 -5.465 0.50 15.15 144 LEU B CA 1
ATOM 2941 C C . LEU B 1 145 ? 17.876 74.671 -4.670 1.00 15.30 144 LEU B C 1
ATOM 2942 O O . LEU B 1 145 ? 18.596 73.715 -4.959 1.00 18.06 144 LEU B O 1
ATOM 2951 N N . GLY B 1 146 ? 18.149 75.512 -3.716 1.00 14.89 145 GLY B N 1
ATOM 2952 C CA . GLY B 1 146 ? 19.153 75.248 -2.716 1.00 14.91 145 GLY B CA 1
ATOM 2953 C C . GLY B 1 146 ? 18.480 75.308 -1.360 1.00 12.33 145 GLY B C 1
ATOM 2954 O O . GLY B 1 146 ? 17.359 75.788 -1.214 1.00 12.46 145 GLY B O 1
ATOM 2955 N N . SER B 1 147 ? 19.190 74.855 -0.340 1.00 10.29 146 SER B N 1
ATOM 2956 C CA . SER B 1 147 ? 18.682 74.945 1.001 1.00 10.87 146 SER B CA 1
ATOM 2957 C C . SER B 1 147 ? 19.814 75.046 2.011 1.00 10.82 146 SER B C 1
ATOM 2958 O O . SER B 1 147 ? 20.985 74.777 1.691 1.00 11.27 146 SER B O 1
ATOM 2961 N N . LEU B 1 148 ? 19.423 75.453 3.205 1.00 9.90 147 LEU B N 1
ATOM 2962 C CA . LEU B 1 148 ? 20.325 75.485 4.375 1.00 9.91 147 LEU B CA 1
ATOM 2963 C C . LEU B 1 148 ? 19.584 74.889 5.560 1.00 8.34 147 LEU B C 1
ATOM 2964 O O . LEU B 1 148 ? 18.516 75.367 5.987 1.00 10.49 147 LEU B O 1
ATOM 2969 N N . TRP B 1 149 ? 20.171 73.805 6.088 1.00 9.44 148 TRP B N 1
ATOM 2970 C CA . TRP B 1 149 ? 19.694 73.156 7.304 1.00 9.42 148 TRP B CA 1
ATOM 2971 C C . TRP B 1 149 ? 20.284 73.957 8.461 1.00 10.62 148 TRP B C 1
ATOM 2972 O O . TRP B 1 149 ? 21.465 74.284 8.454 1.00 10.66 148 TRP B O 1
ATOM 2983 N N . ILE B 1 150 ? 19.450 74.253 9.453 1.00 9.70 149 ILE B N 1
ATOM 2984 C CA . ILE B 1 150 ? 19.766 75.238 10.503 1.00 10.97 149 ILE B CA 1
ATOM 2985 C C . ILE B 1 150 ? 19.491 74.713 11.888 1.00 11.89 149 ILE B C 1
ATOM 2986 O O . ILE B 1 150 ? 18.332 74.470 12.241 1.00 11.95 149 ILE B O 1
ATOM 2991 N N . CYS B 1 151 ? 20.539 74.606 12.721 1.00 11.23 150 CYS B N 1
ATOM 2992 C CA . CYS B 1 151 ? 20.352 74.423 14.167 1.00 11.07 150 CYS B CA 1
ATOM 2993 C C . CYS B 1 151 ? 20.765 75.651 14.961 1.00 10.99 150 CYS B C 1
ATOM 2994 O O . CYS B 1 151 ? 20.605 75.645 16.174 1.00 11.91 150 CYS B O 1
ATOM 2997 N N . ASP B 1 152 ? 21.182 76.722 14.282 1.00 11.51 151 ASP B N 1
ATOM 2998 C CA . ASP B 1 152 ? 21.465 77.976 14.986 1.00 12.11 151 ASP B CA 1
ATOM 2999 C C . ASP B 1 152 ? 20.199 78.517 15.684 1.00 12.32 151 ASP B C 1
ATOM 3000 O O . ASP B 1 152 ? 20.283 79.348 16.582 1.00 14.10 151 ASP B O 1
ATOM 3005 N N . VAL B 1 153 ? 19.031 78.047 15.256 1.00 12.38 152 VAL B N 1
ATOM 3006 C CA . VAL B 1 153 ? 17.794 78.309 15.962 1.00 12.36 152 VAL B CA 1
ATOM 3007 C C . VAL B 1 153 ? 17.819 77.941 17.453 1.00 13.31 152 VAL B C 1
ATOM 3008 O O . VAL B 1 153 ? 17.048 78.478 18.240 1.00 13.99 152 VAL B O 1
ATOM 3012 N N . TYR B 1 154 ? 18.726 77.048 17.861 1.00 11.67 153 TYR B N 1
ATOM 3013 C CA . TYR B 1 154 ? 18.796 76.695 19.271 1.00 11.88 153 TYR B CA 1
ATOM 3014 C C . TYR B 1 154 ? 19.205 77.884 20.123 1.00 12.02 153 TYR B C 1
ATOM 3015 O O . TYR B 1 154 ? 18.843 77.894 21.295 1.00 12.79 153 TYR B O 1
ATOM 3024 N N . PHE B 1 155 ? 19.914 78.869 19.543 1.00 12.18 154 PHE B N 1
ATOM 3025 C CA . PHE B 1 155 ? 20.258 80.098 20.284 1.00 13.04 154 PHE B CA 1
ATOM 3026 C C . PHE B 1 155 ? 19.018 80.955 20.587 1.00 14.34 154 PHE B C 1
ATOM 3027 O O . PHE B 1 155 ? 19.122 81.943 21.285 1.00 16.34 154 PHE B O 1
ATOM 3035 N N . ALA B 1 156 ? 17.875 80.604 20.011 1.00 13.36 155 ALA B N 1
ATOM 3036 C CA . ALA B 1 156 ? 16.611 81.258 20.326 1.00 13.43 155 ALA B CA 1
ATOM 3037 C C . ALA B 1 156 ? 15.512 80.224 20.575 1.00 13.45 155 ALA B C 1
ATOM 3038 O O . ALA B 1 156 ? 14.335 80.419 20.217 1.00 15.11 155 ALA B O 1
ATOM 3040 N N . TYR B 1 157 ? 15.867 79.104 21.186 1.00 13.17 156 TYR B N 1
ATOM 3041 C CA . TYR B 1 157 ? 14.931 77.995 21.329 1.00 13.15 156 TYR B CA 1
ATOM 3042 C C . TYR B 1 157 ? 13.596 78.393 21.954 1.00 14.58 156 TYR B C 1
ATOM 3043 O O . TYR B 1 157 ? 12.516 78.164 21.382 1.00 14.76 156 TYR B O 1
ATOM 3052 N N . ARG B 1 158 ? 13.675 79.005 23.127 1.00 15.16 157 ARG B N 1
ATOM 3053 C CA . ARG B 1 158 ? 12.480 79.341 23.880 1.00 15.53 157 ARG B CA 1
ATOM 3054 C C . ARG B 1 158 ? 11.677 80.422 23.172 1.00 15.69 157 ARG B C 1
ATOM 3055 O O . ARG B 1 158 ? 10.448 80.351 23.127 1.00 17.32 157 ARG B O 1
ATOM 3063 N N . GLU B 1 159 ? 12.385 81.401 22.626 1.00 15.48 158 GLU B N 1
ATOM 3064 C CA . GLU B 1 159 ? 11.787 82.531 21.951 1.00 15.58 158 GLU B CA 1
ATOM 3065 C C . GLU B 1 159 ? 11.048 82.056 20.697 1.00 15.83 158 GLU B C 1
ATOM 3066 O O . GLU B 1 159 ? 9.953 82.538 20.385 1.00 16.52 158 GLU B O 1
ATOM 3072 N N . LEU B 1 160 ? 11.654 81.113 19.971 1.00 15.04 159 LEU B N 1
ATOM 3073 C CA . LEU B 1 160 ? 11.034 80.622 18.745 1.00 14.46 159 LEU B CA 1
ATOM 3074 C C . LEU B 1 160 ? 9.861 79.696 19.046 1.00 15.02 159 LEU B C 1
ATOM 3075 O O . LEU B 1 160 ? 8.860 79.741 18.341 1.00 16.06 159 LEU B O 1
ATOM 3080 N N . CYS B 1 161 ? 9.950 78.856 20.074 1.00 15.26 160 CYS B N 1
ATOM 3081 C CA . CYS B 1 161 ? 8.819 78.032 20.473 1.00 16.49 160 CYS B CA 1
ATOM 3082 C C . CYS B 1 161 ? 7.633 78.896 20.916 1.00 18.24 160 CYS B C 1
ATOM 3083 O O . CYS B 1 161 ? 6.460 78.573 20.639 1.00 19.24 160 CYS B O 1
ATOM 3086 N N . GLU B 1 162 ? 7.939 79.998 21.586 1.00 19.20 161 GLU B N 1
ATOM 3087 C CA . GLU B 1 162 ? 6.888 80.945 21.970 1.00 21.56 161 GLU B CA 1
ATOM 3088 C C . GLU B 1 162 ? 6.243 81.578 20.735 1.00 19.36 161 GLU B C 1
ATOM 3089 O O . GLU B 1 162 ? 4.984 81.679 20.655 1.00 20.06 161 GLU B O 1
ATOM 3095 N N . TRP B 1 163 ? 7.090 82.041 19.812 1.00 18.29 162 TRP B N 1
ATOM 3096 C CA . TRP B 1 163 ? 6.647 82.658 18.568 1.00 19.69 162 TRP B CA 1
ATOM 3097 C C . TRP B 1 163 ? 5.807 81.692 17.707 1.00 19.45 162 TRP B C 1
ATOM 3098 O O . TRP B 1 163 ? 4.786 82.076 17.106 1.00 20.30 162 TRP B O 1
ATOM 3109 N N . LEU B 1 164 ? 6.232 80.434 17.666 1.00 18.91 163 LEU B N 1
ATOM 3110 C CA . LEU B 1 164 ? 5.521 79.386 16.927 1.00 18.81 163 LEU B CA 1
ATOM 3111 C C . LEU B 1 164 ? 4.273 78.914 17.654 1.00 19.90 163 LEU B C 1
ATOM 3112 O O . LEU B 1 164 ? 3.443 78.194 17.081 1.00 22.52 163 LEU B O 1
ATOM 3117 N N . ASN B 1 165 ? 4.137 79.325 18.905 1.00 20.46 164 ASN B N 1
ATOM 3118 C CA . ASN B 1 165 ? 3.014 78.966 19.768 1.00 23.03 164 ASN B CA 1
ATOM 3119 C C . ASN B 1 165 ? 2.852 77.457 19.863 1.00 22.67 164 ASN B C 1
ATOM 3120 O O . ASN B 1 165 ? 1.773 76.911 19.698 1.00 23.92 164 ASN B O 1
ATOM 3125 N N . THR B 1 166 ? 3.951 76.778 20.139 1.00 20.81 165 THR B N 1
ATOM 3126 C CA . THR B 1 166 ? 3.954 75.317 20.142 1.00 20.59 165 THR B CA 1
ATOM 3127 C C . THR B 1 166 ? 4.493 74.773 21.451 1.00 20.82 165 THR B C 1
ATOM 3128 O O . THR B 1 166 ? 5.362 75.388 22.060 1.00 20.30 165 THR B O 1
ATOM 3132 N N . ASP B 1 167 ? 3.984 73.608 21.836 1.00 20.49 166 ASP B N 1
ATOM 3133 C CA . ASP B 1 167 ? 4.516 72.822 22.932 1.00 23.27 166 ASP B CA 1
ATOM 3134 C C . ASP B 1 167 ? 5.397 71.684 22.423 1.00 21.25 166 ASP B C 1
ATOM 3135 O O . ASP B 1 167 ? 5.941 70.932 23.226 1.00 22.03 166 ASP B O 1
ATOM 3140 N N . SER B 1 168 ? 5.522 71.550 21.107 1.00 18.90 167 SER B N 1
ATOM 3141 C CA . SER B 1 168 ? 6.383 70.531 20.527 1.00 17.15 167 SER B CA 1
ATOM 3142 C C . SER B 1 168 ? 7.820 70.987 20.635 1.00 15.75 167 SER B C 1
ATOM 3143 O O . SER B 1 168 ? 8.123 72.150 20.870 1.00 16.30 167 SER B O 1
ATOM 3146 N N . GLN B 1 169 ? 8.707 70.033 20.439 1.00 14.06 168 GLN B N 1
ATOM 3147 C CA . GLN B 1 169 ? 10.139 70.292 20.478 1.00 13.45 168 GLN B CA 1
ATOM 3148 C C . GLN B 1 169 ? 10.645 70.854 19.151 1.00 13.43 168 GLN B C 1
ATOM 3149 O O . GLN B 1 169 ? 10.428 70.272 18.095 1.00 13.20 168 GLN B O 1
ATOM 3155 N N . LEU B 1 170 ? 11.316 71.998 19.181 1.00 12.68 169 LEU B N 1
ATOM 3156 C CA . LEU B 1 170 ? 11.924 72.563 17.979 1.00 12.16 169 LEU B CA 1
ATOM 3157 C C . LEU B 1 170 ? 13.224 71.845 17.648 1.00 11.83 169 LEU B C 1
ATOM 3158 O O . LEU B 1 170 ? 14.127 71.801 18.476 1.00 13.46 169 LEU B O 1
ATOM 3163 N N . VAL B 1 171 ? 13.294 71.259 16.454 1.00 11.82 170 VAL B N 1
ATOM 3164 C CA . VAL B 1 171 ? 14.444 70.466 16.011 1.00 11.42 170 VAL B CA 1
ATOM 3165 C C . VAL B 1 171 ? 15.397 71.223 15.115 1.00 11.16 170 VAL B C 1
ATOM 3166 O O . VAL B 1 171 ? 16.631 71.108 15.247 1.00 10.51 170 VAL B O 1
ATOM 3170 N N . ALA B 1 172 ? 14.847 72.001 14.184 1.00 10.38 171 ALA B N 1
ATOM 3171 C CA . ALA B 1 172 ? 15.680 72.623 13.157 1.00 10.57 171 ALA B CA 1
ATOM 3172 C C . ALA B 1 172 ? 14.800 73.551 12.356 1.00 11.05 171 ALA B C 1
ATOM 3173 O O . ALA B 1 172 ? 13.570 73.552 12.480 1.00 11.55 171 ALA B O 1
ATOM 3175 N N . ALA B 1 173 ? 15.444 74.345 11.532 1.00 10.83 172 ALA B N 1
ATOM 3176 C CA . ALA B 1 173 ? 14.782 74.999 10.423 1.00 10.41 172 ALA B CA 1
ATOM 3177 C C . ALA B 1 173 ? 15.502 74.638 9.146 1.00 10.74 172 ALA B C 1
ATOM 3178 O O . ALA B 1 173 ? 16.652 74.202 9.171 1.00 11.35 172 ALA B O 1
ATOM 3180 N N . ILE B 1 174 ? 14.809 74.798 8.019 1.00 10.58 173 ILE B N 1
ATOM 3181 C CA . ILE B 1 174 ? 15.433 74.674 6.717 1.00 10.76 173 ILE B CA 1
ATOM 3182 C C . ILE B 1 174 ? 14.986 75.852 5.872 1.00 10.43 173 ILE B C 1
ATOM 3183 O O . ILE B 1 174 ? 13.784 76.065 5.690 1.00 11.62 173 ILE B O 1
ATOM 3188 N N . SER B 1 175 ? 15.956 76.625 5.397 1.00 10.73 174 SER B N 1
ATOM 3189 C CA . SER B 1 175 ? 15.674 77.719 4.493 1.00 10.98 174 SER B CA 1
ATOM 3190 C C . SER B 1 175 ? 15.825 77.220 3.068 1.00 10.78 174 SER B C 1
ATOM 3191 O O . SER B 1 175 ? 16.693 76.397 2.777 1.00 12.03 174 SER B O 1
ATOM 3194 N N . LEU B 1 176 ? 14.969 77.732 2.180 1.00 11.40 175 LEU B N 1
ATOM 3195 C CA . LEU B 1 176 ? 14.836 77.239 0.823 1.00 12.76 175 LEU B CA 1
ATOM 3196 C C . LEU B 1 176 ? 14.782 78.424 -0.143 1.00 11.58 175 LEU B C 1
ATOM 3197 O O . LEU B 1 176 ? 14.196 79.448 0.178 1.00 12.95 175 LEU B O 1
ATOM 3202 N N . GLY B 1 177 ? 15.385 78.268 -1.315 1.00 11.75 176 GLY B N 1
ATOM 3203 C CA . GLY B 1 177 ? 15.278 79.300 -2.341 1.00 13.94 176 GLY B CA 1
ATOM 3204 C C . GLY B 1 177 ? 16.086 78.945 -3.557 1.00 14.37 176 GLY B C 1
ATOM 3205 O O . GLY B 1 177 ? 16.766 77.904 -3.600 1.00 16.24 176 GLY B O 1
ATOM 3206 N N . TYR B 1 178 ? 16.051 79.808 -4.555 1.00 13.88 177 TYR B N 1
ATOM 3207 C CA . TYR B 1 178 ? 16.872 79.604 -5.735 1.00 14.49 177 TYR B CA 1
ATOM 3208 C C . TYR B 1 178 ? 18.281 80.089 -5.409 1.00 13.65 177 TYR B C 1
ATOM 3209 O O . TYR B 1 178 ? 18.451 81.202 -4.892 1.00 13.13 177 TYR B O 1
ATOM 3218 N N A PRO B 1 179 ? 19.290 79.272 -5.739 0.50 11.94 178 PRO B N 1
ATOM 3219 N N B PRO B 1 179 ? 19.297 79.216 -5.578 0.50 14.30 178 PRO B N 1
ATOM 3220 C CA A PRO B 1 179 ? 20.650 79.552 -5.295 0.50 12.40 178 PRO B CA 1
ATOM 3221 C CA B PRO B 1 179 ? 20.620 79.660 -5.159 0.50 14.69 178 PRO B CA 1
ATOM 3222 C C A PRO B 1 179 ? 21.334 80.714 -6.033 0.50 13.26 178 PRO B C 1
ATOM 3223 C C B PRO B 1 179 ? 21.226 80.789 -5.971 0.50 14.54 178 PRO B C 1
ATOM 3224 O O A PRO B 1 179 ? 21.183 80.852 -7.256 0.50 14.58 178 PRO B O 1
ATOM 3225 O O B PRO B 1 179 ? 20.923 80.976 -7.152 0.50 15.32 178 PRO B O 1
ATOM 3232 N N . ASP B 1 180 ? 22.077 81.527 -5.283 1.00 14.28 179 ASP B N 1
ATOM 3233 C CA . ASP B 1 180 ? 22.917 82.549 -5.886 1.00 15.55 179 ASP B CA 1
ATOM 3234 C C . ASP B 1 180 ? 24.396 82.290 -5.620 1.00 16.65 179 ASP B C 1
ATOM 3235 O O . ASP B 1 180 ? 25.203 83.210 -5.587 1.00 17.86 179 ASP B O 1
ATOM 3240 N N . GLU B 1 181 ? 24.735 81.017 -5.430 1.00 15.29 180 GLU B N 1
ATOM 3241 C CA . GLU B 1 181 ? 26.110 80.558 -5.325 1.00 15.79 180 GLU B CA 1
ATOM 3242 C C . GLU B 1 181 ? 26.118 79.088 -5.696 1.00 15.76 180 GLU B C 1
ATOM 3243 O O . GLU B 1 181 ? 25.093 78.422 -5.637 1.00 15.95 180 GLU B O 1
ATOM 3249 N N . GLU B 1 182 ? 27.309 78.602 -6.048 1.00 17.55 181 GLU B N 1
ATOM 3250 C CA A GLU B 1 182 ? 27.527 77.206 -6.442 0.50 19.93 181 GLU B CA 1
ATOM 3251 C CA B GLU B 1 182 ? 27.525 77.222 -6.446 0.50 20.00 181 GLU B CA 1
ATOM 3252 C C . GLU B 1 182 ? 28.815 76.738 -5.758 1.00 18.92 181 GLU B C 1
ATOM 3253 O O . GLU B 1 182 ? 29.890 76.653 -6.401 1.00 20.17 181 GLU B O 1
ATOM 3264 N N . PRO B 1 183 ? 28.738 76.450 -4.445 1.00 16.78 182 PRO B N 1
ATOM 3265 C CA . PRO B 1 183 ? 29.955 76.144 -3.690 1.00 17.47 182 PRO B CA 1
ATOM 3266 C C . PRO B 1 183 ? 30.643 74.867 -4.142 1.00 17.61 182 PRO B C 1
ATOM 3267 O O . PRO B 1 183 ? 29.999 73.891 -4.541 1.00 17.22 182 PRO B O 1
ATOM 3271 N N . SER B 1 184 ? 31.969 74.873 -4.048 1.00 18.10 183 SER B N 1
ATOM 3272 C CA A SER B 1 184 ? 32.759 73.663 -4.226 0.50 18.48 183 SER B CA 1
ATOM 3273 C CA B SER B 1 184 ? 32.719 73.643 -4.264 0.50 18.45 183 SER B CA 1
ATOM 3274 C C . SER B 1 184 ? 32.481 72.725 -3.067 1.00 18.48 183 SER B C 1
ATOM 3275 O O . SER B 1 184 ? 32.058 73.165 -2.010 1.00 17.68 183 SER B O 1
ATOM 3280 N N . ARG B 1 185 ? 32.735 71.445 -3.263 1.00 17.43 184 ARG B N 1
ATOM 3281 C CA . ARG B 1 185 ? 32.501 70.465 -2.193 1.00 18.70 184 ARG B CA 1
ATOM 3282 C C . ARG B 1 185 ? 33.197 70.866 -0.907 1.00 16.60 184 ARG B C 1
ATOM 3283 O O . ARG B 1 185 ? 34.374 71.249 -0.883 1.00 16.75 184 ARG B O 1
ATOM 3287 N N . ARG B 1 186 ? 32.488 70.722 0.205 1.00 14.37 185 ARG B N 1
ATOM 3288 C CA . ARG B 1 186 ? 33.067 71.003 1.491 1.00 15.23 185 ARG B CA 1
ATOM 3289 C C . ARG B 1 186 ? 33.887 69.807 1.933 1.00 13.57 185 ARG B C 1
ATOM 3290 O O . ARG B 1 186 ? 33.671 68.693 1.469 1.00 15.19 185 ARG B O 1
ATOM 3298 N N . PRO B 1 187 ? 34.840 70.041 2.834 1.00 13.99 186 PRO B N 1
ATOM 3299 C CA . PRO B 1 187 ? 35.731 68.977 3.238 1.00 13.41 186 PRO B CA 1
ATOM 3300 C C . PRO B 1 187 ? 34.985 67.783 3.818 1.00 13.83 186 PRO B C 1
ATOM 3301 O O . PRO B 1 187 ? 34.012 67.972 4.555 1.00 14.17 186 PRO B O 1
ATOM 3305 N N . ARG B 1 188 ? 35.476 66.589 3.542 1.00 13.17 187 ARG B N 1
ATOM 3306 C CA . ARG B 1 188 ? 34.988 65.368 4.140 1.00 12.53 187 ARG B CA 1
ATOM 3307 C C . ARG B 1 188 ? 36.156 64.465 4.508 1.00 11.79 187 ARG B C 1
ATOM 3308 O O . ARG B 1 188 ? 37.173 64.402 3.790 1.00 13.68 187 ARG B O 1
ATOM 3316 N N . LEU B 1 189 ? 35.961 63.766 5.615 1.00 12.46 188 LEU B N 1
ATOM 3317 C CA . LEU B 1 189 ? 36.754 62.607 5.959 1.00 13.06 188 LEU B CA 1
ATOM 3318 C C . LEU B 1 189 ? 36.618 61.555 4.852 1.00 14.32 188 LEU B C 1
ATOM 3319 O O . LEU B 1 189 ? 35.640 61.533 4.124 1.00 16.21 188 LEU B O 1
ATOM 3324 N N . GLN B 1 190 ? 37.615 60.685 4.747 1.00 14.61 189 GLN B N 1
ATOM 3325 C CA . GLN B 1 190 ? 37.571 59.600 3.774 1.00 15.67 189 GLN B CA 1
ATOM 3326 C C . GLN B 1 190 ? 37.082 58.315 4.409 1.00 12.96 189 GLN B C 1
ATOM 3327 O O . GLN B 1 190 ? 36.926 58.213 5.652 1.00 14.51 189 GLN B O 1
ATOM 3333 N N . LEU B 1 191 ? 36.764 57.342 3.568 1.00 13.87 190 LEU B N 1
ATOM 3334 C CA . LEU B 1 191 ? 36.196 56.069 4.036 1.00 14.00 190 LEU B CA 1
ATOM 3335 C C . LEU B 1 191 ? 37.020 55.445 5.177 1.00 14.13 190 LEU B C 1
ATOM 3336 O O . LEU B 1 191 ? 36.464 55.067 6.234 1.00 15.02 190 LEU B O 1
ATOM 3341 N N . SER B 1 192 ? 38.340 55.396 5.005 1.00 15.67 191 SER B N 1
ATOM 3342 C CA A SER B 1 192 ? 39.248 54.796 5.976 0.50 17.46 191 SER B CA 1
ATOM 3343 C CA B SER B 1 192 ? 39.123 54.718 6.029 0.50 15.99 191 SER B CA 1
ATOM 3344 C C . SER B 1 192 ? 39.219 55.485 7.341 1.00 17.57 191 SER B C 1
ATOM 3345 O O . SER B 1 192 ? 39.532 54.872 8.382 1.00 20.43 191 SER B O 1
ATOM 3350 N N . ASP B 1 193 ? 38.922 56.790 7.320 1.00 14.95 192 ASP B N 1
ATOM 3351 C CA . ASP B 1 193 ? 38.901 57.574 8.534 1.00 15.86 192 ASP B CA 1
ATOM 3352 C C . ASP B 1 193 ? 37.704 57.222 9.434 1.00 15.98 192 ASP B C 1
ATOM 3353 O O . ASP B 1 193 ? 37.727 57.466 10.652 1.00 18.14 192 ASP B O 1
ATOM 3358 N N . VAL B 1 194 ? 36.631 56.737 8.815 1.00 13.81 193 VAL B N 1
ATOM 3359 C CA . VAL B 1 194 ? 35.365 56.546 9.501 1.00 13.79 193 VAL B CA 1
ATOM 3360 C C . VAL B 1 194 ? 34.835 55.134 9.533 1.00 12.36 193 VAL B C 1
ATOM 3361 O O . VAL B 1 194 ? 33.792 54.918 10.131 1.00 14.28 193 VAL B O 1
ATOM 3365 N N . THR B 1 195 ? 35.545 54.180 8.948 1.00 14.55 194 THR B N 1
ATOM 3366 C CA . THR B 1 195 ? 35.028 52.821 8.759 1.00 14.13 194 THR B CA 1
ATOM 3367 C C . THR B 1 195 ? 35.985 51.802 9.339 1.00 14.68 194 THR B C 1
ATOM 3368 O O . THR B 1 195 ? 37.191 51.845 9.058 1.00 16.82 194 THR B O 1
ATOM 3372 N N . GLU B 1 196 ? 35.416 50.894 10.145 1.00 14.73 195 GLU B N 1
ATOM 3373 C CA . GLU B 1 196 ? 36.109 49.697 10.651 1.00 16.87 195 GLU B CA 1
ATOM 3374 C C . GLU B 1 196 ? 35.413 48.501 10.023 1.00 16.55 195 GLU B C 1
ATOM 3375 O O . GLU B 1 196 ? 34.188 48.475 9.894 1.00 15.85 195 GLU B O 1
ATOM 3381 N N . TRP B 1 197 ? 36.195 47.502 9.635 1.00 18.56 196 TRP B N 1
ATOM 3382 C CA . TRP B 1 197 ? 35.631 46.318 8.988 1.00 21.12 196 TRP B CA 1
ATOM 3383 C C . TRP B 1 197 ? 35.792 45.114 9.896 1.00 23.62 196 TRP B C 1
ATOM 3384 O O . TRP B 1 197 ? 36.907 44.798 10.311 1.00 24.88 196 TRP B O 1
ATOM 3395 N N . ARG B 1 198 ? 34.663 44.480 10.214 1.00 26.18 197 ARG B N 1
ATOM 3396 C CA . ARG B 1 198 ? 34.607 43.215 10.929 1.00 28.11 197 ARG B CA 1
ATOM 3397 C C . ARG B 1 198 ? 33.722 42.242 10.130 1.00 27.74 197 ARG B C 1
ATOM 3398 O O . ARG B 1 198 ? 32.732 41.705 10.615 1.00 25.29 197 ARG B O 1
#

Radius of gyration: 20.28 Å; Cα contacts (8 Å, |Δi|>4): 774; chains: 2; bounding box: 42×55×43 Å

Organism: Clostridioides difficile (strain 630) (NCBI:txid272563)

CATH classification: 3.40.109.10

Foldseek 3Di:
DVVLVQQADAFLAFDQDADDPVLVVQLLVLLLPFQAVVSPSQKDKDKDAPVCLVVLVLVVLLVCVVVVNHDCVVVPVCSVVLVSVSVSCRFRIKMWIWGQPDDDPVDDDDPVNVVVVSSVSSVRSNVSCSSCVVVQKHKHKAPSCNSSQVSVCVVVVDPTGTDTMMGMHHHPDRDDDDDDDDCVVPDDDD/DVVLVVQADAFLAFDPDADDPVLVVQLQVLLLPFDADVSPSQKDKDKDAPVCLVCLVLVVLLVCQVVVNHDCVVVVVCSVVLVSVSVSCRFRMKMWIFGQPDDDPPDDDDPVNVVVCSSVRSVRSNVSCSSLVVVQKHKHKAPSCNSSQVSVCVVVVDPTGTDTMMGMHHHPDRDDDDDDDDPVVPDDDD

Sequence (380 aa):
ISDSSISSKKRRSIRKYKKNNQQSSISHHEETIEEKKIIEEAGINAPSSKNRRQPWRFVVITEKEKESLKASKGIQNNEEINDNGLLPGSRQHIAGANYYTVEEIKQAPVVTIFIILNILGKKSPPLEKLSPEEERFYEEANQQSIGAAIQNSLTAVELGLGSLWICDVYFAYRELCEEWLNTDDSQLVAAISLGYPDEEPSRRPRLQQLLSDVTTEEWRRISDDSISSKRRSIRKYKNQSSISHHETIIEKIIEAGINAPSSKNRRQPWRFVVITEKEEKESLKASKGIQNNEEINDDNNGLLPGSRQHIAGANYYTVEIKQAPVTIFIILNILGKSPLEKLSPEERFYYEANQSIGAAIQNSLTAVEELGLLGSLWICDVYFAYRELCEWLNTDSQLVAAISLGYPPDEEEPSSRRPRLQLSSDVTEWR

Secondary structure (DSSP, 8-state):
-HHHHHH--B---B-S----HHHHHHHHHHHHTS--GGG---EEEEEE-TTTS------HHHHHHHTT-SS-GGGGGGHHHHHHHHH---SSEEEEEEETTPPPTTS---HHHHHH----HHHHHHH--HHHHHTT-EEEEE-GGGGGHHHHHHHHT-SSEEEEEEEEE-BS--PPPPP---HHHHEEE-/-HHHHHH--B---B-S----HHHHHHHHHHHHTS--GGG---EEEEEE-HHHH------HHHHHHHTT-SS-GGGGGGHHHHHHHHH----SEEEEEEETTPPPTTS---HHHHHH----HHHHHHH--HHHHHTT-EEEEE-GGGGGHHHHHHHHT--SEEEEEEEEE-BS--PPPPP---HHHHEEE-

InterPro domains:
  IPR000415 Nitroreductase-like [G3DSA:3.40.109.10] (1-197)
  IPR000415 Nitroreductase-like [SSF55469] (4-196)
  IPR029479 Nitroreductase [PF00881] (6-177)